Protein AF-A0A820M4U9-F1 (afdb_monomer_lite)

Radius of gyration: 32.7 Å; chains: 1; bounding box: 95×64×89 Å

Sequence (674 aa):
INLLQLCRHENIIRFYGSVESATNHEIYLEYVAGGSLLNKIERDGSLLEGVAQHYFKQLITGMAYLHSLGVAHRDLKPENLLIANNDILKICDFGLSAFFRDRTTNEKQMLTTYCGTKPYISPEMLSKTPYHGEPVDIWSCGIILTAMLTGVFPWAEASDQIPEYKRWLDGDYNNSPWENIDSIIFNLLRVILIDNPTRRAKIVDIQNHQWLSKIYPKVAKLPLNVSTISNKRSIDNDESIENNKKKHNISKSTSIEKSTMRTVTTVVGKVPVDSECVSMLGNAHVYCENNDVFDCMLNQTNVGNNNKIFYLIQLLEENNCKTYYDWLRWGRVGCNGQNNLEHFGCDLDEAKRFFCQKFSDKTKNDFYYRHTFTKYPGKYDYVQLDYNPSTSEKVDENNKKRLVAIEQLKSLPAPESKLDKRIQKLIQLICNIQAMEEALLEMKFDARKNSLVPHEFGRNTPPLIETIQQLKHEIELLETLDNIEIAFTTLNTDTTICLNPIDQYYEQLKCKLYPIEKHEDIYILIDKYLQSTYASTHQQYKMEIEHIFKVERDNENQAFKDVGNKMLLWHGSRLTNFAGIMSQGLRIAPPEAPVTGYMFGKGLYFADMSSKSANYCYPTPSKNTGLVLLTEVALGKCHELFHADNNGHRLSEGLSSVKGLGSIAPNLKNAVKW

pLDDT: mean 76.85, std 22.16, range [20.48, 98.62]

Secondary structure (DSSP, 8-state):
-HHHHH---TTBPPEEEEEE-SS-EEEEE---TT-BHHHHHHHHSS--HHHHHHHHHHHHHHHHHHHHTTEE-S---GGGEEE-TTS-EEE---TT-EESB-TTT--B--B----S-GGG--HHHHTTS-B-HHHHHHHHHHHHHHHHHHSS-S-SSSSTTSHHHHHHHHT--SSTTTTTS-HHHHHHHHHHS-SSTTTSPPHHHHHTSHHHHPPPPP--------------------------------------------------SSSPPPTT-TTTTTTEEE-EETTEE-EEEEEEEETTTTEEEEEEEEEEEESSS--EEEEEEEEETTSPPEEEEEEEET-HHHHHHHHHHHHHHHHSS-STTGGG----TTSPEEE-----HHHHHHHHHHHHHHHHHHHHHTTSPPPPP-S-HHHHHHHHHHT-HHHHHHHHHHTTB-TTS-SSS-B--TTSPPPP--SHHHHHHHHHHHHHHHHHHHHHHHHTS---TTS-HHHHHHHHTTEEEEEEPTTSHHHHHHHHHHHHT--TT-TT-------EEEEEETTHHHH----S-EEEEEEE--GGGHHHHHHH---PPPTTS-GGGSBTBSS---BSSHHHHHGGG---SSS----EEEEEEE--SEEEESS--TTTTSPPTT--EEEE--S----GGG----

Structure (mmCIF, N/CA/C/O backbone):
data_AF-A0A820M4U9-F1
#
_entry.id   AF-A0A820M4U9-F1
#
loop_
_atom_site.group_PDB
_atom_site.id
_atom_site.type_symbol
_atom_site.label_atom_id
_atom_site.label_alt_id
_atom_site.label_comp_id
_atom_site.label_asym_id
_atom_site.label_entity_id
_atom_site.label_seq_id
_atom_site.pdbx_PDB_ins_code
_atom_site.Cartn_x
_atom_site.Cartn_y
_atom_site.Cartn_z
_atom_site.occupancy
_atom_site.B_iso_or_equiv
_atom_site.auth_seq_id
_atom_site.auth_comp_id
_atom_site.auth_asym_id
_atom_site.auth_atom_id
_atom_site.pdbx_PDB_model_num
ATOM 1 N N . ILE A 1 1 ? 7.077 -13.828 -34.889 1.00 74.12 1 ILE A N 1
ATOM 2 C CA . ILE A 1 1 ? 6.157 -14.970 -35.147 1.00 74.12 1 ILE A CA 1
ATOM 3 C C . ILE A 1 1 ? 6.920 -16.230 -35.577 1.00 74.12 1 ILE A C 1
ATOM 5 O O . ILE A 1 1 ? 6.863 -17.210 -34.848 1.00 74.12 1 ILE A O 1
ATOM 9 N N . ASN A 1 2 ? 7.706 -16.204 -36.664 1.00 77.19 2 ASN A N 1
ATOM 10 C CA . ASN A 1 2 ? 8.461 -17.383 -37.146 1.00 77.19 2 ASN A CA 1
ATOM 11 C C . ASN A 1 2 ? 9.385 -18.026 -36.093 1.00 77.19 2 ASN A C 1
ATOM 13 O O . ASN A 1 2 ? 9.487 -19.244 -36.020 1.00 77.19 2 ASN A O 1
ATOM 17 N N . LEU A 1 3 ? 10.027 -17.217 -35.244 1.00 83.94 3 LEU A N 1
ATOM 18 C CA . LEU A 1 3 ? 10.840 -17.703 -34.123 1.00 83.94 3 LEU A CA 1
ATOM 19 C C . LEU A 1 3 ? 9.988 -18.459 -33.093 1.00 83.94 3 LEU A C 1
ATOM 21 O O . LEU A 1 3 ? 10.290 -19.597 -32.751 1.00 83.94 3 LEU A O 1
ATOM 25 N N . LEU A 1 4 ? 8.887 -17.849 -32.651 1.00 83.81 4 LEU A N 1
ATOM 26 C CA . LEU A 1 4 ? 7.982 -18.401 -31.639 1.00 83.81 4 LEU A CA 1
ATOM 27 C C . LEU A 1 4 ? 7.375 -19.753 -32.047 1.00 83.81 4 LEU A C 1
ATOM 29 O O . LEU A 1 4 ? 7.149 -20.605 -31.192 1.00 83.81 4 LEU A O 1
ATOM 33 N N . GLN A 1 5 ? 7.151 -19.977 -33.346 1.00 83.94 5 GLN A N 1
ATOM 34 C CA . GLN A 1 5 ? 6.671 -21.260 -33.873 1.00 83.94 5 GLN A CA 1
ATOM 35 C C . GLN A 1 5 ? 7.655 -22.416 -33.633 1.00 83.94 5 GLN A C 1
ATOM 37 O O . GLN A 1 5 ? 7.228 -23.561 -33.481 1.00 83.94 5 GLN A O 1
ATOM 42 N N . LEU A 1 6 ? 8.959 -22.128 -33.584 1.00 83.06 6 LEU A N 1
ATOM 43 C CA . LEU A 1 6 ? 10.016 -23.126 -33.391 1.00 83.06 6 LEU A CA 1
ATOM 44 C C . LEU A 1 6 ? 10.240 -23.461 -31.913 1.00 83.06 6 LEU A C 1
ATOM 46 O O . LEU A 1 6 ? 10.793 -24.514 -31.597 1.00 83.06 6 LEU A O 1
ATOM 50 N N . CYS A 1 7 ? 9.821 -22.579 -31.006 1.00 88.19 7 CYS A N 1
ATOM 51 C CA . CYS A 1 7 ? 10.074 -22.728 -29.584 1.00 88.19 7 CYS A CA 1
ATOM 52 C C . CYS A 1 7 ? 9.068 -23.682 -28.923 1.00 88.19 7 CYS A C 1
ATOM 54 O O . CYS A 1 7 ? 7.855 -23.446 -28.873 1.00 88.19 7 CYS A O 1
ATOM 56 N N . ARG A 1 8 ? 9.594 -24.766 -28.350 1.00 90.38 8 ARG A N 1
ATOM 57 C CA . ARG A 1 8 ? 8.854 -25.698 -27.500 1.00 90.38 8 ARG A CA 1
ATOM 58 C C . ARG A 1 8 ? 9.744 -26.161 -26.352 1.00 90.38 8 ARG A C 1
ATOM 60 O O . ARG A 1 8 ? 10.506 -27.111 -26.488 1.00 90.38 8 ARG A O 1
ATOM 67 N N . HIS A 1 9 ? 9.626 -25.469 -25.227 1.00 95.19 9 HIS A N 1
ATOM 68 C CA . HIS A 1 9 ? 10.387 -25.739 -24.015 1.00 95.19 9 HIS A CA 1
ATOM 69 C C . HIS A 1 9 ? 9.593 -25.261 -22.793 1.00 95.19 9 HIS A C 1
ATOM 71 O O . HIS A 1 9 ? 8.834 -24.300 -22.900 1.00 95.19 9 HIS A O 1
ATOM 77 N N . GLU A 1 10 ? 9.755 -25.917 -21.641 1.00 94.81 10 GLU A N 1
ATOM 78 C CA . GLU A 1 10 ? 9.002 -25.597 -20.419 1.00 94.81 10 GLU A CA 1
ATOM 79 C C . GLU A 1 10 ? 9.221 -24.146 -19.974 1.00 94.81 10 GLU A C 1
ATOM 81 O O . GLU A 1 10 ? 8.257 -23.451 -19.656 1.00 94.81 10 GLU A O 1
ATOM 86 N N . ASN A 1 11 ? 10.469 -23.671 -20.052 1.00 96.94 11 ASN A N 1
ATOM 87 C CA . ASN A 1 11 ? 10.850 -22.313 -19.663 1.00 96.94 11 ASN A CA 1
ATOM 88 C C . ASN A 1 11 ? 10.690 -21.241 -20.751 1.00 96.94 11 ASN A C 1
ATOM 90 O O . ASN A 1 11 ? 11.191 -20.136 -20.581 1.00 96.94 11 ASN A O 1
ATOM 94 N N . ILE A 1 12 ? 10.018 -21.536 -21.865 1.00 96.38 12 ILE A N 1
ATOM 95 C CA . ILE A 1 12 ? 9.720 -20.554 -22.918 1.00 96.38 12 ILE A CA 1
ATOM 96 C C . ILE A 1 12 ? 8.203 -20.416 -23.042 1.00 96.38 12 ILE A C 1
ATOM 98 O O . ILE A 1 12 ? 7.489 -21.420 -22.997 1.00 96.38 12 ILE A O 1
ATOM 102 N N . ILE A 1 13 ? 7.703 -19.187 -23.191 1.00 94.75 13 ILE A N 1
ATOM 103 C CA . ILE A 1 13 ? 6.271 -18.934 -23.375 1.00 94.75 13 ILE A CA 1
ATOM 104 C C . ILE A 1 13 ? 5.744 -19.701 -24.594 1.00 94.75 13 ILE A C 1
ATOM 106 O O . ILE A 1 13 ? 6.332 -19.659 -25.681 1.00 94.75 13 ILE A O 1
ATOM 110 N N . ARG A 1 14 ? 4.639 -20.436 -24.433 1.00 92.75 14 ARG A N 1
ATOM 111 C CA . ARG A 1 14 ? 4.083 -21.201 -25.551 1.00 92.75 14 ARG A CA 1
ATOM 112 C C . ARG A 1 14 ? 3.338 -20.276 -26.516 1.00 92.75 14 ARG A C 1
ATOM 114 O O . ARG A 1 14 ? 2.459 -19.522 -26.119 1.00 92.75 14 ARG A O 1
ATOM 121 N N . PHE A 1 15 ? 3.663 -20.376 -27.800 1.00 92.88 15 PHE A N 1
ATOM 122 C CA . PHE A 1 15 ? 2.916 -19.736 -28.882 1.00 92.88 15 PHE A CA 1
ATOM 123 C C . PHE A 1 15 ? 1.828 -20.674 -29.412 1.00 92.88 15 PHE A C 1
ATOM 125 O O . PHE A 1 15 ? 2.113 -21.832 -29.737 1.00 92.88 15 PHE A O 1
ATOM 132 N N . TYR A 1 16 ? 0.593 -20.176 -29.484 1.00 91.19 16 TYR A N 1
ATOM 133 C CA . TYR A 1 16 ? -0.568 -20.924 -29.974 1.00 91.19 16 TYR A CA 1
ATOM 134 C C . TYR A 1 16 ? -0.915 -20.602 -31.426 1.00 91.19 16 TYR A C 1
ATOM 136 O O . TYR A 1 16 ? -1.394 -21.478 -32.140 1.00 91.19 16 TYR A O 1
ATOM 144 N N . GLY A 1 17 ? -0.645 -19.381 -31.881 1.00 90.56 17 GLY A N 1
ATOM 145 C CA . GLY A 1 17 ? -0.947 -18.963 -33.244 1.00 90.56 17 GLY A CA 1
ATOM 146 C C . GLY A 1 17 ? -0.925 -17.451 -33.394 1.00 90.56 17 GLY A C 1
ATOM 147 O O . GLY A 1 17 ? -0.755 -16.713 -32.426 1.00 90.56 17 GLY A O 1
ATOM 148 N N . SER A 1 18 ? -1.090 -16.982 -34.622 1.00 91.06 18 SER A N 1
ATOM 149 C CA . SER A 1 18 ? -1.255 -15.565 -34.925 1.00 91.06 18 SER A CA 1
ATOM 150 C C . SER A 1 18 ? -2.284 -15.399 -36.028 1.00 91.06 18 SER A C 1
ATOM 152 O O . SER A 1 18 ? -2.354 -16.238 -36.926 1.00 91.06 18 SER A O 1
ATOM 154 N N . VAL A 1 19 ? -3.047 -14.317 -35.966 1.00 90.00 19 VAL A N 1
ATOM 155 C CA . VAL A 1 19 ? -3.985 -13.916 -37.012 1.00 90.00 19 VAL A CA 1
ATOM 156 C C . VAL A 1 19 ? -3.508 -12.582 -37.562 1.00 90.00 19 VAL A C 1
ATOM 158 O O . VAL A 1 19 ? -3.246 -11.646 -36.810 1.00 90.00 19 VAL A O 1
ATOM 161 N N . GLU A 1 20 ? -3.364 -12.514 -38.878 1.00 89.25 20 GLU A N 1
ATOM 162 C CA . GLU A 1 20 ? -3.016 -11.290 -39.586 1.00 89.25 20 GLU A CA 1
ATOM 163 C C . GLU A 1 20 ? -4.250 -10.802 -40.345 1.00 89.25 20 GLU A C 1
ATOM 165 O O . GLU A 1 20 ? -4.880 -11.551 -41.093 1.00 89.25 20 GLU A O 1
ATOM 170 N N . SER A 1 21 ? -4.621 -9.548 -40.110 1.00 85.94 21 SER A N 1
ATOM 171 C CA . SER A 1 21 ? -5.686 -8.841 -40.819 1.00 85.94 21 SER A CA 1
ATOM 172 C C . SER A 1 21 ? -5.099 -7.627 -41.540 1.00 85.94 21 SER A C 1
ATOM 174 O O . SER A 1 21 ? -3.951 -7.256 -41.306 1.00 85.94 21 SER A O 1
ATOM 176 N N . ALA A 1 22 ? -5.891 -6.962 -42.385 1.00 80.12 22 ALA A N 1
ATOM 177 C CA . ALA A 1 22 ? -5.431 -5.789 -43.134 1.00 80.12 22 ALA A CA 1
ATOM 178 C C . ALA A 1 22 ? -4.951 -4.620 -42.245 1.00 80.12 22 ALA A C 1
ATOM 180 O O . ALA A 1 22 ? -4.213 -3.762 -42.723 1.00 80.12 22 ALA A O 1
ATOM 181 N N . THR A 1 23 ? -5.371 -4.565 -40.975 1.00 84.69 23 THR A N 1
ATOM 182 C CA . THR A 1 23 ? -5.061 -3.460 -40.051 1.00 84.69 23 THR A CA 1
ATOM 183 C C . THR A 1 23 ? -4.350 -3.894 -38.771 1.00 84.69 23 THR A C 1
ATOM 185 O O . THR A 1 23 ? -3.643 -3.081 -38.184 1.00 84.69 23 THR A O 1
ATOM 188 N N . ASN A 1 24 ? -4.501 -5.151 -38.341 1.00 84.38 24 ASN A N 1
ATOM 189 C CA . ASN A 1 24 ? -4.002 -5.641 -37.055 1.00 84.38 24 ASN A CA 1
ATOM 190 C C . ASN A 1 24 ? -3.283 -6.990 -37.186 1.00 84.38 24 ASN A C 1
ATOM 192 O O . ASN A 1 24 ? -3.712 -7.864 -37.941 1.00 84.38 24 ASN A O 1
ATOM 196 N N . HIS A 1 25 ? -2.240 -7.169 -36.376 1.00 84.88 25 HIS A N 1
ATOM 197 C CA . HIS A 1 25 ? -1.577 -8.449 -36.139 1.00 84.88 25 HIS A CA 1
ATOM 198 C C . HIS A 1 25 ? -1.862 -8.909 -34.709 1.00 84.88 25 HIS A C 1
ATOM 200 O O . HIS A 1 25 ? -1.451 -8.260 -33.749 1.00 84.88 25 HIS A O 1
ATOM 206 N N . GLU A 1 26 ? -2.541 -10.040 -34.566 1.00 89.81 26 GLU A N 1
ATOM 207 C CA . GLU A 1 26 ? -2.890 -10.628 -33.276 1.00 89.81 26 GLU A CA 1
ATOM 208 C C . GLU A 1 26 ? -2.018 -11.855 -33.014 1.00 89.81 26 GLU A C 1
ATOM 210 O O . GLU A 1 26 ? -1.874 -12.728 -33.870 1.00 89.81 26 GLU A O 1
ATOM 215 N N . ILE A 1 27 ? -1.424 -11.937 -31.824 1.00 88.44 27 ILE A N 1
ATOM 216 C CA . ILE A 1 27 ? -0.532 -13.028 -31.417 1.00 88.44 27 ILE A CA 1
ATOM 217 C C . ILE A 1 27 ? -1.143 -13.702 -30.188 1.00 88.44 27 ILE A C 1
ATOM 219 O O . ILE A 1 27 ? -1.361 -13.060 -29.164 1.00 88.44 27 ILE A O 1
ATOM 223 N N . TYR A 1 28 ? -1.386 -15.007 -30.284 1.00 91.81 28 TYR A N 1
ATOM 224 C CA . TYR A 1 28 ? -1.978 -15.825 -29.231 1.00 91.81 28 TYR A CA 1
ATOM 225 C C . TYR A 1 28 ? -0.872 -16.594 -28.500 1.00 91.81 28 TYR A C 1
ATOM 227 O O . TYR A 1 28 ? -0.190 -17.445 -29.083 1.00 91.81 28 TYR A O 1
ATOM 235 N N . LEU A 1 29 ? -0.690 -16.285 -27.216 1.00 92.50 29 LEU A N 1
ATOM 236 C CA . LEU A 1 29 ? 0.344 -16.845 -26.343 1.00 92.50 29 LEU A CA 1
ATOM 237 C C . LEU A 1 29 ? -0.278 -17.538 -25.126 1.00 92.50 29 LEU A C 1
ATOM 239 O O . LEU A 1 29 ? -1.432 -17.304 -24.771 1.00 92.50 29 LEU A O 1
ATOM 243 N N . GLU A 1 30 ? 0.507 -18.387 -24.472 1.00 91.12 30 GLU A N 1
ATOM 244 C CA . GLU A 1 30 ? 0.205 -18.925 -23.150 1.00 91.12 30 GLU A CA 1
ATOM 245 C C . GLU A 1 30 ? -0.051 -17.807 -22.146 1.00 91.12 30 GLU A C 1
ATOM 247 O O . GLU A 1 30 ? 0.745 -16.883 -21.997 1.00 91.12 30 GLU A O 1
ATOM 252 N N . TYR A 1 31 ? -1.174 -17.911 -21.441 1.00 91.56 31 TYR A N 1
ATOM 253 C CA . TYR A 1 31 ? -1.483 -17.017 -20.341 1.00 91.56 31 TYR A CA 1
ATOM 254 C C . TYR A 1 31 ? -0.786 -17.504 -19.069 1.00 91.56 31 TYR A C 1
ATOM 256 O O . TYR A 1 31 ? -1.022 -18.623 -18.609 1.00 91.56 31 TYR A O 1
ATOM 264 N N . VAL A 1 32 ? 0.061 -16.652 -18.493 1.00 89.31 32 VAL A N 1
ATOM 265 C CA . VAL A 1 32 ? 0.809 -16.934 -17.264 1.00 89.31 32 VAL A CA 1
ATOM 266 C C . VAL A 1 32 ? 0.298 -16.011 -16.159 1.00 89.31 32 VAL A C 1
ATOM 268 O O . VAL A 1 32 ? 0.607 -14.824 -16.132 1.00 89.31 32 VAL A O 1
ATOM 271 N N . ALA A 1 33 ? -0.514 -16.560 -15.252 1.00 82.19 33 ALA A N 1
ATOM 272 C CA . ALA A 1 33 ? -1.251 -15.779 -14.254 1.00 82.19 33 ALA A CA 1
ATOM 273 C C . ALA A 1 33 ? -0.396 -15.260 -13.080 1.00 82.19 33 ALA A C 1
ATOM 275 O O . ALA A 1 33 ? -0.817 -14.341 -12.384 1.00 82.19 33 ALA A O 1
ATOM 276 N N . GLY A 1 34 ? 0.787 -15.837 -12.831 1.00 78.00 34 GLY A N 1
ATOM 277 C CA . GLY A 1 34 ? 1.593 -15.539 -11.639 1.00 78.00 34 GLY A CA 1
ATOM 278 C C . GLY A 1 34 ? 2.453 -14.272 -11.724 1.00 78.00 34 GLY A C 1
ATOM 279 O O . GLY A 1 34 ? 3.257 -14.031 -10.825 1.00 78.00 34 GLY A O 1
ATOM 280 N N . GLY A 1 35 ? 2.271 -13.451 -12.764 1.00 89.19 35 GLY A N 1
ATOM 281 C CA . GLY A 1 35 ? 2.992 -12.190 -12.955 1.00 89.19 35 GLY A CA 1
ATOM 282 C C . GLY A 1 35 ? 4.435 -12.370 -13.432 1.00 89.19 35 GLY A C 1
ATOM 283 O O . GLY A 1 35 ? 4.851 -13.469 -13.803 1.00 89.19 35 GLY A O 1
ATOM 284 N N . SER A 1 36 ? 5.197 -11.274 -13.455 1.00 91.75 36 SER A N 1
ATOM 285 C CA . SER A 1 36 ? 6.610 -11.285 -13.850 1.00 91.75 36 SER A CA 1
ATOM 286 C C . SER A 1 36 ? 7.550 -11.529 -12.664 1.00 91.75 36 SER A C 1
ATOM 288 O O . SER A 1 36 ? 7.202 -11.323 -11.499 1.00 91.75 36 SER A O 1
ATOM 290 N N . LEU A 1 37 ? 8.783 -11.938 -12.950 1.00 88.06 37 LEU A N 1
ATOM 291 C CA . LEU A 1 37 ? 9.858 -12.038 -11.976 1.00 88.06 37 LEU A CA 1
ATOM 292 C C . LEU A 1 37 ? 10.167 -10.659 -11.395 1.00 88.06 37 LEU A C 1
ATOM 294 O O . LEU A 1 37 ? 10.463 -10.586 -10.203 1.00 88.06 37 LEU A O 1
ATOM 298 N N . LEU A 1 38 ? 10.010 -9.580 -12.182 1.00 84.81 38 LEU A N 1
ATOM 299 C CA . LEU A 1 38 ? 10.080 -8.219 -11.652 1.00 84.81 38 LEU A CA 1
ATOM 300 C C . LEU A 1 38 ? 9.090 -8.084 -10.502 1.00 84.81 38 LEU A C 1
ATOM 302 O O . LEU A 1 38 ? 9.517 -7.793 -9.394 1.00 84.81 38 LEU A O 1
ATOM 306 N N . ASN A 1 39 ? 7.813 -8.425 -10.720 1.00 83.25 39 ASN A N 1
ATOM 307 C CA . ASN A 1 39 ? 6.785 -8.352 -9.678 1.00 83.25 39 ASN A CA 1
ATOM 308 C C . ASN A 1 39 ? 7.139 -9.153 -8.416 1.00 83.25 39 ASN A C 1
ATOM 310 O O . ASN A 1 39 ? 6.660 -8.809 -7.339 1.00 83.25 39 ASN A O 1
ATOM 314 N N . LYS A 1 40 ? 7.978 -10.192 -8.513 1.00 80.75 40 LYS A N 1
ATOM 315 C CA . LYS A 1 40 ? 8.464 -10.959 -7.357 1.00 80.75 40 LYS A CA 1
ATOM 316 C C . LYS A 1 40 ? 9.647 -10.296 -6.634 1.00 80.75 40 LYS A C 1
ATOM 318 O O . LYS A 1 40 ? 9.633 -10.272 -5.409 1.00 80.75 40 LYS A O 1
ATOM 323 N N . ILE A 1 41 ? 10.626 -9.745 -7.360 1.00 72.69 41 ILE A N 1
ATOM 324 C CA . ILE A 1 41 ? 11.818 -9.068 -6.798 1.00 72.69 41 ILE A CA 1
ATOM 325 C C . ILE A 1 41 ? 11.418 -7.806 -6.030 1.00 72.69 41 ILE A C 1
ATOM 327 O O . ILE A 1 41 ? 11.596 -7.733 -4.825 1.00 72.69 41 ILE A O 1
ATOM 331 N N . GLU A 1 42 ? 10.773 -6.857 -6.705 1.00 67.88 42 GLU A N 1
ATOM 332 C CA . GLU A 1 42 ? 9.337 -6.766 -6.529 1.00 67.88 42 GLU A CA 1
ATOM 333 C C . GLU A 1 42 ? 8.785 -7.007 -5.102 1.00 67.88 42 GLU A C 1
ATOM 335 O O . GLU A 1 42 ? 9.167 -6.446 -4.089 1.00 67.88 42 GLU A O 1
ATOM 340 N N . ARG A 1 43 ? 7.827 -7.915 -5.002 1.00 67.75 43 ARG A N 1
ATOM 341 C CA . ARG A 1 43 ? 7.348 -8.559 -3.774 1.00 67.75 43 ARG A CA 1
ATOM 342 C C . ARG A 1 43 ? 8.226 -8.389 -2.527 1.00 67.75 43 ARG A C 1
ATOM 344 O O . ARG A 1 43 ? 7.822 -7.824 -1.511 1.00 67.75 43 ARG A O 1
ATOM 351 N N . ASP A 1 44 ? 9.427 -8.933 -2.658 1.00 59.91 44 ASP A N 1
ATOM 352 C CA . ASP A 1 44 ? 10.229 -9.386 -1.533 1.00 59.91 44 ASP A CA 1
ATOM 353 C C . ASP A 1 44 ? 11.401 -8.423 -1.221 1.00 59.91 44 ASP A C 1
ATOM 355 O O . ASP A 1 44 ? 12.123 -8.616 -0.247 1.00 59.91 44 ASP A O 1
ATOM 359 N N . GLY A 1 45 ? 11.582 -7.357 -2.015 1.00 61.75 45 GLY A N 1
ATOM 360 C CA . GLY A 1 45 ? 12.738 -6.452 -1.973 1.00 61.75 45 GLY A CA 1
ATOM 361 C C . GLY A 1 45 ? 13.954 -7.094 -2.635 1.00 61.75 45 GLY A C 1
ATOM 362 O O . GLY A 1 45 ? 14.447 -6.598 -3.640 1.00 61.75 45 GLY A O 1
ATOM 363 N N . SER A 1 46 ? 14.359 -8.249 -2.121 1.00 74.00 46 SER A N 1
ATOM 364 C CA . SER A 1 46 ? 15.256 -9.200 -2.763 1.00 74.00 46 SER A CA 1
ATOM 365 C C . SER A 1 46 ? 14.767 -10.627 -2.503 1.00 74.00 46 SER A C 1
ATOM 367 O O . SER A 1 46 ? 13.937 -10.889 -1.633 1.00 74.00 46 SER A O 1
ATOM 369 N N . LEU A 1 47 ? 15.248 -11.583 -3.285 1.00 84.88 47 LEU A N 1
ATOM 370 C CA . LEU A 1 47 ? 14.921 -12.992 -3.153 1.00 84.88 47 LEU A CA 1
ATOM 371 C C . LEU A 1 47 ? 15.968 -13.687 -2.286 1.00 84.88 47 LEU A C 1
ATOM 373 O O . LEU A 1 47 ? 17.173 -13.518 -2.473 1.00 84.88 47 LEU A O 1
ATOM 377 N N . LEU A 1 48 ? 15.499 -14.564 -1.396 1.00 87.31 48 LEU A N 1
ATOM 378 C CA . LEU A 1 48 ? 16.373 -15.496 -0.684 1.00 87.31 48 LEU A CA 1
ATOM 379 C C . LEU A 1 48 ? 17.209 -16.302 -1.686 1.00 87.31 48 LEU A C 1
ATOM 381 O O . LEU A 1 48 ? 16.687 -16.740 -2.713 1.00 87.31 48 LEU A O 1
ATOM 385 N N . GLU A 1 49 ? 18.472 -16.576 -1.356 1.00 90.62 49 GLU A N 1
ATOM 386 C CA . GLU A 1 49 ? 19.419 -17.221 -2.278 1.00 90.62 49 GLU A CA 1
ATOM 387 C C . GLU A 1 49 ? 18.879 -18.505 -2.918 1.00 90.62 49 GLU A C 1
ATOM 389 O O . GLU A 1 49 ? 19.050 -18.712 -4.115 1.00 90.62 49 GLU A O 1
ATOM 394 N N . GLY A 1 50 ? 18.194 -19.361 -2.150 1.00 90.19 50 GLY A N 1
ATOM 395 C CA . GLY A 1 50 ? 17.615 -20.601 -2.677 1.00 90.19 50 GLY A CA 1
ATOM 396 C C . GLY A 1 50 ? 16.486 -20.364 -3.686 1.00 90.19 50 GLY A C 1
ATOM 397 O O . GLY A 1 50 ? 16.352 -21.111 -4.653 1.00 90.19 50 GLY A O 1
ATOM 398 N N . VAL A 1 51 ? 15.707 -19.295 -3.504 1.00 92.94 51 VAL A N 1
ATOM 399 C CA . VAL A 1 51 ? 14.645 -18.883 -4.435 1.00 92.94 51 VAL A CA 1
ATOM 400 C C . VAL A 1 51 ? 15.257 -18.249 -5.686 1.00 92.94 51 VAL A C 1
ATOM 402 O O . VAL A 1 51 ? 14.869 -18.602 -6.799 1.00 92.94 51 VAL A O 1
ATOM 405 N N . ALA A 1 52 ? 16.254 -17.373 -5.519 1.00 95.44 52 ALA A N 1
ATOM 406 C CA . ALA A 1 52 ? 17.016 -16.805 -6.629 1.00 95.44 52 ALA A CA 1
ATOM 407 C C . ALA A 1 52 ? 17.688 -17.910 -7.460 1.00 95.44 52 ALA A C 1
ATOM 409 O O . ALA A 1 52 ? 17.585 -17.912 -8.683 1.00 95.44 52 ALA A O 1
ATOM 410 N N . GLN A 1 53 ? 18.296 -18.906 -6.806 1.00 96.94 53 GLN A N 1
ATOM 411 C CA . GLN A 1 53 ? 18.904 -20.066 -7.459 1.00 96.94 53 GLN A CA 1
ATOM 412 C C . GLN A 1 53 ? 17.876 -20.869 -8.267 1.00 96.94 53 GLN A C 1
ATOM 414 O O . GLN A 1 53 ? 18.162 -21.266 -9.397 1.00 96.94 53 GLN A O 1
ATOM 419 N N . HIS A 1 54 ? 16.682 -21.104 -7.712 1.00 95.62 54 HIS A N 1
ATOM 420 C CA . HIS A 1 54 ? 15.604 -21.839 -8.383 1.00 95.62 54 HIS A CA 1
ATOM 421 C C . HIS A 1 54 ? 15.185 -21.179 -9.701 1.00 95.62 54 HIS A C 1
ATOM 423 O O . HIS A 1 54 ? 15.123 -21.850 -10.732 1.00 95.62 54 HIS A O 1
ATOM 429 N N . TYR A 1 55 ? 14.951 -19.864 -9.703 1.00 97.62 55 TYR A N 1
ATOM 430 C CA . TYR A 1 55 ? 14.589 -19.150 -10.932 1.00 97.62 55 TYR A CA 1
ATOM 431 C C . TYR A 1 55 ? 15.781 -18.949 -11.869 1.00 97.62 55 TYR A C 1
ATOM 433 O O . TYR A 1 55 ? 15.628 -19.096 -13.080 1.00 97.62 55 TYR A O 1
ATOM 441 N N . PHE A 1 56 ? 16.980 -18.696 -11.338 1.00 98.38 56 PHE A N 1
ATOM 442 C CA . PHE A 1 56 ? 18.181 -18.543 -12.156 1.00 98.38 56 PHE A CA 1
ATOM 443 C C . PHE A 1 56 ? 18.511 -19.824 -12.932 1.00 98.38 56 PHE A C 1
ATOM 445 O O . PHE A 1 56 ? 18.803 -19.765 -14.122 1.00 98.38 56 PHE A O 1
ATOM 452 N N . LYS A 1 57 ? 18.373 -21.004 -12.311 1.00 97.62 57 LYS A N 1
ATOM 453 C CA . LYS A 1 57 ? 18.511 -22.302 -12.999 1.00 97.62 57 LYS A CA 1
ATOM 454 C C . LYS A 1 57 ? 17.564 -22.433 -14.188 1.00 97.62 57 LYS A C 1
ATOM 456 O O . LYS A 1 57 ? 17.976 -22.867 -15.263 1.00 97.62 57 LYS A O 1
ATOM 461 N N . GLN A 1 58 ? 16.304 -22.052 -14.001 1.00 98.00 58 GLN A N 1
ATOM 462 C CA . GLN A 1 58 ? 15.288 -22.115 -15.049 1.00 98.00 58 GLN A CA 1
ATOM 463 C C . GLN A 1 58 ? 15.553 -21.109 -16.174 1.00 98.00 58 GLN A C 1
ATOM 465 O O . GLN A 1 58 ? 15.437 -21.466 -17.345 1.00 98.00 58 GLN A O 1
ATOM 470 N N . LEU A 1 59 ? 15.985 -19.890 -15.833 1.00 98.56 59 LEU A N 1
ATOM 471 C CA . LEU A 1 59 ? 16.421 -18.881 -16.801 1.00 98.56 59 LEU A CA 1
ATOM 472 C C . LEU A 1 59 ? 17.578 -19.408 -17.660 1.00 98.56 59 LEU A C 1
ATOM 474 O O . LEU A 1 59 ? 17.489 -19.397 -18.886 1.00 98.56 59 LEU A O 1
ATOM 478 N N . ILE A 1 60 ? 18.628 -19.941 -17.028 1.00 98.50 60 ILE A N 1
ATOM 479 C CA . ILE A 1 60 ? 19.785 -20.505 -17.735 1.00 98.50 60 ILE A CA 1
ATOM 480 C C . ILE A 1 60 ? 19.382 -21.707 -18.599 1.00 98.50 60 ILE A C 1
ATOM 482 O O . ILE A 1 60 ? 19.871 -21.845 -19.716 1.00 98.50 60 ILE A O 1
ATOM 486 N N . THR A 1 61 ? 18.448 -22.542 -18.137 1.00 97.94 61 THR A N 1
ATOM 487 C CA . THR A 1 61 ? 17.925 -23.677 -18.919 1.00 97.94 61 THR A CA 1
ATOM 488 C C . THR A 1 61 ? 17.147 -23.205 -20.154 1.00 97.94 61 THR A C 1
ATOM 490 O O . THR A 1 61 ? 17.383 -23.699 -21.257 1.00 97.94 61 THR A O 1
ATOM 493 N N . GLY A 1 62 ? 16.275 -22.201 -20.011 1.00 97.75 62 GLY A N 1
ATOM 494 C CA . GLY A 1 62 ? 15.559 -21.591 -21.137 1.00 97.75 62 GLY A CA 1
ATOM 495 C C . GLY A 1 62 ? 16.498 -20.924 -22.147 1.00 97.75 62 GLY A C 1
ATOM 496 O O . GLY A 1 62 ? 16.337 -21.107 -23.355 1.00 97.75 62 GLY A O 1
ATOM 497 N N . MET A 1 63 ? 17.528 -20.220 -21.671 1.00 98.19 63 MET A N 1
ATOM 498 C CA . MET A 1 63 ? 18.532 -19.610 -22.546 1.00 98.19 63 MET A CA 1
ATOM 499 C C . MET A 1 63 ? 19.409 -20.640 -23.255 1.00 98.19 63 MET A C 1
ATOM 501 O O . MET A 1 63 ? 19.705 -20.461 -24.435 1.00 98.19 63 MET A O 1
ATOM 505 N N . ALA A 1 64 ? 19.755 -21.750 -22.595 1.00 97.81 64 ALA A N 1
ATOM 506 C CA . ALA A 1 64 ? 20.477 -22.860 -23.221 1.00 97.81 64 ALA A CA 1
ATOM 507 C C . ALA A 1 64 ? 19.708 -23.396 -24.431 1.00 97.81 64 ALA A C 1
ATOM 509 O O . ALA A 1 64 ? 20.280 -23.605 -25.503 1.00 97.81 64 ALA A O 1
ATOM 510 N N . TYR A 1 65 ? 18.393 -23.550 -24.273 1.00 97.38 65 TYR A N 1
ATOM 511 C CA . TYR A 1 65 ? 17.504 -23.957 -25.349 1.00 97.38 65 TYR A CA 1
ATOM 512 C C . TYR A 1 65 ? 17.476 -22.933 -26.497 1.00 97.38 65 TYR A C 1
ATOM 514 O O . TYR A 1 65 ? 17.706 -23.315 -27.645 1.00 97.38 65 TYR A O 1
ATOM 522 N N . LEU A 1 66 ? 17.274 -21.638 -26.223 1.00 95.94 66 LEU A N 1
ATOM 523 C CA . LEU A 1 66 ? 17.259 -20.601 -27.271 1.00 95.94 66 LEU A CA 1
ATOM 524 C C . LEU A 1 66 ? 18.593 -20.505 -28.026 1.00 95.94 66 LEU A C 1
ATOM 526 O O . LEU A 1 66 ? 18.610 -20.489 -29.259 1.00 95.94 66 LEU A O 1
ATOM 530 N N . HIS A 1 67 ? 19.719 -20.529 -27.311 1.00 95.56 67 HIS A N 1
ATOM 531 C CA . HIS A 1 67 ? 21.051 -20.494 -27.920 1.00 95.56 67 HIS A CA 1
ATOM 532 C C . HIS A 1 67 ? 21.331 -21.748 -28.760 1.00 95.56 67 HIS A C 1
ATOM 534 O O . HIS A 1 67 ? 21.980 -21.650 -29.804 1.00 95.56 67 HIS A O 1
ATOM 540 N N . SER A 1 68 ? 20.786 -22.913 -28.380 1.00 93.62 68 SER A N 1
ATOM 541 C CA . SER A 1 68 ? 20.873 -24.140 -29.190 1.00 93.62 68 SER A CA 1
ATOM 542 C C . SER A 1 68 ? 20.136 -24.026 -30.531 1.00 93.62 68 SER A C 1
ATOM 544 O O . SER A 1 68 ? 20.586 -24.594 -31.526 1.00 93.62 68 SER A O 1
ATOM 546 N N . LEU A 1 69 ? 19.064 -23.227 -30.583 1.00 92.69 69 LEU A N 1
ATOM 547 C CA . LEU A 1 69 ? 18.336 -22.890 -31.810 1.00 92.69 69 LEU A CA 1
ATOM 548 C C . LEU A 1 69 ? 19.010 -21.772 -32.624 1.00 92.69 69 LEU A C 1
ATOM 550 O O . LEU A 1 69 ? 18.502 -21.399 -33.681 1.00 92.69 69 LEU A O 1
ATOM 554 N N . GLY A 1 70 ? 20.133 -21.222 -32.146 1.00 93.62 70 GLY A N 1
ATOM 555 C CA . GLY A 1 70 ? 20.816 -20.108 -32.800 1.00 93.62 70 GLY A CA 1
ATOM 556 C C . GLY A 1 70 ? 20.120 -18.761 -32.615 1.00 93.62 70 GLY A C 1
ATOM 557 O O . GLY A 1 70 ? 20.272 -17.883 -33.463 1.00 93.62 70 GLY A O 1
ATOM 558 N N . VAL A 1 71 ? 19.336 -18.603 -31.545 1.00 94.81 71 VAL A N 1
ATOM 559 C CA . VAL A 1 71 ? 18.539 -17.405 -31.253 1.00 94.81 71 VAL A CA 1
ATOM 560 C C . VAL A 1 71 ? 19.125 -16.653 -30.065 1.00 94.81 71 VAL A C 1
ATOM 562 O O . VAL A 1 71 ? 19.339 -17.253 -29.018 1.00 94.81 71 VAL A O 1
ATOM 565 N N . ALA A 1 72 ? 19.327 -15.344 -30.211 1.00 95.81 72 ALA A N 1
ATOM 566 C CA . ALA A 1 72 ? 19.621 -14.430 -29.109 1.00 95.81 72 ALA A CA 1
ATOM 567 C C . ALA A 1 72 ? 18.361 -13.634 -28.748 1.00 95.81 72 ALA A C 1
ATOM 569 O O . ALA A 1 72 ? 17.644 -13.175 -29.645 1.00 95.81 72 ALA A O 1
ATOM 570 N N . HIS A 1 73 ? 18.093 -13.464 -27.454 1.00 96.81 73 HIS A N 1
ATOM 571 C CA . HIS A 1 73 ? 16.887 -12.784 -26.981 1.00 96.81 73 HIS A CA 1
ATOM 572 C C . HIS A 1 73 ? 17.021 -11.258 -27.033 1.00 96.81 73 HIS A C 1
ATOM 574 O O . HIS A 1 73 ? 16.119 -10.595 -27.547 1.00 96.81 73 HIS A O 1
ATOM 580 N N . ARG A 1 74 ? 18.141 -10.716 -26.530 1.00 96.00 74 ARG A N 1
ATOM 581 C CA . ARG A 1 74 ? 18.554 -9.293 -26.553 1.00 96.00 74 ARG A CA 1
ATOM 582 C C . ARG A 1 74 ? 17.696 -8.281 -25.780 1.00 96.00 74 ARG A C 1
ATOM 584 O O . ARG A 1 74 ? 17.915 -7.080 -25.902 1.00 96.00 74 ARG A O 1
ATOM 591 N N . ASP A 1 75 ? 16.742 -8.745 -24.982 1.00 96.50 75 ASP A N 1
ATOM 592 C CA . ASP A 1 75 ? 15.958 -7.905 -24.055 1.00 96.50 75 ASP A CA 1
ATOM 593 C C . ASP A 1 75 ? 15.526 -8.729 -22.838 1.00 96.50 75 ASP A C 1
ATOM 595 O O . ASP A 1 75 ? 14.368 -8.733 -22.425 1.00 96.50 75 ASP A O 1
ATOM 599 N N . LEU A 1 76 ? 16.460 -9.517 -22.299 1.00 97.75 76 LEU A N 1
ATOM 600 C CA . LEU A 1 76 ? 16.220 -10.240 -21.058 1.00 97.75 76 LEU A CA 1
ATOM 601 C C . LEU A 1 76 ? 16.208 -9.250 -19.902 1.00 97.75 76 LEU A C 1
ATOM 603 O O . LEU A 1 76 ? 17.185 -8.547 -19.648 1.00 97.75 76 LEU A O 1
ATOM 607 N N . LYS A 1 77 ? 15.094 -9.248 -19.185 1.00 96.19 77 LYS A N 1
ATOM 608 C CA . LYS A 1 77 ? 14.859 -8.451 -17.987 1.00 96.19 77 LYS A CA 1
ATOM 609 C C . LYS A 1 77 ? 13.762 -9.120 -17.155 1.00 96.19 77 LYS A C 1
ATOM 611 O O . LYS A 1 77 ? 12.985 -9.889 -17.725 1.00 96.19 77 LYS A O 1
ATOM 616 N N . PRO A 1 78 ? 13.668 -8.879 -15.840 1.00 93.81 78 PRO A N 1
ATOM 617 C CA . PRO A 1 78 ? 12.686 -9.518 -14.972 1.00 93.81 78 PRO A CA 1
ATOM 618 C C . PRO A 1 78 ? 11.226 -9.314 -15.417 1.00 93.81 78 PRO A C 1
ATOM 620 O O . PRO A 1 78 ? 10.388 -10.155 -15.106 1.00 93.81 78 PRO A O 1
ATOM 623 N N . GLU A 1 79 ? 10.917 -8.256 -16.171 1.00 93.81 79 GLU A N 1
ATOM 624 C CA . GLU A 1 79 ? 9.612 -7.996 -16.799 1.00 93.81 79 GLU A CA 1
ATOM 625 C C . GLU A 1 79 ? 9.258 -9.043 -17.861 1.00 93.81 79 GLU A C 1
ATOM 627 O O . GLU A 1 79 ? 8.103 -9.449 -17.971 1.00 93.81 79 GLU A O 1
ATOM 632 N N . ASN A 1 80 ? 10.266 -9.512 -18.601 1.00 97.06 80 ASN A N 1
ATOM 633 C CA . ASN A 1 80 ? 10.140 -10.482 -19.691 1.00 97.06 80 ASN A CA 1
ATOM 634 C C . ASN A 1 80 ? 10.291 -11.938 -19.203 1.00 97.06 80 ASN A C 1
ATOM 636 O O . ASN A 1 80 ? 10.444 -12.865 -20.000 1.00 97.06 80 ASN A O 1
ATOM 640 N N . LEU A 1 81 ? 10.256 -12.156 -17.885 1.00 97.31 81 LEU A N 1
ATOM 641 C CA . LEU A 1 81 ? 10.325 -13.469 -17.247 1.00 97.31 81 LEU A CA 1
ATOM 642 C C . LEU A 1 81 ? 9.053 -13.678 -16.429 1.00 97.31 81 LEU A C 1
ATOM 644 O O . LEU A 1 81 ? 8.911 -13.100 -15.362 1.00 97.31 81 LEU A O 1
ATOM 648 N N . LEU A 1 82 ? 8.115 -14.488 -16.905 1.00 96.00 82 LEU A N 1
ATOM 649 C CA . LEU A 1 82 ? 6.837 -14.734 -16.228 1.00 96.00 82 LEU A CA 1
ATOM 650 C C . LEU A 1 82 ? 6.919 -15.955 -15.308 1.00 96.00 82 LEU A C 1
ATOM 652 O O . LEU A 1 82 ? 7.672 -16.886 -15.579 1.00 96.00 82 LEU A O 1
ATOM 656 N N . ILE A 1 83 ? 6.134 -15.980 -14.233 1.00 93.44 83 ILE A N 1
ATOM 657 C CA . ILE A 1 83 ? 6.088 -17.096 -13.279 1.00 93.44 83 ILE A CA 1
ATOM 658 C C . ILE A 1 83 ? 4.716 -17.767 -13.364 1.00 93.44 83 ILE A C 1
ATOM 660 O O . ILE A 1 83 ? 3.690 -17.149 -13.102 1.00 93.44 83 ILE A O 1
ATOM 664 N N . ALA A 1 84 ? 4.679 -19.046 -13.732 1.00 87.50 84 ALA A N 1
ATOM 665 C CA . ALA A 1 84 ? 3.453 -19.843 -13.737 1.00 87.50 84 ALA A CA 1
ATOM 666 C C . ALA A 1 84 ? 3.115 -20.386 -12.336 1.00 87.50 84 ALA A C 1
ATOM 668 O O . ALA A 1 84 ? 3.966 -20.429 -11.451 1.00 87.50 84 ALA A O 1
ATOM 669 N N . ASN A 1 85 ? 1.881 -20.869 -12.150 1.00 74.19 85 ASN A N 1
ATOM 670 C CA . ASN A 1 85 ? 1.323 -21.292 -10.851 1.00 74.19 85 ASN A CA 1
ATOM 671 C C . ASN A 1 85 ? 2.115 -22.396 -10.112 1.00 74.19 85 ASN A C 1
ATOM 673 O O . ASN A 1 85 ? 1.896 -22.600 -8.922 1.00 74.19 85 ASN A O 1
ATOM 677 N N . ASN A 1 86 ? 3.046 -23.075 -10.788 1.00 79.00 86 ASN A N 1
ATOM 678 C CA . ASN A 1 86 ? 3.912 -24.114 -10.222 1.00 79.00 86 ASN A CA 1
ATOM 679 C C . ASN A 1 86 ? 5.369 -23.641 -10.019 1.00 79.00 86 ASN A C 1
ATOM 681 O O . ASN A 1 86 ? 6.284 -24.458 -10.061 1.00 79.00 86 ASN A O 1
ATOM 685 N N . ASP A 1 87 ? 5.603 -22.333 -9.860 1.00 87.94 87 ASP A N 1
ATOM 686 C CA . ASP A 1 87 ? 6.946 -21.728 -9.761 1.00 87.94 87 ASP A CA 1
ATOM 687 C C . ASP A 1 87 ? 7.856 -22.032 -10.970 1.00 87.94 87 ASP A C 1
ATOM 689 O O . ASP A 1 87 ? 9.088 -22.081 -10.861 1.00 87.94 87 ASP A O 1
ATOM 693 N N . ILE A 1 88 ? 7.234 -22.207 -12.141 1.00 93.00 88 ILE A N 1
ATOM 694 C CA . ILE A 1 88 ? 7.919 -22.390 -13.423 1.00 93.00 88 ILE A CA 1
ATOM 695 C C . ILE A 1 88 ? 8.140 -21.019 -14.061 1.00 93.00 88 ILE A C 1
ATOM 697 O O . ILE A 1 88 ? 7.179 -20.289 -14.304 1.00 93.00 88 ILE A O 1
ATOM 701 N N . LEU A 1 89 ? 9.393 -20.684 -14.355 1.00 97.25 89 LEU A N 1
ATOM 702 C CA . LEU A 1 89 ? 9.767 -19.448 -15.041 1.00 97.25 89 LEU A CA 1
ATOM 703 C C . LEU A 1 89 ? 9.638 -19.614 -16.557 1.00 97.25 89 LEU A C 1
ATOM 705 O O . LEU A 1 89 ? 10.113 -20.603 -17.111 1.00 97.25 89 LEU A O 1
ATOM 709 N N . LYS A 1 90 ? 9.026 -18.633 -17.220 1.00 96.88 90 LYS A N 1
ATOM 710 C CA . LYS A 1 90 ? 8.723 -18.583 -18.655 1.00 96.88 90 LYS A CA 1
ATOM 711 C C . LYS A 1 90 ? 9.343 -17.327 -19.267 1.00 96.88 90 LYS A C 1
ATOM 713 O O . LYS A 1 90 ? 8.940 -16.222 -18.927 1.00 96.88 90 LYS A O 1
ATOM 718 N N . ILE A 1 91 ? 10.285 -17.484 -20.189 1.00 97.88 91 ILE A N 1
ATOM 719 C CA . ILE A 1 91 ? 10.846 -16.368 -20.962 1.00 97.88 91 ILE A CA 1
ATOM 720 C C . ILE A 1 91 ? 9.824 -15.940 -22.024 1.00 97.88 91 ILE A C 1
ATOM 722 O O . ILE A 1 91 ? 9.325 -16.789 -22.775 1.00 97.88 91 ILE A O 1
ATOM 726 N N . CYS A 1 92 ? 9.502 -14.649 -22.078 1.00 94.75 92 CYS A N 1
ATOM 727 C CA . CYS A 1 92 ? 8.554 -14.060 -23.020 1.00 94.75 92 CYS A CA 1
ATOM 728 C C . CYS A 1 92 ? 9.115 -12.802 -23.704 1.00 94.75 92 CYS A C 1
ATOM 730 O O . CYS A 1 92 ? 10.211 -12.364 -23.400 1.00 94.75 92 CYS A O 1
ATOM 732 N N . ASP A 1 93 ? 8.319 -12.219 -24.604 1.00 90.88 93 ASP A N 1
ATOM 733 C CA . ASP A 1 93 ? 8.650 -11.029 -25.403 1.00 90.88 93 ASP A CA 1
ATOM 734 C C . ASP A 1 93 ? 9.886 -11.176 -26.311 1.00 90.88 93 ASP A C 1
ATOM 736 O O . ASP A 1 93 ? 10.997 -10.732 -26.037 1.00 90.88 93 ASP A O 1
ATOM 740 N N . PHE A 1 94 ? 9.641 -11.764 -27.480 1.00 91.50 94 PHE A N 1
ATOM 741 C CA . PHE A 1 94 ? 10.650 -11.981 -28.514 1.00 91.50 94 PHE A CA 1
ATOM 742 C C . PHE A 1 94 ? 10.683 -10.849 -29.553 1.00 91.50 94 PHE A C 1
ATOM 744 O O . PHE A 1 94 ? 11.170 -11.056 -30.667 1.00 91.50 94 PHE A O 1
ATOM 751 N N . GLY A 1 95 ? 10.139 -9.667 -29.230 1.00 88.12 95 GLY A N 1
ATOM 752 C CA . GLY A 1 95 ? 10.041 -8.537 -30.162 1.00 88.12 95 GLY A CA 1
ATOM 753 C C . GLY A 1 95 ? 11.398 -8.033 -30.665 1.00 88.12 95 GLY A C 1
ATOM 754 O O . GLY A 1 95 ? 11.500 -7.546 -31.788 1.00 88.12 95 GLY A O 1
ATOM 755 N N . LEU A 1 96 ? 12.450 -8.213 -29.861 1.00 89.56 96 LEU A N 1
ATOM 756 C CA . LEU A 1 96 ? 13.824 -7.805 -30.172 1.00 89.56 96 LEU A CA 1
ATOM 757 C C . LEU A 1 96 ? 14.766 -8.986 -30.443 1.00 89.56 96 LEU A C 1
ATOM 759 O O . LEU A 1 96 ? 15.961 -8.784 -30.665 1.00 89.56 96 LEU A O 1
ATOM 763 N N . SER A 1 97 ? 14.268 -10.221 -30.466 1.00 93.06 97 SER A N 1
ATOM 764 C CA . SER A 1 97 ? 15.108 -11.406 -30.668 1.00 93.06 97 SER A CA 1
ATOM 765 C C . SER A 1 97 ? 15.592 -11.548 -32.114 1.00 93.06 97 SER A C 1
ATOM 767 O O . SER A 1 97 ? 14.931 -11.108 -33.054 1.00 93.06 97 SER A O 1
ATOM 769 N N . ALA A 1 98 ? 16.748 -12.186 -32.310 1.00 92.75 98 ALA A N 1
ATOM 770 C CA . ALA A 1 98 ? 17.317 -12.417 -33.639 1.00 92.75 98 ALA A CA 1
ATOM 771 C C . ALA A 1 98 ? 18.042 -13.760 -33.749 1.00 92.75 98 ALA A C 1
ATOM 773 O O . ALA A 1 98 ? 18.615 -14.263 -32.782 1.00 92.75 98 ALA A O 1
ATOM 774 N N . PHE A 1 99 ? 18.059 -14.315 -34.963 1.00 93.38 99 PHE A N 1
ATOM 775 C CA . PHE A 1 99 ? 18.906 -15.456 -35.293 1.00 93.38 99 PHE A CA 1
ATOM 776 C C . PHE A 1 99 ? 20.352 -14.987 -35.460 1.00 93.38 99 PHE A C 1
ATOM 778 O O . PHE A 1 99 ? 20.654 -14.198 -36.352 1.00 93.38 99 PHE A O 1
ATOM 785 N N . PHE A 1 100 ? 21.254 -15.493 -34.623 1.00 92.69 100 PHE A N 1
ATOM 786 C CA . PHE A 1 100 ? 22.700 -15.337 -34.801 1.00 92.69 100 PHE A CA 1
ATOM 787 C C . PHE A 1 100 ? 23.322 -16.550 -35.499 1.00 92.69 100 PHE A C 1
ATOM 789 O O . PHE A 1 100 ? 24.518 -16.545 -35.772 1.00 92.69 100 PHE A O 1
ATOM 796 N N . ARG A 1 101 ? 22.544 -17.605 -35.766 1.00 92.44 101 ARG A N 1
ATOM 797 C CA . ARG A 1 101 ? 22.986 -18.757 -36.550 1.00 92.44 101 ARG A CA 1
ATOM 798 C C . ARG A 1 101 ? 22.048 -18.994 -37.718 1.00 92.44 101 ARG A C 1
ATOM 800 O O . ARG A 1 101 ? 20.837 -19.107 -37.519 1.00 92.44 101 ARG A O 1
ATOM 807 N N . ASP A 1 102 ? 22.614 -19.093 -38.912 1.00 85.19 102 ASP A N 1
ATOM 808 C CA . ASP A 1 102 ? 21.865 -19.492 -40.094 1.00 85.19 102 ASP A CA 1
ATOM 809 C C . ASP A 1 102 ? 21.411 -20.951 -39.941 1.00 85.19 102 ASP A C 1
ATOM 811 O O . ASP A 1 102 ? 22.184 -21.830 -39.562 1.00 85.19 102 ASP A O 1
ATOM 815 N N . ARG A 1 103 ? 20.132 -21.224 -40.204 1.00 79.69 103 ARG A N 1
ATOM 816 C CA . ARG A 1 103 ? 19.552 -22.562 -40.007 1.00 79.69 103 ARG A CA 1
ATOM 817 C C . ARG A 1 103 ? 19.890 -23.545 -41.128 1.00 79.69 103 ARG A C 1
ATOM 819 O O . ARG A 1 103 ? 19.727 -24.745 -40.933 1.00 79.69 103 ARG A O 1
ATOM 826 N N . THR A 1 104 ? 20.305 -23.046 -42.286 1.00 80.81 104 THR A N 1
ATOM 827 C CA . THR A 1 104 ? 20.667 -23.830 -43.471 1.00 80.81 104 THR A CA 1
ATOM 828 C C . THR A 1 104 ? 22.163 -24.113 -43.524 1.00 80.81 104 THR A C 1
ATOM 830 O O . THR A 1 104 ? 22.548 -25.255 -43.758 1.00 80.81 104 THR A O 1
ATOM 833 N N . THR A 1 105 ? 23.005 -23.114 -43.242 1.00 85.88 105 THR A N 1
ATOM 834 C CA . THR A 1 105 ? 24.471 -23.257 -43.293 1.00 85.88 105 THR A CA 1
ATOM 835 C C . THR A 1 105 ? 25.088 -23.571 -41.931 1.00 85.88 105 THR A C 1
ATOM 837 O O . THR A 1 105 ? 26.234 -24.010 -41.862 1.00 85.88 105 THR A O 1
ATOM 840 N N . ASN A 1 106 ? 24.337 -23.384 -40.835 1.00 84.00 106 ASN A N 1
ATOM 841 C CA . ASN A 1 106 ? 24.810 -23.490 -39.449 1.00 84.00 106 ASN A CA 1
ATOM 842 C C . ASN A 1 106 ? 25.945 -22.497 -39.109 1.00 84.00 106 ASN A C 1
ATOM 844 O O . ASN A 1 106 ? 26.576 -22.609 -38.054 1.00 84.00 106 ASN A O 1
ATOM 848 N N . GLU A 1 107 ? 26.187 -21.503 -39.969 1.00 88.75 107 GLU A N 1
ATOM 849 C CA . GLU A 1 107 ? 27.186 -20.459 -39.756 1.00 88.75 107 GLU A CA 1
ATOM 850 C C . GLU A 1 107 ? 26.691 -19.430 -38.739 1.00 88.75 107 GLU A C 1
ATOM 852 O O . GLU A 1 107 ? 25.518 -19.047 -38.716 1.00 88.75 107 GLU A O 1
ATOM 857 N N . LYS A 1 108 ? 27.597 -18.982 -37.864 1.00 90.94 108 LYS A N 1
ATOM 858 C CA . LYS A 1 108 ? 27.310 -17.921 -36.896 1.00 90.94 108 LYS A CA 1
ATOM 859 C C . LYS A 1 108 ? 27.552 -16.556 -37.536 1.00 90.94 108 LYS A C 1
ATOM 861 O O . LYS A 1 108 ? 28.630 -16.312 -38.068 1.00 90.94 108 LYS A O 1
ATOM 866 N N . GLN A 1 109 ? 26.591 -15.654 -37.393 1.00 92.19 109 GLN A N 1
ATOM 867 C CA . GLN A 1 109 ? 26.690 -14.256 -37.794 1.00 92.19 109 GLN A CA 1
AT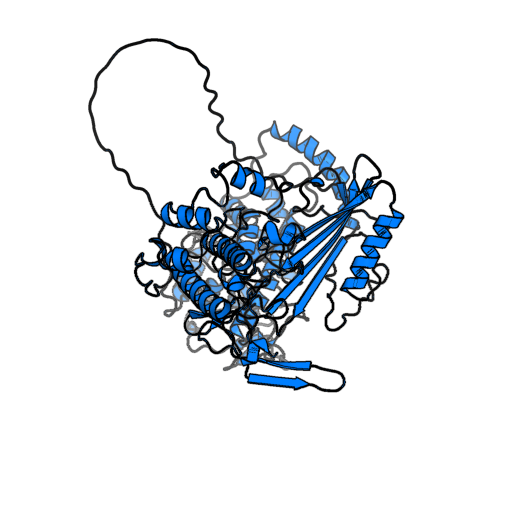OM 868 C C . GLN A 1 109 ? 26.726 -13.330 -36.576 1.00 92.19 109 GLN A C 1
ATOM 870 O O . GLN A 1 109 ? 26.152 -13.625 -35.523 1.00 92.19 109 GLN A O 1
ATOM 875 N N . MET A 1 110 ? 27.401 -12.192 -36.729 1.00 92.56 110 MET A N 1
ATOM 876 C CA . MET A 1 110 ? 27.332 -11.108 -35.754 1.00 92.56 110 MET A CA 1
ATOM 877 C C . MET A 1 110 ? 26.047 -10.304 -35.950 1.00 92.56 110 MET A C 1
ATOM 879 O O . MET A 1 110 ? 25.553 -10.143 -37.064 1.00 92.56 110 MET A O 1
ATOM 883 N N . LEU A 1 111 ? 25.516 -9.787 -34.851 1.00 92.94 111 LEU A N 1
ATOM 884 C CA . LEU A 1 111 ? 24.344 -8.923 -34.827 1.00 92.94 111 LEU A CA 1
ATOM 885 C C . LEU A 1 111 ? 24.803 -7.462 -34.778 1.00 92.94 111 LEU A C 1
ATOM 887 O O . LEU A 1 111 ? 25.851 -7.161 -34.218 1.00 92.94 111 LEU A O 1
ATOM 891 N N . THR A 1 112 ? 24.031 -6.553 -35.372 1.00 90.44 112 THR A N 1
ATOM 892 C CA . THR A 1 112 ? 24.412 -5.131 -35.511 1.00 90.44 112 THR A CA 1
ATOM 893 C C . THR A 1 112 ? 23.416 -4.164 -34.876 1.00 90.44 112 THR A C 1
ATOM 895 O O . THR A 1 112 ? 23.728 -2.995 -34.668 1.00 90.44 112 THR A O 1
ATOM 898 N N . THR A 1 113 ? 22.204 -4.627 -34.564 1.00 88.00 113 THR A N 1
ATOM 899 C CA . THR A 1 113 ? 21.141 -3.782 -34.011 1.00 88.00 113 THR A CA 1
ATOM 900 C C . THR A 1 113 ? 21.405 -3.460 -32.545 1.00 88.00 113 THR A C 1
ATOM 902 O O . THR A 1 113 ? 21.558 -4.370 -31.734 1.00 88.00 113 THR A O 1
ATOM 905 N N . TYR A 1 114 ? 21.381 -2.179 -32.196 1.00 88.38 114 TYR A N 1
ATOM 906 C CA . TYR A 1 114 ? 21.322 -1.722 -30.810 1.00 88.38 114 TYR A CA 1
ATOM 907 C C . TYR A 1 114 ? 19.880 -1.843 -30.294 1.00 88.38 114 TYR A C 1
ATOM 909 O O . TYR A 1 114 ? 18.971 -1.252 -30.879 1.00 88.38 114 TYR A O 1
ATOM 917 N N . CYS A 1 115 ? 19.655 -2.603 -29.222 1.00 88.94 115 CYS A N 1
ATOM 918 C CA . CYS A 1 115 ? 18.338 -2.776 -28.610 1.00 88.94 115 CYS A CA 1
ATOM 919 C C . CYS A 1 115 ? 18.449 -3.223 -27.143 1.00 88.94 115 CYS A C 1
ATOM 921 O O . CYS A 1 115 ? 19.536 -3.546 -26.669 1.00 88.94 115 CYS A O 1
ATOM 923 N N . GLY A 1 116 ? 17.312 -3.259 -26.447 1.00 89.06 116 GLY A N 1
ATOM 924 C CA . GLY A 1 116 ? 17.210 -3.718 -25.064 1.00 89.06 116 GLY A CA 1
ATOM 925 C C . GLY A 1 116 ? 17.017 -2.584 -24.056 1.00 89.06 116 GLY A C 1
ATOM 926 O O . GLY A 1 116 ? 16.898 -1.411 -24.413 1.00 89.06 116 GLY A O 1
ATOM 927 N N . THR A 1 117 ? 16.972 -2.948 -22.775 1.00 89.25 117 THR A N 1
ATOM 928 C CA . THR A 1 117 ? 16.691 -2.030 -21.660 1.00 89.25 117 THR A CA 1
ATOM 929 C C . THR A 1 117 ? 17.977 -1.696 -20.894 1.00 89.25 117 THR A C 1
ATOM 931 O O . THR A 1 117 ? 18.627 -2.601 -20.377 1.00 89.25 117 THR A O 1
ATOM 934 N N . LYS A 1 118 ? 18.341 -0.404 -20.814 1.00 92.44 118 LYS A N 1
ATOM 935 C CA . LYS A 1 118 ? 19.693 0.102 -20.471 1.00 92.44 118 LYS A CA 1
ATOM 936 C C . LYS A 1 118 ? 20.482 -0.645 -19.376 1.00 92.44 118 LYS A C 1
ATOM 938 O O . LYS A 1 118 ? 21.603 -1.044 -19.689 1.00 92.44 118 LYS A O 1
ATOM 943 N N . PRO A 1 119 ? 19.956 -0.904 -18.160 1.00 92.69 119 PRO A N 1
ATOM 944 C CA . PRO A 1 119 ? 20.746 -1.564 -17.112 1.00 92.69 119 PRO A CA 1
ATOM 945 C C . PRO A 1 119 ? 21.184 -2.992 -17.475 1.00 92.69 119 PRO A C 1
ATOM 947 O O . PRO A 1 119 ? 22.182 -3.488 -16.957 1.00 92.69 119 PRO A O 1
ATOM 950 N N . TYR A 1 120 ? 20.449 -3.653 -18.376 1.00 96.81 120 TYR A N 1
ATOM 951 C CA . TYR A 1 120 ? 20.659 -5.041 -18.794 1.00 96.81 120 TYR A CA 1
ATOM 952 C C . TYR A 1 120 ? 21.457 -5.178 -20.096 1.00 96.81 120 TYR A C 1
ATOM 954 O O . TYR A 1 120 ? 21.784 -6.302 -20.482 1.00 96.81 120 TYR A O 1
ATOM 962 N N . ILE A 1 121 ? 21.736 -4.071 -20.793 1.00 95.12 121 ILE A N 1
ATOM 963 C CA . ILE A 1 121 ? 22.480 -4.076 -22.059 1.00 95.12 121 ILE A CA 1
ATOM 964 C C . ILE A 1 121 ? 23.965 -4.308 -21.756 1.00 95.12 121 ILE A C 1
ATOM 966 O O . ILE A 1 121 ? 24.520 -3.700 -20.839 1.00 95.12 121 ILE A O 1
ATOM 970 N N . SER A 1 122 ? 24.606 -5.195 -22.520 1.00 96.00 122 SER A N 1
ATOM 971 C CA . SER A 1 122 ? 26.039 -5.463 -22.395 1.00 96.00 122 SER A CA 1
ATOM 972 C C . SER A 1 122 ? 26.903 -4.356 -23.022 1.00 96.00 122 SER A C 1
ATOM 974 O O . SER A 1 122 ? 26.446 -3.672 -23.946 1.00 96.00 122 SER A O 1
ATOM 976 N N . PRO A 1 123 ? 28.164 -4.193 -22.582 1.00 95.38 123 PRO A N 1
ATOM 977 C CA . PRO A 1 123 ? 29.063 -3.153 -23.093 1.00 95.38 123 PRO A CA 1
ATOM 978 C C . PRO A 1 123 ? 29.241 -3.214 -24.616 1.00 95.38 123 PRO A C 1
ATOM 980 O O . PRO A 1 123 ? 29.142 -2.200 -25.307 1.00 95.38 123 PRO A O 1
ATOM 983 N N . GLU A 1 124 ? 29.414 -4.417 -25.172 1.00 93.94 124 GLU A N 1
ATOM 984 C CA . GLU A 1 124 ? 29.617 -4.613 -26.612 1.00 93.94 124 GLU A CA 1
ATOM 985 C C . GLU A 1 124 ? 28.360 -4.374 -27.464 1.00 93.94 124 GLU A C 1
ATOM 987 O O . GLU A 1 124 ? 28.454 -4.170 -28.673 1.00 93.94 124 GLU A O 1
ATOM 992 N N . MET A 1 125 ? 27.173 -4.396 -26.853 1.00 92.00 125 MET A N 1
ATOM 993 C CA . MET A 1 125 ? 25.935 -3.997 -27.521 1.00 92.00 125 MET A CA 1
ATOM 994 C C . MET A 1 125 ? 25.756 -2.473 -27.463 1.00 92.00 125 MET A C 1
ATOM 996 O O . MET A 1 125 ? 25.216 -1.887 -28.405 1.00 92.00 125 MET A O 1
ATOM 1000 N N . LEU A 1 126 ? 26.265 -1.812 -26.411 1.00 90.31 126 LEU A N 1
ATOM 1001 C CA . LEU A 1 126 ? 26.278 -0.350 -26.287 1.00 90.31 126 LEU A CA 1
ATOM 1002 C C . LEU A 1 126 ? 27.256 0.330 -27.254 1.00 90.31 126 LEU A C 1
ATOM 1004 O O . LEU A 1 126 ? 26.963 1.423 -27.741 1.00 90.31 126 LEU A O 1
ATOM 1008 N N . SER A 1 127 ? 28.373 -0.325 -27.584 1.00 82.81 127 SER A N 1
ATOM 1009 C CA . SER A 1 127 ? 29.426 0.212 -28.459 1.00 82.81 127 SER A CA 1
ATOM 1010 C C . SER A 1 127 ? 29.017 0.381 -29.931 1.00 82.81 127 SER A C 1
ATOM 1012 O O . SER A 1 127 ? 29.799 0.910 -30.720 1.00 82.81 127 SER A O 1
ATOM 1014 N N . LYS A 1 128 ? 27.801 -0.042 -30.320 1.00 74.19 128 LYS A N 1
ATOM 1015 C CA . LYS A 1 128 ? 27.245 0.042 -31.690 1.00 74.19 128 LYS A CA 1
ATOM 1016 C C . LYS A 1 128 ? 28.117 -0.620 -32.773 1.00 74.19 128 LYS A C 1
ATOM 1018 O O . LYS A 1 128 ? 28.003 -0.295 -33.953 1.00 74.19 128 LYS A O 1
ATOM 1023 N N . THR A 1 129 ? 28.966 -1.566 -32.385 1.00 83.38 129 THR A N 1
ATOM 1024 C CA . THR A 1 129 ? 29.760 -2.416 -33.285 1.00 83.38 129 THR A CA 1
ATOM 1025 C C . THR A 1 129 ? 29.088 -3.778 -33.466 1.00 83.38 129 THR A C 1
ATOM 1027 O O . THR A 1 129 ? 28.326 -4.178 -32.590 1.00 83.38 129 THR A O 1
ATOM 1030 N N . PRO A 1 130 ? 29.359 -4.531 -34.548 1.00 92.62 130 PRO A N 1
ATOM 1031 C CA . PRO A 1 130 ? 28.894 -5.912 -34.659 1.00 92.62 130 PRO A CA 1
ATOM 1032 C C . PRO A 1 130 ? 29.315 -6.756 -33.443 1.00 92.62 130 PRO A C 1
ATOM 1034 O O . PRO A 1 130 ? 30.469 -6.695 -33.021 1.00 92.62 130 PRO A O 1
ATOM 1037 N N . TYR A 1 131 ? 28.391 -7.540 -32.888 1.00 93.75 131 TYR A N 1
ATOM 1038 C CA . TYR A 1 131 ? 28.596 -8.310 -31.656 1.00 93.75 131 TYR A CA 1
ATOM 1039 C C . TYR A 1 131 ? 28.057 -9.744 -31.766 1.00 93.75 131 TYR A C 1
ATOM 1041 O O . TYR A 1 131 ? 27.217 -10.066 -32.609 1.00 93.75 131 TYR A O 1
ATOM 1049 N N . HIS A 1 132 ? 28.534 -10.639 -30.899 1.00 93.81 132 HIS A N 1
ATOM 1050 C CA . HIS A 1 132 ? 28.008 -12.004 -30.799 1.00 93.81 132 HIS A CA 1
ATOM 1051 C C . HIS A 1 132 ? 26.728 -12.035 -29.958 1.00 93.81 132 HIS A C 1
ATOM 1053 O O . HIS A 1 132 ? 26.680 -11.433 -28.893 1.00 93.81 132 HIS A O 1
ATOM 1059 N N . GLY A 1 133 ? 25.704 -12.769 -30.401 1.00 93.19 133 GLY A N 1
ATOM 1060 C CA . GLY A 1 133 ? 24.411 -12.817 -29.707 1.00 93.19 133 GLY A CA 1
ATOM 1061 C C . GLY A 1 133 ? 24.420 -13.577 -28.374 1.00 93.19 133 GLY A C 1
ATOM 1062 O O . GLY A 1 133 ? 23.729 -13.186 -27.443 1.00 93.19 133 GLY A O 1
ATOM 1063 N N . GLU A 1 134 ? 25.206 -14.648 -28.244 1.00 95.81 134 GLU A N 1
ATOM 1064 C CA . GLU A 1 134 ? 25.197 -15.461 -27.015 1.00 95.81 134 GLU A CA 1
ATOM 1065 C C . GLU A 1 134 ? 25.702 -14.665 -25.788 1.00 95.81 134 GLU A C 1
ATOM 1067 O O . GLU A 1 134 ? 25.001 -14.645 -24.774 1.00 95.81 134 GLU A O 1
ATOM 1072 N N . PRO A 1 135 ? 26.853 -13.955 -25.845 1.00 97.12 135 PRO A N 1
ATOM 1073 C CA . PRO A 1 135 ? 27.378 -13.222 -24.692 1.00 97.12 135 PRO A CA 1
ATOM 1074 C C . PRO A 1 135 ? 26.484 -12.086 -24.186 1.00 97.12 135 PRO A C 1
ATOM 1076 O O . PRO A 1 135 ? 26.528 -11.805 -22.985 1.00 97.12 135 PRO A O 1
ATOM 1079 N N . VAL A 1 136 ? 25.685 -11.443 -25.051 1.00 96.88 136 VAL A N 1
ATOM 1080 C CA . VAL A 1 136 ? 24.822 -10.329 -24.619 1.00 96.88 136 VAL A CA 1
ATOM 1081 C C . VAL A 1 136 ? 23.708 -10.815 -23.692 1.00 96.88 136 VAL A C 1
ATOM 1083 O O . VAL A 1 136 ? 23.441 -10.189 -22.673 1.00 96.88 136 VAL A O 1
ATOM 1086 N N . ASP A 1 137 ? 23.128 -11.985 -23.971 1.00 98.12 137 ASP A N 1
ATOM 1087 C CA . ASP A 1 137 ? 22.090 -12.566 -23.115 1.00 98.12 137 ASP A CA 1
ATOM 1088 C C . ASP A 1 137 ? 22.666 -13.059 -21.777 1.00 98.12 137 ASP A C 1
ATOM 1090 O O . ASP A 1 137 ? 22.010 -12.959 -20.738 1.00 98.12 137 ASP A O 1
ATOM 1094 N N . ILE A 1 138 ? 23.906 -13.570 -21.782 1.00 98.56 138 ILE A N 1
ATOM 1095 C CA . ILE A 1 138 ? 24.614 -13.970 -20.555 1.00 98.56 138 ILE A CA 1
ATOM 1096 C C . ILE A 1 138 ? 24.813 -12.778 -19.626 1.00 98.56 138 ILE A C 1
ATOM 1098 O O . ILE A 1 138 ? 24.570 -12.892 -18.424 1.00 98.56 138 ILE A O 1
ATOM 1102 N N . TRP A 1 139 ? 25.213 -11.635 -20.182 1.00 98.38 139 TRP A N 1
ATOM 1103 C CA . TRP A 1 139 ? 25.340 -10.398 -19.423 1.00 98.38 139 TRP A CA 1
ATOM 1104 C C . TRP A 1 139 ? 24.023 -10.030 -18.741 1.00 98.38 139 TRP A C 1
ATOM 1106 O O . TRP A 1 139 ? 23.982 -9.866 -17.521 1.00 98.38 139 TRP A O 1
ATOM 1116 N N . SER A 1 140 ? 22.928 -9.985 -19.507 1.00 98.44 140 SER A N 1
ATOM 1117 C CA . SER A 1 140 ? 21.603 -9.671 -18.971 1.00 98.44 140 SER A CA 1
ATOM 1118 C C . SER A 1 140 ? 21.180 -10.652 -17.869 1.00 98.44 140 SER A C 1
ATOM 1120 O O . SER A 1 140 ? 20.636 -10.222 -16.854 1.00 98.44 140 SER A O 1
ATOM 1122 N N . CYS A 1 141 ? 21.498 -11.949 -17.998 1.00 98.62 141 CYS A N 1
ATOM 1123 C CA . CYS A 1 141 ? 21.274 -12.933 -16.931 1.00 98.62 141 CYS A CA 1
ATOM 1124 C C . CYS A 1 141 ? 22.025 -12.567 -15.639 1.00 98.62 141 CYS A C 1
ATOM 1126 O O . CYS A 1 141 ? 21.458 -12.688 -14.555 1.00 98.62 141 CYS A O 1
ATOM 1128 N N . GLY A 1 142 ? 23.269 -12.090 -15.733 1.00 98.19 142 GLY A N 1
ATOM 1129 C CA . GLY A 1 142 ? 24.040 -11.620 -14.577 1.00 98.19 142 GLY A CA 1
ATOM 1130 C C . GLY A 1 142 ? 23.388 -10.434 -13.872 1.00 98.19 142 GLY A C 1
ATOM 1131 O O . GLY A 1 142 ? 23.253 -10.449 -12.651 1.00 98.19 142 GLY A O 1
ATOM 1132 N N . ILE A 1 143 ? 22.903 -9.453 -14.636 1.00 98.19 143 ILE A N 1
ATOM 1133 C CA . ILE A 1 143 ? 22.177 -8.299 -14.085 1.00 98.19 143 ILE A CA 1
ATOM 1134 C C . ILE A 1 143 ? 20.875 -8.743 -13.403 1.00 98.19 143 ILE A C 1
ATOM 1136 O O . ILE A 1 143 ? 20.574 -8.289 -12.301 1.00 98.19 143 ILE A O 1
ATOM 1140 N N . ILE A 1 144 ? 20.132 -9.678 -14.009 1.00 98.38 144 ILE A N 1
ATOM 1141 C CA . ILE A 1 144 ? 18.920 -10.264 -13.414 1.00 98.38 144 ILE A CA 1
ATOM 1142 C C . ILE A 1 144 ? 19.244 -10.992 -12.103 1.00 98.38 144 ILE A C 1
ATOM 1144 O O . ILE A 1 144 ? 18.493 -10.863 -11.139 1.00 98.38 144 ILE A O 1
ATOM 1148 N N . LEU A 1 145 ? 20.350 -11.740 -12.035 1.00 98.19 145 LEU A N 1
ATOM 1149 C CA . LEU A 1 145 ? 20.776 -12.410 -10.804 1.00 98.19 145 LEU A CA 1
ATOM 1150 C C . LEU A 1 145 ? 21.118 -11.409 -9.701 1.00 98.19 145 LEU A C 1
ATOM 1152 O O . LEU A 1 145 ? 20.658 -11.582 -8.574 1.00 98.19 145 LEU A O 1
ATOM 1156 N N . THR A 1 146 ? 21.863 -10.351 -10.024 1.00 96.00 146 THR A N 1
ATOM 1157 C CA . THR A 1 146 ? 22.139 -9.263 -9.079 1.00 96.00 146 THR A CA 1
ATOM 1158 C C . THR A 1 146 ? 20.834 -8.659 -8.566 1.00 96.00 146 THR A C 1
ATOM 1160 O O . THR A 1 146 ? 20.621 -8.627 -7.358 1.00 96.00 146 THR A O 1
ATOM 1163 N N . ALA A 1 147 ? 19.911 -8.298 -9.464 1.00 92.38 147 ALA A N 1
ATOM 1164 C CA . ALA A 1 147 ? 18.610 -7.749 -9.089 1.00 92.38 147 ALA A CA 1
ATOM 1165 C C . ALA A 1 147 ? 17.794 -8.716 -8.213 1.00 92.38 147 ALA A C 1
ATOM 1167 O O . ALA A 1 147 ? 17.176 -8.288 -7.243 1.00 92.38 147 ALA A O 1
ATOM 1168 N N . MET A 1 148 ? 17.824 -10.025 -8.495 1.00 95.00 148 MET A N 1
ATOM 1169 C CA . MET A 1 148 ? 17.182 -11.026 -7.638 1.00 95.00 148 MET A CA 1
ATOM 1170 C C . MET A 1 148 ? 17.778 -11.054 -6.234 1.00 95.00 148 MET A C 1
ATOM 1172 O O . MET A 1 148 ? 17.025 -11.217 -5.289 1.00 95.00 148 MET A O 1
ATOM 1176 N N . LEU A 1 149 ? 19.091 -10.922 -6.074 1.00 90.62 149 LEU A N 1
ATOM 1177 C CA . LEU A 1 149 ? 19.753 -11.062 -4.772 1.00 90.62 149 LEU A CA 1
ATOM 1178 C C . LEU A 1 149 ? 19.706 -9.788 -3.929 1.00 90.62 149 LEU A C 1
ATOM 1180 O O . LEU A 1 149 ? 19.734 -9.871 -2.703 1.00 90.62 149 LEU A O 1
ATOM 1184 N N . THR A 1 150 ? 19.647 -8.620 -4.568 1.00 84.69 150 THR A N 1
ATOM 1185 C CA . THR A 1 150 ? 19.846 -7.334 -3.880 1.00 84.69 150 THR A CA 1
ATOM 1186 C C . THR A 1 150 ? 18.696 -6.353 -4.052 1.00 84.69 150 THR A C 1
ATOM 1188 O O . THR A 1 150 ? 18.608 -5.394 -3.291 1.00 84.69 150 THR A O 1
ATOM 1191 N N . GLY A 1 151 ? 17.811 -6.568 -5.028 1.00 80.50 151 GLY A N 1
ATOM 1192 C CA . GLY A 1 151 ? 16.709 -5.653 -5.329 1.00 80.50 151 GLY A CA 1
ATOM 1193 C C . GLY A 1 151 ? 17.110 -4.374 -6.057 1.00 80.50 151 GLY A C 1
ATOM 1194 O O . GLY A 1 151 ? 16.243 -3.559 -6.369 1.00 80.50 151 GLY A O 1
ATOM 1195 N N . VAL A 1 152 ? 18.403 -4.182 -6.329 1.00 81.75 152 VAL A N 1
ATOM 1196 C CA . VAL A 1 152 ? 18.948 -2.964 -6.937 1.00 81.75 152 VAL A CA 1
ATOM 1197 C C . VAL A 1 152 ? 19.795 -3.297 -8.163 1.00 81.75 152 VAL A C 1
ATOM 1199 O O . VAL A 1 152 ? 20.324 -4.403 -8.303 1.00 81.75 152 VAL A O 1
ATOM 1202 N N . PHE A 1 153 ? 19.938 -2.326 -9.063 1.00 86.38 153 PHE A N 1
ATOM 1203 C CA . PHE A 1 153 ? 20.820 -2.450 -10.219 1.00 86.38 153 PHE A CA 1
ATOM 1204 C C . PHE A 1 153 ? 22.277 -2.187 -9.840 1.00 86.38 153 PHE A C 1
ATOM 1206 O O . PHE A 1 153 ? 22.538 -1.334 -8.994 1.00 86.38 153 PHE A O 1
ATOM 1213 N N . PRO A 1 154 ? 23.233 -2.865 -10.493 1.00 88.00 154 PRO A N 1
ATOM 1214 C CA . PRO A 1 154 ? 24.647 -2.577 -10.289 1.00 88.00 154 PRO A CA 1
ATOM 1215 C C . PRO A 1 154 ? 25.093 -1.243 -10.905 1.00 88.00 154 PRO A C 1
ATOM 1217 O O . PRO A 1 154 ? 26.067 -0.663 -10.441 1.00 88.00 154 PRO A O 1
ATOM 1220 N N . TRP A 1 155 ? 24.390 -0.759 -11.933 1.00 93.94 155 TRP A N 1
ATOM 1221 C CA . TRP A 1 155 ? 24.648 0.497 -12.646 1.00 93.94 155 TRP A CA 1
ATOM 1222 C C . TRP A 1 155 ? 23.443 0.865 -13.526 1.00 93.94 155 TRP A C 1
ATOM 1224 O O . TRP A 1 155 ? 22.615 0.008 -13.847 1.00 93.94 155 TRP A O 1
ATOM 1234 N N . ALA A 1 156 ? 23.356 2.129 -13.954 1.00 86.88 156 ALA A N 1
ATOM 1235 C CA . ALA A 1 156 ? 22.321 2.594 -14.885 1.00 86.88 156 ALA A CA 1
ATOM 1236 C C . ALA A 1 156 ? 22.528 2.074 -16.324 1.00 86.88 156 ALA A C 1
ATOM 1238 O O . ALA A 1 156 ? 21.566 1.734 -17.013 1.00 86.88 156 ALA A O 1
ATOM 1239 N N . GLU A 1 157 ? 23.784 1.996 -16.769 1.00 93.19 157 GLU A N 1
ATOM 1240 C CA . GLU A 1 157 ? 24.215 1.410 -18.041 1.00 93.19 157 GLU A CA 1
ATOM 1241 C C . GLU A 1 157 ? 25.692 0.987 -17.946 1.00 93.19 157 GLU A C 1
ATOM 1243 O O . GLU A 1 157 ? 26.450 1.530 -17.142 1.00 93.19 157 GLU A O 1
ATOM 1248 N N . ALA A 1 158 ? 26.103 0.001 -18.745 1.00 94.19 158 ALA A N 1
ATOM 1249 C CA . ALA A 1 158 ? 27.464 -0.538 -18.738 1.00 94.19 158 ALA A CA 1
ATOM 1250 C C . ALA A 1 158 ? 28.408 0.315 -19.609 1.00 94.19 158 ALA A C 1
ATOM 1252 O O . ALA A 1 158 ? 28.822 -0.090 -20.694 1.00 94.19 158 ALA A O 1
ATOM 1253 N N . SER A 1 159 ? 28.663 1.544 -19.159 1.00 92.12 159 SER A N 1
ATOM 1254 C CA . SER A 1 159 ? 29.414 2.577 -19.882 1.00 92.12 159 SER A CA 1
ATOM 1255 C C . SER A 1 159 ? 30.488 3.192 -18.989 1.00 92.12 159 SER A C 1
ATOM 1257 O O . SER A 1 159 ? 30.251 3.410 -17.802 1.00 92.12 159 SER A O 1
ATOM 1259 N N . ASP A 1 160 ? 31.640 3.546 -19.563 1.00 88.19 160 ASP A N 1
ATOM 1260 C CA . ASP A 1 160 ? 32.771 4.168 -18.851 1.00 88.19 160 ASP A CA 1
ATOM 1261 C C . ASP A 1 160 ? 32.416 5.505 -18.174 1.00 88.19 160 ASP A C 1
ATOM 1263 O O . ASP A 1 160 ? 33.156 5.989 -17.315 1.00 88.19 160 ASP A O 1
ATOM 1267 N N . GLN A 1 161 ? 31.290 6.115 -18.558 1.00 90.56 161 GLN A N 1
ATOM 1268 C CA . GLN A 1 161 ? 30.778 7.333 -17.927 1.00 90.56 161 GLN A CA 1
ATOM 1269 C C . GLN A 1 161 ? 30.040 7.076 -16.607 1.00 90.56 161 GLN A C 1
ATOM 1271 O O . GLN A 1 161 ? 29.826 8.018 -15.848 1.00 90.56 161 GLN A O 1
ATOM 1276 N N . ILE A 1 162 ? 29.658 5.829 -16.321 1.00 93.50 162 ILE A N 1
ATOM 1277 C CA . ILE A 1 162 ? 28.923 5.462 -15.111 1.00 93.50 162 ILE A CA 1
ATOM 1278 C C . ILE A 1 162 ? 29.918 5.081 -14.002 1.00 93.50 162 ILE A C 1
ATOM 1280 O O . ILE A 1 162 ? 30.652 4.098 -14.156 1.00 93.50 162 ILE A O 1
ATOM 1284 N N . PRO A 1 163 ? 29.969 5.823 -12.876 1.00 92.81 163 PRO A N 1
ATOM 1285 C CA . PRO A 1 163 ? 30.949 5.590 -11.813 1.00 92.81 163 PRO A CA 1
ATOM 1286 C C . PRO A 1 163 ? 30.923 4.168 -11.247 1.00 92.81 163 PRO A C 1
ATOM 1288 O O . PRO A 1 163 ? 31.972 3.577 -10.997 1.00 92.81 163 PRO A O 1
ATOM 1291 N N . GLU A 1 164 ? 29.734 3.596 -11.069 1.00 93.19 164 GLU A N 1
ATOM 1292 C CA . GLU A 1 164 ? 29.539 2.251 -10.530 1.00 93.19 164 GLU A CA 1
ATOM 1293 C C . GLU A 1 164 ? 30.090 1.178 -11.475 1.00 93.19 164 GLU A C 1
ATOM 1295 O O . GLU A 1 164 ? 30.713 0.213 -11.025 1.00 93.19 164 GLU A O 1
ATOM 1300 N N . TYR A 1 165 ? 29.923 1.375 -12.788 1.00 95.25 165 TYR A N 1
ATOM 1301 C CA . TYR A 1 165 ? 30.480 0.488 -13.805 1.00 95.25 165 TYR A CA 1
ATOM 1302 C C . TYR A 1 165 ? 32.008 0.555 -13.829 1.00 95.25 165 TYR A C 1
ATOM 1304 O O . TYR A 1 165 ? 32.687 -0.470 -13.848 1.00 95.25 165 TYR A O 1
ATOM 1312 N N . LYS A 1 166 ? 32.570 1.762 -13.740 1.00 94.88 166 LYS A N 1
ATOM 1313 C CA . LYS A 1 166 ? 34.021 1.953 -13.702 1.00 94.88 166 LYS A CA 1
ATOM 1314 C C . LYS A 1 166 ? 34.664 1.281 -12.485 1.00 94.88 166 LYS A C 1
ATOM 1316 O O . LYS A 1 166 ? 35.655 0.575 -12.631 1.00 94.88 166 LYS A O 1
ATOM 1321 N N . ARG A 1 167 ? 34.056 1.411 -11.302 1.00 93.62 167 ARG A N 1
ATOM 1322 C CA . ARG A 1 167 ? 34.530 0.736 -10.079 1.00 93.62 167 ARG A CA 1
ATOM 1323 C C . ARG A 1 167 ? 34.542 -0.785 -10.217 1.00 93.62 167 ARG A C 1
ATOM 1325 O O . ARG A 1 167 ? 35.486 -1.431 -9.768 1.00 93.62 167 ARG A O 1
ATOM 1332 N N . TRP A 1 168 ? 33.544 -1.351 -10.897 1.00 94.75 168 TRP A N 1
ATOM 1333 C CA . TRP A 1 168 ? 33.517 -2.779 -11.212 1.00 94.75 168 TRP A CA 1
ATOM 1334 C C . TRP A 1 168 ? 34.712 -3.217 -12.069 1.00 94.75 168 TRP A C 1
ATOM 1336 O O . TRP A 1 168 ? 35.329 -4.246 -11.773 1.00 94.75 168 TRP A O 1
ATOM 1346 N N . LEU A 1 169 ? 35.065 -2.428 -13.090 1.00 94.56 169 LEU A N 1
ATOM 1347 C CA . LEU A 1 169 ? 36.240 -2.676 -13.933 1.00 94.56 169 LEU A CA 1
ATOM 1348 C C . LEU A 1 169 ? 37.554 -2.542 -13.152 1.00 94.56 169 LEU A C 1
ATOM 1350 O O . LEU A 1 169 ? 38.461 -3.353 -13.342 1.00 94.56 169 LEU A O 1
ATOM 1354 N N . ASP A 1 170 ? 37.625 -1.572 -12.240 1.00 93.56 170 ASP A N 1
ATOM 1355 C CA . ASP A 1 170 ? 38.789 -1.318 -11.382 1.00 93.56 170 ASP A CA 1
ATOM 1356 C C . ASP A 1 170 ? 38.958 -2.374 -10.270 1.00 93.56 170 ASP A C 1
ATOM 1358 O O . ASP A 1 170 ? 39.989 -2.425 -9.596 1.00 93.56 170 ASP A O 1
ATOM 1362 N N . GLY A 1 171 ? 37.968 -3.252 -10.083 1.00 92.38 171 GLY A N 1
ATOM 1363 C CA . GLY A 1 171 ? 37.984 -4.293 -9.058 1.00 92.38 171 GLY A CA 1
ATOM 1364 C C . GLY A 1 171 ? 37.604 -3.804 -7.659 1.00 92.38 171 GLY A C 1
ATOM 1365 O O . GLY A 1 171 ? 37.886 -4.493 -6.677 1.00 92.38 171 GLY A O 1
ATOM 1366 N N . ASP A 1 172 ? 36.976 -2.632 -7.558 1.00 90.75 172 ASP A N 1
ATOM 1367 C CA . ASP A 1 172 ? 36.440 -2.098 -6.312 1.00 90.75 172 ASP A CA 1
ATOM 1368 C C . ASP A 1 172 ? 34.998 -2.576 -6.106 1.00 90.75 172 ASP A C 1
ATOM 1370 O O . ASP A 1 172 ? 34.065 -2.141 -6.784 1.00 90.75 172 ASP A O 1
ATOM 1374 N N . TYR A 1 173 ? 34.837 -3.500 -5.157 1.00 89.94 173 TYR A N 1
ATOM 1375 C CA . TYR A 1 173 ? 33.570 -4.167 -4.857 1.00 89.94 173 TYR A CA 1
ATOM 1376 C C . TYR A 1 173 ? 33.047 -3.861 -3.444 1.00 89.94 173 TYR A C 1
ATOM 1378 O O . TYR A 1 173 ? 32.122 -4.520 -2.978 1.00 89.94 173 TYR A O 1
ATOM 1386 N N . ASN A 1 174 ? 33.621 -2.888 -2.730 1.00 84.44 174 ASN A N 1
ATOM 1387 C CA . ASN A 1 174 ? 33.239 -2.570 -1.344 1.00 84.44 174 ASN A CA 1
ATOM 1388 C C . ASN A 1 174 ? 32.025 -1.628 -1.271 1.00 84.44 174 ASN A C 1
ATOM 1390 O O . ASN A 1 174 ? 32.007 -0.667 -0.506 1.00 84.44 174 ASN A O 1
ATOM 1394 N N . ASN A 1 175 ? 31.038 -1.852 -2.131 1.00 81.75 175 ASN A N 1
ATOM 1395 C CA . ASN A 1 175 ? 29.848 -1.025 -2.259 1.00 81.75 175 ASN A CA 1
ATOM 1396 C C . ASN A 1 175 ? 28.651 -1.852 -2.693 1.00 81.75 175 ASN A C 1
ATOM 1398 O O . ASN A 1 175 ? 28.798 -2.905 -3.314 1.00 81.75 175 ASN A O 1
ATOM 1402 N N . SER A 1 176 ? 27.463 -1.303 -2.462 1.00 75.38 176 SER A N 1
ATOM 1403 C CA . SER A 1 176 ? 26.234 -1.780 -3.085 1.00 75.38 176 SER A CA 1
ATOM 1404 C C . SER A 1 176 ? 26.389 -1.902 -4.614 1.00 75.38 176 SER A C 1
ATOM 1406 O O . SER A 1 176 ? 26.939 -0.983 -5.234 1.00 75.38 176 SER A O 1
ATOM 1408 N N . PRO A 1 177 ? 25.927 -3.005 -5.238 1.00 88.25 177 PRO A N 1
ATOM 1409 C CA . PRO A 1 177 ? 25.194 -4.129 -4.632 1.00 88.25 177 PRO A CA 1
ATOM 1410 C C . PRO A 1 177 ? 26.052 -5.282 -4.072 1.00 88.25 177 PRO A C 1
ATOM 1412 O O . PRO A 1 177 ? 25.503 -6.290 -3.640 1.00 88.25 177 PRO A O 1
ATOM 1415 N N . TRP A 1 178 ? 27.379 -5.195 -4.103 1.00 91.12 178 TRP A N 1
ATOM 1416 C CA . TRP A 1 178 ? 28.276 -6.350 -3.953 1.00 91.12 178 TRP A CA 1
ATOM 1417 C C . TRP A 1 178 ? 28.598 -6.736 -2.505 1.00 91.12 178 TRP A C 1
ATOM 1419 O O . TRP A 1 178 ? 28.826 -7.909 -2.218 1.00 91.12 178 TRP A O 1
ATOM 1429 N N . GLU A 1 179 ? 28.596 -5.756 -1.601 1.00 80.81 179 GLU A N 1
ATOM 1430 C CA . GLU A 1 179 ? 29.092 -5.843 -0.216 1.00 80.81 179 GLU A CA 1
ATOM 1431 C C . GLU A 1 179 ? 28.485 -6.972 0.643 1.00 80.81 179 GLU A C 1
ATOM 1433 O O . GLU A 1 179 ? 29.144 -7.467 1.555 1.00 80.81 179 GLU A O 1
ATOM 1438 N N . ASN A 1 180 ? 27.261 -7.414 0.331 1.00 81.00 180 ASN A N 1
ATOM 1439 C CA . ASN A 1 180 ? 26.511 -8.409 1.109 1.00 81.00 180 ASN A CA 1
ATOM 1440 C C . ASN A 1 180 ? 26.178 -9.692 0.320 1.00 81.00 180 ASN A C 1
ATOM 1442 O O . ASN A 1 180 ? 25.324 -10.471 0.744 1.00 81.00 180 ASN A O 1
ATOM 1446 N N . ILE A 1 181 ? 26.819 -9.925 -0.831 1.00 90.69 181 ILE A N 1
ATOM 1447 C CA . ILE A 1 181 ? 26.595 -11.133 -1.640 1.00 90.69 181 ILE A CA 1
ATOM 1448 C C . ILE A 1 181 ? 27.532 -12.256 -1.175 1.00 90.69 181 ILE A C 1
ATOM 1450 O O . ILE A 1 181 ? 28.739 -12.055 -1.040 1.00 90.69 181 ILE A O 1
ATOM 1454 N N . ASP A 1 182 ? 26.991 -13.465 -0.981 1.00 93.19 182 ASP A N 1
ATOM 1455 C CA . ASP A 1 182 ? 27.788 -14.653 -0.655 1.00 93.19 182 ASP A CA 1
ATOM 1456 C C . ASP A 1 182 ? 28.931 -14.851 -1.661 1.00 93.19 182 ASP A C 1
ATOM 1458 O O . ASP A 1 182 ? 28.748 -14.787 -2.879 1.00 93.19 182 ASP A O 1
ATOM 1462 N N . SER A 1 183 ? 30.125 -15.130 -1.140 1.00 92.81 183 SER A N 1
ATOM 1463 C CA . SER A 1 183 ? 31.356 -15.212 -1.933 1.00 92.81 183 SER A CA 1
ATOM 1464 C C . SER A 1 183 ? 31.286 -16.197 -3.107 1.00 92.81 183 SER A C 1
ATOM 1466 O O . SER A 1 183 ? 31.901 -15.960 -4.150 1.00 92.81 183 SER A O 1
ATOM 1468 N N . ILE A 1 184 ? 30.533 -17.295 -2.986 1.00 94.12 184 ILE A N 1
ATOM 1469 C CA . ILE A 1 184 ? 30.377 -18.270 -4.066 1.00 94.12 184 ILE A CA 1
ATOM 1470 C C . ILE A 1 184 ? 29.528 -17.662 -5.187 1.00 94.12 184 ILE A C 1
ATOM 1472 O O . ILE A 1 184 ? 29.865 -17.799 -6.362 1.00 94.12 184 ILE A O 1
ATOM 1476 N N . ILE A 1 185 ? 28.450 -16.967 -4.833 1.00 96.06 185 ILE A N 1
ATOM 1477 C CA . ILE A 1 185 ? 27.564 -16.296 -5.789 1.00 96.06 185 ILE A CA 1
ATOM 1478 C C . ILE A 1 185 ? 28.282 -15.117 -6.448 1.00 96.06 185 ILE A C 1
ATOM 1480 O O . ILE A 1 185 ? 28.222 -14.949 -7.664 1.00 96.06 185 ILE A O 1
ATOM 1484 N N . PHE A 1 186 ? 29.030 -14.344 -5.664 1.00 96.38 186 PHE A N 1
ATOM 1485 C CA . PHE A 1 186 ? 29.822 -13.228 -6.161 1.00 96.38 186 PHE A CA 1
ATOM 1486 C C . PHE A 1 186 ? 30.875 -13.681 -7.185 1.00 96.38 186 PHE A C 1
ATOM 1488 O O . PHE A 1 186 ? 31.029 -13.058 -8.234 1.00 96.38 186 PHE A O 1
ATOM 1495 N N . ASN A 1 187 ? 31.545 -14.816 -6.951 1.00 95.44 187 ASN A N 1
ATOM 1496 C CA . ASN A 1 187 ? 32.472 -15.398 -7.928 1.00 95.44 187 ASN A CA 1
ATOM 1497 C C . ASN A 1 187 ? 31.786 -15.780 -9.249 1.00 95.44 187 ASN A C 1
ATOM 1499 O O . ASN A 1 187 ? 32.374 -15.576 -10.312 1.00 95.44 187 ASN A O 1
ATOM 1503 N N . LEU A 1 188 ? 30.541 -16.269 -9.202 1.00 97.56 188 LEU A N 1
ATOM 1504 C CA . LEU A 1 188 ? 29.749 -16.501 -10.412 1.00 97.56 188 LEU A CA 1
ATOM 1505 C C . LEU A 1 188 ? 29.451 -15.186 -11.146 1.00 97.56 188 LEU A C 1
ATOM 1507 O O . LEU A 1 188 ? 29.655 -15.094 -12.355 1.00 97.56 188 LEU A O 1
ATOM 1511 N N . LEU A 1 189 ? 29.007 -14.154 -10.425 1.00 97.94 189 LEU A N 1
ATOM 1512 C CA . LEU A 1 189 ? 28.729 -12.839 -11.010 1.00 97.94 189 LEU A CA 1
ATOM 1513 C C . LEU A 1 189 ? 29.975 -12.241 -11.673 1.00 97.94 189 LEU A C 1
ATOM 1515 O O . LEU A 1 189 ? 29.875 -11.714 -12.778 1.00 97.94 189 LEU A O 1
ATOM 1519 N N . ARG A 1 190 ? 31.161 -12.408 -11.074 1.00 96.50 190 ARG A N 1
ATOM 1520 C CA . ARG A 1 190 ? 32.430 -11.935 -11.651 1.00 96.50 190 ARG A CA 1
ATOM 1521 C C . ARG A 1 190 ? 32.796 -12.578 -12.983 1.00 96.50 190 ARG A C 1
ATOM 1523 O O . ARG A 1 190 ? 33.458 -11.924 -13.779 1.00 96.50 190 ARG A O 1
ATOM 1530 N N . VAL A 1 191 ? 32.400 -13.828 -13.237 1.00 96.94 191 VAL A N 1
ATOM 1531 C CA . VAL A 1 191 ? 32.670 -14.495 -14.527 1.00 96.94 191 VAL A CA 1
ATOM 1532 C C . VAL A 1 191 ? 31.571 -14.243 -15.566 1.00 96.94 191 VAL A C 1
ATOM 1534 O O . VAL A 1 191 ? 31.840 -14.294 -16.767 1.00 96.94 191 VAL A O 1
ATOM 1537 N N . ILE A 1 192 ? 30.348 -13.930 -15.123 1.00 98.06 192 ILE A N 1
ATOM 1538 C CA . ILE A 1 192 ? 29.215 -13.565 -15.989 1.00 98.06 192 ILE A CA 1
ATOM 1539 C C . ILE A 1 192 ? 29.302 -12.104 -16.452 1.00 98.06 192 ILE A C 1
ATOM 1541 O O . ILE A 1 192 ? 29.028 -11.817 -17.613 1.00 98.06 192 ILE A O 1
ATOM 1545 N N . LEU A 1 193 ? 29.700 -11.181 -15.574 1.00 97.62 193 LEU A N 1
ATOM 1546 C CA . LEU A 1 193 ? 29.760 -9.737 -15.839 1.00 97.62 193 LEU A CA 1
ATOM 1547 C C . LEU A 1 193 ? 31.172 -9.275 -16.249 1.00 97.62 193 LEU A C 1
ATOM 1549 O O . LEU A 1 193 ? 31.608 -8.170 -15.927 1.00 97.62 193 LEU A O 1
ATOM 1553 N N . ILE A 1 194 ? 31.908 -10.127 -16.969 1.00 96.00 194 ILE A N 1
ATOM 1554 C CA . ILE A 1 194 ? 33.175 -9.739 -17.603 1.00 96.00 194 ILE A CA 1
ATOM 1555 C C . ILE A 1 194 ? 32.869 -8.837 -18.801 1.00 96.00 194 ILE A C 1
ATOM 1557 O O . ILE A 1 194 ? 32.105 -9.228 -19.687 1.00 96.00 194 ILE A O 1
ATOM 1561 N N . ASP A 1 195 ? 33.507 -7.667 -18.844 1.00 94.38 195 ASP A N 1
ATOM 1562 C CA . ASP A 1 195 ? 33.386 -6.691 -19.933 1.00 94.38 195 ASP A CA 1
ATOM 1563 C C . ASP A 1 195 ? 33.711 -7.314 -21.299 1.00 94.38 195 ASP A C 1
ATOM 1565 O O . ASP A 1 195 ? 32.874 -7.321 -22.196 1.00 94.38 195 ASP A O 1
ATOM 1569 N N . ASN A 1 196 ? 34.866 -7.976 -21.423 1.00 94.62 196 ASN A N 1
ATOM 1570 C CA . ASN A 1 196 ? 35.253 -8.641 -22.664 1.00 94.62 196 ASN A CA 1
ATOM 1571 C C . ASN A 1 196 ? 34.377 -9.889 -22.955 1.00 94.62 196 ASN A C 1
ATOM 1573 O O . ASN A 1 196 ? 34.526 -10.913 -22.271 1.00 94.62 196 ASN A O 1
ATOM 1577 N N . PRO A 1 197 ? 33.558 -9.888 -24.028 1.00 95.00 197 PRO A N 1
ATOM 1578 C CA . PRO A 1 197 ? 32.600 -10.960 -24.310 1.00 95.00 197 PRO A CA 1
ATOM 1579 C C . PRO A 1 197 ? 33.254 -12.307 -24.646 1.00 95.00 197 PRO A C 1
ATOM 1581 O O . PRO A 1 197 ? 32.633 -13.349 -24.460 1.00 95.00 197 PRO A O 1
ATOM 1584 N N . THR A 1 198 ? 34.509 -12.325 -25.110 1.00 93.94 198 THR A N 1
ATOM 1585 C CA . THR A 1 198 ? 35.226 -13.577 -25.431 1.00 93.94 198 THR A CA 1
ATOM 1586 C C . THR A 1 198 ? 35.711 -14.325 -24.191 1.00 93.94 198 THR A C 1
ATOM 1588 O O . THR A 1 198 ? 35.905 -15.539 -24.238 1.00 93.94 198 THR A O 1
ATOM 1591 N N . ARG A 1 199 ? 35.897 -13.601 -23.080 1.00 95.88 199 ARG A N 1
ATOM 1592 C CA . ARG A 1 199 ? 36.318 -14.143 -21.781 1.00 95.88 199 ARG A CA 1
ATOM 1593 C C . ARG A 1 199 ? 35.141 -14.411 -20.844 1.00 95.88 199 ARG A C 1
ATOM 1595 O O . ARG A 1 199 ? 35.335 -15.049 -19.813 1.00 95.88 199 ARG A O 1
ATOM 1602 N N . ARG A 1 200 ? 33.955 -13.902 -21.184 1.00 97.44 200 ARG A N 1
ATOM 1603 C CA . ARG A 1 200 ? 32.719 -14.066 -20.418 1.00 97.44 200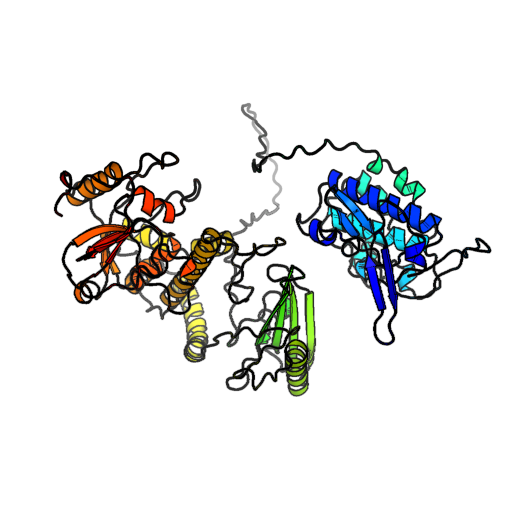 ARG A CA 1
ATOM 1604 C C . ARG A 1 200 ? 32.306 -15.538 -20.362 1.00 97.44 200 ARG A C 1
ATOM 1606 O O . ARG A 1 200 ? 32.465 -16.268 -21.342 1.00 97.44 200 ARG A O 1
ATOM 1613 N N . ALA A 1 201 ? 31.780 -15.965 -19.215 1.00 96.75 201 ALA A N 1
ATOM 1614 C CA . ALA A 1 201 ? 31.319 -17.334 -19.007 1.00 96.75 201 ALA A CA 1
ATOM 1615 C C . ALA A 1 201 ? 30.286 -17.758 -20.065 1.00 96.75 201 ALA A C 1
ATOM 1617 O O . ALA A 1 201 ? 29.421 -16.977 -20.461 1.00 96.75 201 ALA A O 1
ATOM 1618 N N . LYS A 1 202 ? 30.345 -19.015 -20.503 1.00 96.19 202 LYS A N 1
ATOM 1619 C CA . LYS A 1 202 ? 29.320 -19.621 -21.360 1.00 96.19 202 LYS A CA 1
ATOM 1620 C C . LYS A 1 202 ? 28.251 -20.286 -20.497 1.00 96.19 202 LYS A C 1
ATOM 1622 O O . LYS A 1 202 ? 28.474 -20.589 -19.328 1.00 96.19 202 LYS A O 1
ATOM 1627 N N . ILE A 1 203 ? 27.102 -20.602 -21.098 1.00 96.81 203 ILE A N 1
ATOM 1628 C CA . ILE A 1 203 ? 26.006 -21.323 -20.423 1.00 96.81 203 ILE A CA 1
ATOM 1629 C C . ILE A 1 203 ? 26.498 -22.585 -19.705 1.00 96.81 203 ILE A C 1
ATOM 1631 O O . ILE A 1 203 ? 26.120 -22.816 -18.562 1.00 96.81 203 ILE A O 1
ATOM 1635 N N . VAL A 1 204 ? 27.370 -23.367 -20.347 1.00 95.50 204 VAL A N 1
ATOM 1636 C CA . VAL A 1 204 ? 27.920 -24.607 -19.772 1.00 95.50 204 VAL A CA 1
ATOM 1637 C C . VAL A 1 204 ? 28.758 -24.325 -18.520 1.00 95.50 204 VAL A C 1
ATOM 1639 O O . VAL A 1 204 ? 28.662 -25.062 -17.542 1.00 95.50 204 VAL A O 1
ATOM 1642 N N . ASP A 1 205 ? 29.530 -23.237 -18.515 1.00 96.38 205 ASP A N 1
ATOM 1643 C CA . ASP A 1 205 ? 30.335 -22.837 -17.357 1.00 96.38 205 ASP A CA 1
ATOM 1644 C C . ASP A 1 205 ? 29.430 -22.435 -16.181 1.00 96.38 205 ASP A C 1
ATOM 1646 O O . ASP A 1 205 ? 29.678 -22.817 -15.038 1.00 96.38 205 ASP A O 1
ATOM 1650 N N . ILE A 1 206 ? 28.331 -21.724 -16.469 1.00 97.62 206 ILE A N 1
ATOM 1651 C CA . ILE A 1 206 ? 27.332 -21.315 -15.472 1.00 97.62 206 ILE A CA 1
ATOM 1652 C C . ILE A 1 206 ? 26.594 -22.537 -14.910 1.00 97.62 206 ILE A C 1
ATOM 1654 O O . ILE A 1 206 ? 26.457 -22.658 -13.695 1.00 97.62 206 ILE A O 1
ATOM 1658 N N . GLN A 1 207 ? 26.149 -23.462 -15.766 1.00 96.25 207 GLN A N 1
ATOM 1659 C CA . GLN A 1 207 ? 25.446 -24.688 -15.360 1.00 96.25 207 GLN A CA 1
ATOM 1660 C C . GLN A 1 207 ? 26.292 -25.574 -14.437 1.00 96.25 207 GLN A C 1
ATOM 1662 O O . GLN A 1 207 ? 25.756 -26.166 -13.502 1.00 96.25 207 GLN A O 1
ATOM 1667 N N . ASN A 1 208 ? 27.608 -25.619 -14.666 1.00 94.94 208 ASN A N 1
ATOM 1668 C CA . ASN A 1 208 ? 28.557 -26.390 -13.861 1.00 94.94 208 ASN A CA 1
ATOM 1669 C C . ASN A 1 208 ? 29.077 -25.635 -12.627 1.00 94.94 208 ASN A C 1
ATOM 1671 O O . ASN A 1 208 ? 29.860 -26.188 -11.851 1.00 94.94 208 ASN A O 1
ATOM 1675 N N . HIS A 1 209 ? 28.676 -24.379 -12.421 1.00 97.06 209 HIS A N 1
ATOM 1676 C CA . HIS A 1 209 ? 29.168 -23.595 -11.299 1.00 97.06 209 HIS A CA 1
ATOM 1677 C C . HIS A 1 209 ? 28.667 -24.158 -9.960 1.00 97.06 209 HIS A C 1
ATOM 1679 O O . HIS A 1 209 ? 27.483 -24.463 -9.788 1.00 97.06 209 HIS A O 1
ATOM 1685 N N . GLN A 1 210 ? 29.559 -24.223 -8.966 1.00 95.06 210 GLN A N 1
ATOM 1686 C CA . GLN A 1 210 ? 29.289 -24.810 -7.645 1.00 95.06 210 GLN A CA 1
ATOM 1687 C C . GLN A 1 210 ? 28.031 -24.250 -6.959 1.00 95.06 210 GLN A C 1
ATOM 1689 O O . GLN A 1 210 ? 27.315 -24.990 -6.284 1.00 95.06 210 GLN A O 1
ATOM 1694 N N . TRP A 1 211 ? 27.709 -22.967 -7.177 1.00 95.62 211 TRP A N 1
ATOM 1695 C CA . TRP A 1 211 ? 26.497 -22.362 -6.623 1.00 95.62 211 TRP A CA 1
ATOM 1696 C C . TRP A 1 211 ? 25.235 -23.071 -7.099 1.00 95.62 211 TRP A C 1
ATOM 1698 O O . TRP A 1 211 ? 24.357 -23.316 -6.284 1.00 95.62 211 TRP A O 1
ATOM 1708 N N . LEU A 1 212 ? 25.135 -23.445 -8.380 1.00 93.12 212 LEU A N 1
ATOM 1709 C CA . LEU A 1 212 ? 23.936 -24.087 -8.920 1.00 93.12 212 LEU A CA 1
ATOM 1710 C C . LEU A 1 212 ? 23.775 -25.516 -8.378 1.00 93.12 212 LEU A C 1
ATOM 1712 O O . LEU A 1 212 ? 22.666 -26.037 -8.354 1.00 93.12 212 LEU A O 1
ATOM 1716 N N . SER A 1 213 ? 24.831 -26.138 -7.862 1.00 88.19 213 SER A N 1
ATOM 1717 C CA . SER A 1 213 ? 24.740 -27.459 -7.225 1.00 88.19 213 SER A CA 1
ATOM 1718 C C . SER A 1 213 ? 24.470 -27.398 -5.713 1.00 88.19 213 SER A C 1
ATOM 1720 O O . SER A 1 213 ? 24.166 -28.424 -5.107 1.00 88.19 213 SER A O 1
ATOM 1722 N N . LYS A 1 214 ? 24.533 -26.211 -5.088 1.00 89.06 214 LYS A N 1
ATOM 1723 C CA . LYS A 1 214 ? 24.276 -26.017 -3.650 1.00 89.06 214 LYS A CA 1
ATOM 1724 C C . LYS A 1 214 ? 22.822 -26.367 -3.315 1.00 89.06 214 LYS A C 1
ATOM 1726 O O . LYS A 1 214 ? 21.896 -25.847 -3.938 1.00 89.06 214 LYS A O 1
ATOM 1731 N N . ILE A 1 215 ? 22.615 -27.240 -2.330 1.00 85.62 215 ILE A N 1
ATOM 1732 C CA . ILE A 1 215 ? 21.279 -27.632 -1.864 1.00 85.62 215 ILE A CA 1
ATOM 1733 C C . ILE A 1 215 ? 20.820 -26.630 -0.809 1.00 85.62 215 ILE A C 1
ATOM 1735 O O . ILE A 1 215 ? 21.463 -26.473 0.227 1.00 85.62 215 ILE A O 1
ATOM 1739 N N . TYR A 1 216 ? 19.683 -25.988 -1.059 1.00 81.62 216 TYR A N 1
ATOM 1740 C CA . TYR A 1 216 ? 18.981 -25.193 -0.059 1.00 81.62 216 TYR A CA 1
ATOM 1741 C C . TYR A 1 216 ? 17.836 -26.028 0.534 1.00 81.62 216 TYR A C 1
ATOM 1743 O O . TYR A 1 216 ? 17.142 -26.724 -0.217 1.00 81.62 216 TYR A O 1
ATOM 1751 N N . PRO A 1 217 ? 17.620 -26.006 1.862 1.00 69.50 217 PRO A N 1
ATOM 1752 C CA . PRO A 1 217 ? 16.494 -26.705 2.467 1.00 69.50 217 PRO A CA 1
ATOM 1753 C C . PRO A 1 217 ? 15.181 -26.163 1.889 1.00 69.50 217 PRO A C 1
ATOM 1755 O O . PRO A 1 217 ? 15.006 -24.951 1.760 1.00 69.50 217 PRO A O 1
ATOM 1758 N N . LYS A 1 218 ? 14.254 -27.061 1.523 1.00 53.44 218 LYS A N 1
ATOM 1759 C CA . LYS A 1 218 ? 12.919 -26.663 1.056 1.00 53.44 218 LYS A CA 1
ATOM 1760 C C . LYS A 1 218 ? 12.266 -25.820 2.146 1.00 53.44 218 LYS A C 1
ATOM 1762 O O . LYS A 1 218 ? 12.049 -26.311 3.252 1.00 53.44 218 LYS A O 1
ATOM 1767 N N . VAL A 1 219 ? 11.954 -24.568 1.824 1.00 44.69 219 VAL A N 1
ATOM 1768 C CA . VAL A 1 219 ? 11.207 -23.679 2.713 1.00 44.69 219 VAL A CA 1
ATOM 1769 C C . VAL A 1 219 ? 9.832 -24.310 2.926 1.00 44.69 219 VAL A C 1
ATOM 1771 O O . VAL A 1 219 ? 8.989 -24.309 2.028 1.00 44.69 219 VAL A O 1
ATOM 1774 N N . ALA A 1 220 ? 9.609 -24.910 4.096 1.00 32.44 220 ALA A N 1
ATOM 1775 C CA . ALA A 1 220 ? 8.262 -25.223 4.541 1.00 32.44 220 ALA A CA 1
ATOM 1776 C C . ALA A 1 220 ? 7.490 -23.898 4.591 1.00 32.44 220 ALA A C 1
ATOM 1778 O O . ALA A 1 220 ? 8.014 -22.914 5.114 1.00 32.44 220 ALA A O 1
ATOM 1779 N N . LYS A 1 221 ? 6.267 -23.850 4.042 1.00 34.81 221 LYS A N 1
ATOM 1780 C CA . LYS A 1 221 ? 5.342 -22.736 4.293 1.00 34.81 221 LYS A CA 1
ATOM 1781 C C . LYS A 1 221 ? 5.102 -22.671 5.805 1.00 34.81 221 LYS A C 1
ATOM 1783 O O . LYS A 1 221 ? 4.251 -23.382 6.327 1.00 34.81 221 LYS A O 1
ATOM 1788 N N . LEU A 1 222 ? 5.900 -21.873 6.502 1.00 25.53 222 LEU A N 1
ATOM 1789 C CA . LEU A 1 222 ?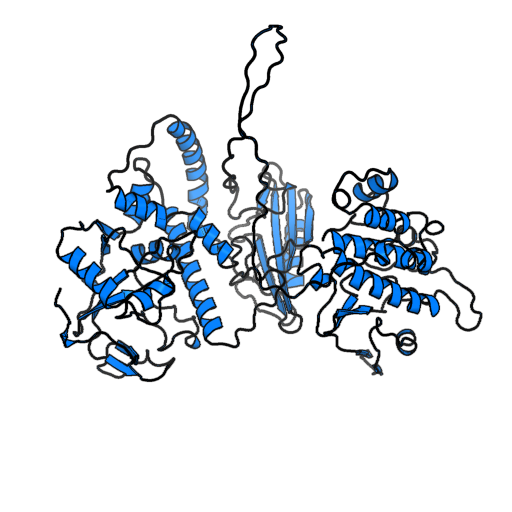 5.713 -21.549 7.907 1.00 25.53 222 LEU A CA 1
ATOM 1790 C C . LEU A 1 222 ? 4.723 -20.380 7.996 1.00 25.53 222 LEU A C 1
ATOM 1792 O O . LEU A 1 222 ? 4.830 -19.439 7.204 1.00 25.53 222 LEU A O 1
ATOM 1796 N N . PRO A 1 223 ? 3.758 -20.417 8.930 1.00 25.58 223 PRO A N 1
ATOM 1797 C CA . PRO A 1 223 ? 2.980 -19.236 9.272 1.00 25.58 223 PRO A CA 1
ATOM 1798 C C . PRO A 1 223 ? 3.928 -18.147 9.790 1.00 25.58 223 PRO A C 1
ATOM 1800 O O . PRO A 1 223 ? 4.876 -18.437 10.521 1.00 25.58 223 PRO A O 1
ATOM 1803 N N . LEU A 1 224 ? 3.680 -16.905 9.368 1.00 26.69 224 LEU A N 1
ATOM 1804 C CA . LEU A 1 224 ? 4.431 -15.708 9.746 1.00 26.69 224 LEU A CA 1
ATOM 1805 C C . LEU A 1 224 ? 4.529 -15.591 11.276 1.00 26.69 224 LEU A C 1
ATOM 1807 O O . LEU A 1 224 ? 3.602 -15.125 11.926 1.00 26.69 224 LEU A O 1
ATOM 1811 N N . ASN A 1 225 ? 5.673 -15.990 11.828 1.00 26.47 225 ASN A N 1
ATOM 1812 C CA . ASN A 1 225 ? 6.126 -15.616 13.160 1.00 26.47 225 ASN A CA 1
ATOM 1813 C C . ASN A 1 225 ? 7.436 -14.851 12.988 1.00 26.47 225 ASN A C 1
ATOM 1815 O O . ASN A 1 225 ? 8.466 -15.420 12.631 1.00 26.47 225 ASN A O 1
ATOM 1819 N N . VAL A 1 226 ? 7.380 -13.543 13.225 1.00 27.55 226 VAL A N 1
ATOM 1820 C CA . VAL A 1 226 ? 8.562 -12.691 13.331 1.00 27.55 226 VAL A CA 1
ATOM 1821 C C . VAL A 1 226 ? 9.145 -12.917 14.724 1.00 27.55 226 VAL A C 1
ATOM 1823 O O . VAL A 1 226 ? 8.626 -12.398 15.707 1.00 27.55 226 VAL A O 1
ATOM 1826 N N . SER A 1 227 ? 10.203 -13.722 14.824 1.00 28.34 227 SER A N 1
ATOM 1827 C CA . SER A 1 227 ? 11.034 -13.788 16.027 1.00 28.34 227 SER A CA 1
ATOM 1828 C C . SER A 1 227 ? 12.364 -13.088 15.776 1.00 28.34 227 SER A C 1
ATOM 1830 O O . SER A 1 227 ? 13.208 -13.555 15.014 1.00 28.34 227 SER A O 1
ATOM 1832 N N . THR A 1 228 ? 12.508 -11.963 16.461 1.00 28.11 228 THR A N 1
ATOM 1833 C CA . THR A 1 228 ? 13.694 -11.143 16.684 1.00 28.11 228 THR A CA 1
ATOM 1834 C C . THR A 1 228 ? 14.928 -11.985 17.027 1.00 28.11 228 THR A C 1
ATOM 1836 O O . THR A 1 228 ? 14.930 -12.731 18.009 1.00 28.11 228 THR A O 1
ATOM 1839 N N . ILE A 1 229 ? 16.011 -11.826 16.261 1.00 26.23 229 ILE A N 1
ATOM 1840 C CA . ILE A 1 229 ? 17.340 -12.323 16.635 1.00 26.23 229 ILE A CA 1
ATOM 1841 C C . ILE A 1 229 ? 17.850 -11.439 17.776 1.00 26.23 229 ILE A C 1
ATOM 1843 O O . ILE A 1 229 ? 18.278 -10.306 17.569 1.00 26.23 229 ILE A O 1
ATOM 1847 N N . SER A 1 230 ? 17.779 -11.962 18.997 1.00 27.44 230 SER A N 1
ATOM 1848 C CA . SER A 1 230 ? 18.485 -11.428 20.158 1.00 27.44 230 SER A CA 1
ATOM 1849 C C . SER A 1 230 ? 19.832 -12.144 20.276 1.00 27.44 230 SER A C 1
ATOM 1851 O O . SER A 1 230 ? 19.905 -13.331 20.590 1.00 27.44 230 SER A O 1
ATOM 1853 N N . ASN A 1 231 ? 20.921 -11.422 20.008 1.00 27.62 231 ASN A N 1
ATOM 1854 C CA . ASN A 1 231 ? 22.273 -11.894 20.292 1.00 27.62 231 ASN A CA 1
ATOM 1855 C C . ASN A 1 231 ? 22.502 -11.885 21.811 1.00 27.62 231 ASN A C 1
ATOM 1857 O O . ASN A 1 231 ? 22.818 -10.852 22.397 1.00 27.62 231 ASN A O 1
ATOM 1861 N N . LYS A 1 232 ? 22.369 -13.051 22.450 1.00 25.92 232 LYS A N 1
ATOM 1862 C CA . LYS A 1 232 ? 22.957 -13.323 23.767 1.00 25.92 232 LYS A CA 1
ATOM 1863 C C . LYS A 1 232 ? 24.420 -13.733 23.580 1.00 25.92 232 LYS A C 1
ATOM 1865 O O . LYS A 1 232 ? 24.698 -14.804 23.049 1.00 25.92 232 LYS A O 1
ATOM 1870 N N . ARG A 1 233 ? 25.352 -12.924 24.086 1.00 25.83 233 ARG A N 1
ATOM 1871 C CA . ARG A 1 233 ? 26.633 -13.424 24.603 1.00 25.83 233 ARG A CA 1
ATOM 1872 C C . ARG A 1 233 ? 26.726 -13.048 26.078 1.00 25.83 233 ARG A C 1
ATOM 1874 O O . ARG A 1 233 ? 26.736 -11.880 26.438 1.00 25.83 233 ARG A O 1
ATOM 1881 N N . SER A 1 234 ? 26.703 -14.099 26.880 1.00 23.27 234 SER A N 1
ATOM 1882 C CA . SER A 1 234 ? 26.955 -14.207 28.313 1.00 23.27 234 SER A CA 1
ATOM 1883 C C . SER A 1 234 ? 28.367 -13.771 28.696 1.00 23.27 234 SER A C 1
ATOM 1885 O O . SER A 1 234 ? 29.288 -14.146 27.977 1.00 23.27 234 SER A O 1
ATOM 1887 N N . ILE A 1 235 ? 28.522 -13.122 29.854 1.00 25.11 235 ILE A N 1
ATOM 1888 C CA . ILE A 1 235 ? 29.658 -13.243 30.787 1.00 25.11 235 ILE A CA 1
ATOM 1889 C C . ILE A 1 235 ? 29.100 -12.926 32.185 1.00 25.11 235 ILE A C 1
ATOM 1891 O O . ILE A 1 235 ? 28.493 -11.874 32.348 1.00 25.11 235 ILE A O 1
ATOM 1895 N N . ASP A 1 236 ? 29.341 -13.811 33.153 1.00 23.14 236 ASP A N 1
ATOM 1896 C CA . ASP A 1 236 ? 29.375 -13.481 34.582 1.00 23.14 236 ASP A CA 1
ATOM 1897 C C . ASP A 1 236 ? 30.712 -13.968 35.173 1.00 23.14 236 ASP A C 1
ATOM 1899 O O . ASP A 1 236 ? 31.157 -15.080 34.880 1.00 23.14 236 ASP A O 1
ATOM 1903 N N . ASN A 1 237 ? 31.246 -13.099 36.037 1.00 25.11 237 ASN A N 1
ATOM 1904 C CA . ASN A 1 237 ? 32.131 -13.266 37.200 1.00 25.11 237 ASN A CA 1
ATOM 1905 C C . ASN A 1 237 ? 33.673 -13.363 37.089 1.00 25.11 237 ASN A C 1
ATOM 1907 O O . ASN A 1 237 ? 34.240 -14.338 36.606 1.00 25.11 237 ASN A O 1
ATOM 1911 N N . ASP A 1 238 ? 34.267 -12.315 37.691 1.00 23.75 238 ASP A N 1
ATOM 1912 C CA . ASP A 1 238 ? 35.391 -12.227 38.646 1.00 23.75 238 ASP A CA 1
ATOM 1913 C C . ASP A 1 238 ? 36.809 -12.697 38.276 1.00 23.75 238 ASP A C 1
ATOM 1915 O O . ASP A 1 238 ? 37.078 -13.880 38.126 1.00 23.75 238 ASP A O 1
ATOM 1919 N N . GLU A 1 239 ? 37.768 -11.754 38.270 1.00 24.33 239 GLU A N 1
ATOM 1920 C CA . GLU A 1 239 ? 38.723 -11.565 39.383 1.00 24.33 239 GLU A CA 1
ATOM 1921 C C . GLU A 1 239 ? 39.673 -10.361 39.158 1.00 24.33 239 GLU A C 1
ATOM 1923 O O . GLU A 1 239 ? 39.969 -9.932 38.044 1.00 24.33 239 GLU A O 1
ATOM 1928 N N . SER A 1 240 ? 40.120 -9.803 40.282 1.00 22.11 240 SER A N 1
ATOM 1929 C CA . SER A 1 240 ? 41.024 -8.667 40.508 1.00 22.11 240 SER A CA 1
ATOM 1930 C C . SER A 1 240 ? 42.438 -8.783 39.911 1.00 22.11 240 SER A C 1
ATOM 1932 O O . SER A 1 240 ? 42.980 -9.880 39.881 1.00 22.11 240 SER A O 1
ATOM 1934 N N . ILE A 1 241 ? 43.086 -7.644 39.596 1.00 27.20 241 ILE A N 1
ATOM 1935 C CA . ILE A 1 241 ? 44.433 -7.226 40.075 1.00 27.20 241 ILE A CA 1
ATOM 1936 C C . ILE A 1 241 ? 44.804 -5.825 39.533 1.00 27.20 241 ILE A C 1
ATOM 1938 O O . ILE A 1 241 ? 44.522 -5.447 38.400 1.00 27.20 241 ILE A O 1
ATOM 1942 N N . GLU A 1 242 ? 45.436 -5.062 40.419 1.00 22.44 242 GLU A N 1
ATOM 1943 C CA . GLU A 1 242 ? 45.893 -3.674 40.358 1.00 22.44 242 GLU A CA 1
ATOM 1944 C C . GLU A 1 242 ? 47.107 -3.371 39.440 1.00 22.44 242 GLU A C 1
ATOM 1946 O O . GLU A 1 242 ? 47.973 -4.208 39.208 1.00 22.44 242 GLU A O 1
ATOM 1951 N N . ASN A 1 243 ? 47.231 -2.071 39.114 1.00 22.62 243 ASN A N 1
ATOM 1952 C CA . ASN A 1 243 ? 48.453 -1.277 38.865 1.00 22.62 243 ASN A CA 1
ATOM 1953 C C . ASN A 1 243 ? 49.296 -1.501 37.585 1.00 22.62 243 ASN A C 1
ATOM 1955 O O . ASN A 1 243 ? 50.189 -2.339 37.547 1.00 22.62 243 ASN A O 1
ATOM 1959 N N . ASN A 1 244 ? 49.237 -0.548 36.636 1.00 24.98 244 ASN A N 1
ATOM 1960 C CA . ASN A 1 244 ? 50.241 0.535 36.568 1.00 24.98 244 ASN A CA 1
ATOM 1961 C C . ASN A 1 244 ? 50.010 1.571 35.449 1.00 24.98 244 ASN A C 1
ATOM 1963 O O . ASN A 1 244 ? 49.575 1.285 34.339 1.00 24.98 244 ASN A O 1
ATOM 1967 N N . LYS A 1 245 ? 50.383 2.810 35.782 1.00 22.38 245 LYS A N 1
ATOM 1968 C CA . LYS A 1 245 ? 50.333 4.045 34.988 1.00 22.38 245 LYS A CA 1
ATOM 1969 C C . LYS A 1 245 ? 51.170 3.974 33.700 1.00 22.38 245 LYS A C 1
ATOM 1971 O O . LYS A 1 245 ? 52.349 3.640 33.773 1.00 22.38 245 LYS A O 1
ATOM 1976 N N . LYS A 1 246 ? 50.655 4.540 32.599 1.00 24.91 246 LYS A N 1
ATOM 1977 C CA . LYS A 1 246 ? 51.381 5.549 31.796 1.00 24.91 246 LYS A CA 1
ATOM 1978 C C . LYS A 1 246 ? 50.442 6.339 30.878 1.00 24.91 246 LYS A C 1
ATOM 1980 O O . LYS A 1 246 ? 49.625 5.791 30.153 1.00 24.91 246 LYS A O 1
ATOM 1985 N N . LYS A 1 247 ? 50.586 7.661 30.980 1.00 22.45 247 LYS A N 1
ATOM 1986 C CA . LYS A 1 247 ? 49.889 8.714 30.241 1.00 22.45 247 LYS A CA 1
ATOM 1987 C C . LYS A 1 247 ? 50.203 8.633 28.744 1.00 22.45 247 LYS A C 1
ATOM 1989 O O . LYS A 1 247 ? 51.375 8.633 28.389 1.00 22.45 247 LYS A O 1
ATOM 1994 N N . HIS A 1 248 ? 49.179 8.737 27.903 1.00 25.19 248 HIS A N 1
ATOM 1995 C CA . HIS A 1 248 ? 49.256 9.513 26.666 1.00 25.19 248 HIS A CA 1
ATOM 1996 C C . HIS A 1 248 ? 47.888 10.143 26.384 1.00 25.19 248 HIS A C 1
ATOM 1998 O O . HIS A 1 248 ? 46.899 9.456 26.153 1.00 25.19 248 HIS A O 1
ATOM 2004 N N . ASN A 1 249 ? 47.850 11.474 26.469 1.00 20.48 249 ASN A N 1
ATOM 2005 C CA . ASN A 1 249 ? 46.715 12.306 26.094 1.00 20.48 249 ASN A CA 1
ATOM 2006 C C . ASN A 1 249 ? 46.531 12.255 24.575 1.00 20.48 249 ASN A C 1
ATOM 2008 O O . ASN A 1 249 ? 47.370 12.797 23.860 1.00 20.48 249 ASN A O 1
ATOM 2012 N N . ILE A 1 250 ? 45.420 11.691 24.103 1.00 23.73 250 ILE A N 1
ATOM 2013 C CA . ILE A 1 250 ? 44.788 12.096 22.844 1.00 23.73 250 ILE A CA 1
ATOM 2014 C C . ILE A 1 250 ? 43.286 12.186 23.118 1.00 23.73 250 ILE A C 1
ATOM 2016 O O . ILE A 1 250 ? 42.633 11.216 23.496 1.00 23.73 250 ILE A O 1
ATOM 2020 N N . SER A 1 251 ? 42.781 13.405 22.991 1.00 21.75 251 SER A N 1
ATOM 2021 C CA . SER A 1 251 ? 41.386 13.823 23.075 1.00 21.75 251 SER A CA 1
ATOM 2022 C C . SER A 1 251 ? 40.428 12.882 22.331 1.00 21.75 251 SER A C 1
ATOM 2024 O O . SER A 1 251 ? 40.469 12.802 21.104 1.00 21.75 251 SER A O 1
ATOM 2026 N N . LYS A 1 252 ? 39.513 12.232 23.061 1.00 23.30 252 LYS A N 1
ATOM 2027 C CA . LYS A 1 252 ? 38.267 11.684 22.509 1.00 23.30 252 LYS A CA 1
ATOM 2028 C C . LYS A 1 252 ? 37.098 12.477 23.077 1.00 23.30 252 LYS A C 1
ATOM 2030 O O . LYS A 1 252 ? 36.660 12.250 24.199 1.00 23.30 252 LYS A O 1
ATOM 2035 N N . SER A 1 253 ? 36.618 13.420 22.279 1.00 21.72 253 SER A N 1
ATOM 2036 C CA . SER A 1 253 ? 35.259 13.934 22.358 1.00 21.72 253 SER A CA 1
ATOM 2037 C C . SER A 1 253 ? 34.302 12.806 21.966 1.00 21.72 253 SER A C 1
ATOM 2039 O O . SER A 1 253 ? 34.191 12.453 20.795 1.00 21.72 253 SER A O 1
ATOM 2041 N N . THR A 1 254 ? 33.635 12.209 22.946 1.00 21.44 254 THR A N 1
ATOM 2042 C CA . THR A 1 254 ? 32.441 11.390 22.736 1.00 21.44 254 THR A CA 1
ATOM 2043 C C . THR A 1 254 ? 31.298 12.324 22.351 1.00 21.44 254 THR A C 1
ATOM 2045 O O . THR A 1 254 ? 30.647 12.926 23.204 1.00 21.44 254 THR A O 1
ATOM 2048 N N . SER A 1 255 ? 31.068 12.481 21.050 1.00 21.83 255 SER A N 1
ATOM 2049 C CA . SER A 1 255 ? 29.807 12.990 20.527 1.00 21.83 255 SER A CA 1
ATOM 2050 C C . SER A 1 255 ? 28.736 11.934 20.782 1.00 21.83 255 SER A C 1
ATOM 2052 O O . SER A 1 255 ? 28.639 10.932 20.080 1.00 21.83 255 SER A O 1
ATOM 2054 N N . ILE A 1 256 ? 27.952 12.166 21.829 1.00 22.56 256 ILE A N 1
ATOM 2055 C CA . ILE A 1 256 ? 26.581 11.680 21.924 1.00 22.56 256 ILE A CA 1
ATOM 2056 C C . ILE A 1 256 ? 25.886 12.201 20.662 1.00 22.56 256 ILE A C 1
ATOM 2058 O O . ILE A 1 256 ? 25.687 13.412 20.536 1.00 22.56 256 ILE A O 1
ATOM 2062 N N . GLU A 1 257 ? 25.576 11.319 19.712 1.00 21.48 257 GLU A N 1
ATOM 2063 C CA . GLU A 1 257 ? 24.637 11.625 18.633 1.00 21.48 257 GLU A CA 1
ATOM 2064 C C . GLU A 1 257 ? 23.281 11.895 19.284 1.00 21.48 257 GLU A C 1
ATOM 2066 O O . GLU A 1 257 ? 22.481 11.005 19.564 1.00 21.48 257 GLU A O 1
ATOM 2071 N N . LYS A 1 258 ? 23.071 13.171 19.614 1.00 22.66 258 LYS A N 1
ATOM 2072 C CA . LYS A 1 258 ? 21.759 13.740 19.864 1.00 22.66 258 LYS A CA 1
ATOM 2073 C C . LYS A 1 258 ? 20.915 13.414 18.640 1.00 22.66 258 LYS A C 1
ATOM 2075 O O . LYS A 1 258 ? 21.284 13.773 17.526 1.00 22.66 258 LYS A O 1
ATOM 2080 N N . SER A 1 259 ? 19.789 12.754 18.875 1.00 21.70 259 SER A N 1
ATOM 2081 C CA . SER A 1 259 ? 18.680 12.659 17.941 1.00 21.70 259 SER A CA 1
ATOM 2082 C C . SER A 1 259 ? 18.281 14.071 17.512 1.00 21.70 259 SER A C 1
ATOM 2084 O O . SER A 1 259 ? 17.557 14.787 18.204 1.00 21.70 259 SER A O 1
ATOM 2086 N N . THR A 1 260 ? 18.823 14.508 16.381 1.00 21.48 260 THR A N 1
ATOM 2087 C CA . THR A 1 260 ? 18.445 15.765 15.754 1.00 21.48 260 THR A CA 1
ATOM 2088 C C . THR A 1 260 ? 16.974 15.661 15.376 1.00 21.48 260 THR A C 1
ATOM 2090 O O . THR A 1 260 ? 16.577 14.740 14.660 1.00 21.48 260 THR A O 1
ATOM 2093 N N . MET A 1 261 ? 16.176 16.599 15.897 1.00 20.83 261 MET A N 1
ATOM 2094 C CA . MET A 1 261 ? 14.858 16.966 15.382 1.00 20.83 261 MET A CA 1
ATOM 2095 C C . MET A 1 261 ? 14.858 16.809 13.859 1.00 20.83 261 MET A C 1
ATOM 2097 O O . MET A 1 261 ? 15.595 17.520 13.177 1.00 20.83 261 MET A O 1
ATOM 2101 N N . ARG A 1 262 ? 14.076 15.864 13.324 1.00 22.22 262 ARG A N 1
ATOM 2102 C CA . ARG A 1 262 ? 13.850 15.793 11.880 1.00 22.22 262 ARG A CA 1
ATOM 2103 C C . ARG A 1 262 ? 13.112 17.065 11.492 1.00 22.22 262 ARG A C 1
ATOM 2105 O O . ARG A 1 262 ? 12.002 17.320 11.944 1.00 22.22 262 ARG A O 1
ATOM 2112 N N . THR A 1 263 ? 13.835 17.883 10.747 1.00 21.28 263 THR A N 1
ATOM 2113 C CA . THR A 1 263 ? 13.486 19.191 10.222 1.00 21.28 263 THR A CA 1
ATOM 2114 C C . THR A 1 263 ? 12.052 19.204 9.701 1.00 21.28 263 THR A C 1
ATOM 2116 O O . THR A 1 263 ? 11.738 18.536 8.721 1.00 21.28 263 THR A O 1
ATOM 2119 N N . VAL A 1 264 ? 11.197 20.003 10.344 1.00 23.61 264 VAL A N 1
ATOM 2120 C CA . VAL A 1 264 ? 10.082 20.661 9.659 1.00 23.61 264 VAL A CA 1
ATOM 2121 C C . VAL A 1 264 ? 10.738 21.443 8.529 1.00 23.61 264 VAL A C 1
ATOM 2123 O O . VAL A 1 264 ? 11.412 22.438 8.797 1.00 23.61 264 VAL A O 1
ATOM 2126 N N . THR A 1 265 ? 10.670 20.934 7.298 1.00 24.23 265 THR A N 1
ATOM 2127 C CA . THR A 1 265 ? 11.207 21.631 6.129 1.00 24.23 265 THR A CA 1
ATOM 2128 C C . THR A 1 265 ? 10.555 23.003 6.096 1.00 24.23 265 THR A C 1
ATOM 2130 O O . THR A 1 265 ? 9.339 23.116 5.957 1.00 24.23 265 THR A O 1
ATOM 2133 N N . THR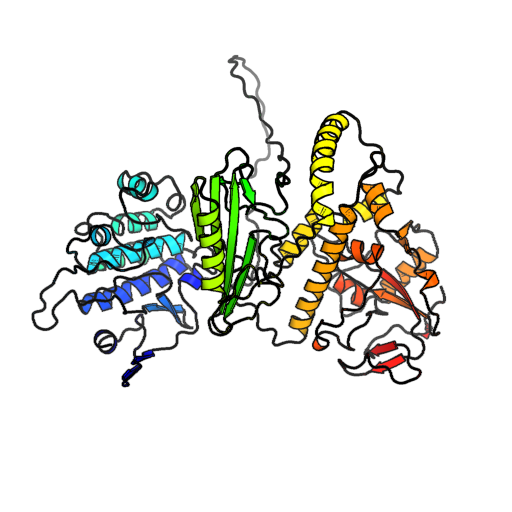 A 1 266 ? 11.359 24.039 6.302 1.00 26.75 266 THR A N 1
ATOM 2134 C CA . THR A 1 266 ? 10.991 25.440 6.131 1.00 26.75 266 THR A CA 1
ATOM 2135 C C . THR A 1 266 ? 10.383 25.587 4.739 1.00 26.75 266 THR A C 1
ATOM 2137 O O . THR A 1 266 ? 11.102 25.531 3.743 1.00 26.75 266 THR A O 1
ATOM 2140 N N . VAL A 1 267 ? 9.057 25.692 4.654 1.00 34.81 267 VAL A N 1
ATOM 2141 C CA . VAL A 1 267 ? 8.375 25.923 3.380 1.00 34.81 267 VAL A CA 1
ATOM 2142 C C . VAL A 1 267 ? 8.699 27.355 2.973 1.00 34.81 267 VAL A C 1
ATOM 2144 O O . VAL A 1 267 ? 8.364 28.295 3.685 1.00 34.81 267 VAL A O 1
ATOM 2147 N N . VAL A 1 268 ? 9.419 27.518 1.870 1.00 31.86 268 VAL A N 1
ATOM 2148 C CA . VAL A 1 268 ? 9.543 28.796 1.169 1.00 31.86 268 VAL A CA 1
ATOM 2149 C C . VAL A 1 268 ? 8.526 28.709 0.025 1.00 31.86 268 VAL A C 1
ATOM 2151 O O . VAL A 1 268 ? 8.729 27.907 -0.880 1.00 31.86 268 VAL A O 1
ATOM 2154 N N . GLY A 1 269 ? 7.402 29.438 0.097 1.00 42.91 269 GLY A N 1
ATOM 2155 C CA . GLY A 1 269 ? 6.342 29.451 -0.935 1.00 42.91 269 GLY A CA 1
ATOM 2156 C C . GLY A 1 269 ? 4.992 28.817 -0.536 1.00 42.91 269 GLY A C 1
ATOM 2157 O O . GLY A 1 269 ? 4.832 28.301 0.565 1.00 42.91 269 GLY A O 1
ATOM 2158 N N . LYS A 1 270 ? 3.988 28.863 -1.438 1.00 53.53 270 LYS A N 1
ATOM 2159 C CA . LYS A 1 270 ? 2.614 28.347 -1.196 1.00 53.53 270 LYS A CA 1
ATOM 2160 C C . LYS A 1 270 ? 2.537 26.811 -1.095 1.00 53.53 270 LYS A C 1
ATOM 2162 O O . LYS A 1 270 ? 1.625 26.300 -0.451 1.00 53.53 270 LYS A O 1
ATOM 2167 N N . VAL A 1 271 ? 3.467 26.091 -1.730 1.00 61.41 271 VAL A N 1
ATOM 2168 C CA . VAL A 1 271 ? 3.514 24.618 -1.822 1.00 61.41 271 VAL A CA 1
ATOM 2169 C C . VAL A 1 271 ? 4.948 24.137 -1.589 1.00 61.41 271 VAL A C 1
ATOM 2171 O O . VAL A 1 271 ? 5.875 24.756 -2.119 1.00 61.41 271 VAL A O 1
ATOM 2174 N N . PRO A 1 272 ? 5.168 23.060 -0.807 1.00 68.81 272 PRO A N 1
ATOM 2175 C CA . PRO A 1 272 ? 6.504 22.517 -0.607 1.00 68.81 272 PRO A CA 1
ATOM 2176 C C . PRO A 1 272 ? 7.056 21.891 -1.895 1.00 68.81 272 PRO A C 1
ATOM 2178 O O . PRO A 1 272 ? 6.355 21.186 -2.623 1.00 68.81 272 PRO A O 1
ATOM 2181 N N . VAL A 1 273 ? 8.349 22.110 -2.133 1.00 72.25 273 VAL A N 1
ATOM 2182 C CA . VAL A 1 273 ? 9.108 21.379 -3.155 1.00 72.25 273 VAL A CA 1
ATOM 2183 C C . VAL A 1 273 ? 9.128 19.892 -2.789 1.00 72.25 273 VAL A C 1
ATOM 2185 O O . VAL A 1 273 ? 9.330 19.541 -1.623 1.00 72.25 273 VAL A O 1
ATOM 2188 N N . ASP A 1 274 ? 8.911 19.019 -3.772 1.00 73.94 274 ASP A N 1
ATOM 2189 C CA . ASP A 1 274 ? 8.923 17.566 -3.589 1.00 73.94 274 ASP A CA 1
ATOM 2190 C C . ASP A 1 274 ? 10.225 17.087 -2.924 1.00 73.94 274 ASP A C 1
ATOM 2192 O O . ASP A 1 274 ? 11.327 17.411 -3.369 1.00 73.94 274 ASP A O 1
ATOM 2196 N N . SER A 1 275 ? 10.111 16.277 -1.864 1.00 70.00 275 SER A N 1
ATOM 2197 C CA . SER A 1 275 ? 11.258 15.843 -1.048 1.00 70.00 275 SER A CA 1
ATOM 2198 C C . SER A 1 275 ? 12.255 14.957 -1.793 1.00 70.00 275 SER A C 1
ATOM 2200 O O . SER A 1 275 ? 13.381 14.778 -1.339 1.00 70.00 275 SER A O 1
ATOM 2202 N N . GLU A 1 276 ? 11.847 14.398 -2.931 1.00 73.38 276 GLU A N 1
ATOM 2203 C CA . GLU A 1 276 ? 12.713 13.616 -3.812 1.00 73.38 276 GLU A CA 1
ATOM 2204 C C . GLU A 1 276 ? 13.586 14.508 -4.718 1.00 73.38 276 GLU A C 1
ATOM 2206 O O . GLU A 1 276 ? 14.568 14.031 -5.286 1.00 73.38 276 GLU A O 1
ATOM 2211 N N . CYS A 1 277 ? 13.290 15.811 -4.824 1.00 76.25 277 CYS A N 1
ATOM 2212 C CA . CYS A 1 277 ? 14.118 16.786 -5.537 1.00 76.25 277 CYS A CA 1
ATOM 2213 C C . CYS A 1 277 ? 15.226 17.339 -4.621 1.00 76.25 277 CYS A C 1
ATOM 2215 O O . CYS A 1 277 ? 15.281 18.529 -4.302 1.00 76.25 277 CYS A O 1
ATOM 2217 N N . VAL A 1 278 ? 16.122 16.456 -4.167 1.00 77.25 278 VAL A N 1
ATOM 2218 C CA . VAL A 1 278 ? 17.148 16.762 -3.147 1.00 77.25 278 VAL A CA 1
ATOM 2219 C C . VAL A 1 278 ? 18.017 17.972 -3.515 1.00 77.25 278 VAL A C 1
ATOM 2221 O O . VAL A 1 278 ? 18.414 18.729 -2.635 1.00 77.25 278 VAL A O 1
ATOM 2224 N N . SER A 1 279 ? 18.282 18.193 -4.806 1.00 76.12 279 SER A N 1
ATOM 2225 C CA . SER A 1 279 ? 19.083 19.323 -5.295 1.00 76.12 279 SER A CA 1
ATOM 2226 C C . SER A 1 279 ? 18.417 20.692 -5.112 1.00 76.12 279 SER A C 1
ATOM 2228 O O . SER A 1 279 ? 19.126 21.691 -5.005 1.00 76.12 279 SER A O 1
ATOM 2230 N N . MET A 1 280 ? 17.081 20.748 -5.066 1.00 79.19 280 MET A N 1
ATOM 2231 C CA . MET A 1 280 ? 16.307 21.997 -4.998 1.00 79.19 280 MET A CA 1
ATOM 2232 C C . MET A 1 280 ? 15.676 22.254 -3.625 1.00 79.19 280 MET A C 1
ATOM 2234 O O . MET A 1 280 ? 15.199 23.362 -3.363 1.00 79.19 280 MET A O 1
ATOM 2238 N N . LEU A 1 281 ? 15.709 21.273 -2.718 1.00 72.44 281 LEU A N 1
ATOM 2239 C CA . LEU A 1 281 ? 15.196 21.420 -1.356 1.00 72.44 281 LEU A CA 1
ATOM 2240 C C . LEU A 1 281 ? 15.911 22.549 -0.599 1.00 72.44 281 LEU A C 1
ATOM 2242 O O . LEU A 1 281 ? 17.113 22.495 -0.351 1.00 72.44 281 LEU A O 1
ATOM 2246 N N . GLY A 1 282 ? 15.147 23.578 -0.220 1.00 67.44 282 GLY A N 1
ATOM 2247 C CA . GLY A 1 282 ? 15.637 24.770 0.483 1.00 67.44 282 GLY A CA 1
ATOM 2248 C C . GLY A 1 282 ? 16.254 25.849 -0.419 1.00 67.44 282 GLY A C 1
ATOM 2249 O O . GLY A 1 282 ? 16.415 26.984 0.030 1.00 67.44 282 GLY A O 1
ATOM 2250 N N . ASN A 1 283 ? 16.538 25.531 -1.685 1.00 78.00 283 ASN A N 1
ATOM 2251 C CA . ASN A 1 283 ? 17.161 26.446 -2.648 1.00 78.00 283 ASN A CA 1
ATOM 2252 C C . ASN A 1 283 ? 16.168 27.017 -3.669 1.00 78.00 283 ASN A C 1
ATOM 2254 O O . ASN A 1 283 ? 16.440 28.069 -4.243 1.00 78.00 283 ASN A O 1
ATOM 2258 N N . ALA A 1 284 ? 15.019 26.370 -3.860 1.00 81.19 284 ALA A N 1
ATOM 2259 C CA . ALA A 1 284 ? 13.956 26.805 -4.759 1.00 81.19 284 ALA A CA 1
ATOM 2260 C C . ALA A 1 284 ? 12.583 26.764 -4.071 1.00 81.19 284 ALA A C 1
ATOM 2262 O O . ALA A 1 284 ? 12.431 26.193 -2.986 1.00 81.19 284 ALA A O 1
ATOM 2263 N N . HIS A 1 285 ? 11.586 27.352 -4.723 1.00 81.31 285 HIS A N 1
ATOM 2264 C CA . HIS A 1 285 ? 10.177 27.284 -4.348 1.00 81.31 285 HIS A CA 1
ATOM 2265 C C . HIS A 1 285 ? 9.314 26.940 -5.566 1.00 81.31 285 HIS A C 1
ATOM 2267 O O . HIS A 1 285 ? 9.725 27.149 -6.707 1.00 81.31 285 HIS A O 1
ATOM 2273 N N . VAL A 1 286 ? 8.113 26.403 -5.336 1.00 83.12 286 VAL A N 1
ATOM 2274 C CA . VAL A 1 286 ? 7.159 26.137 -6.423 1.00 83.12 286 VAL A CA 1
ATOM 2275 C C . VAL A 1 286 ? 6.642 27.464 -6.980 1.00 83.12 286 VAL A C 1
ATOM 2277 O O . VAL A 1 286 ? 6.116 28.300 -6.237 1.00 83.12 286 VAL A O 1
ATOM 2280 N N . TYR A 1 287 ? 6.776 27.644 -8.291 1.00 87.25 287 TYR A N 1
ATOM 2281 C CA . TYR A 1 287 ? 6.380 28.858 -8.986 1.00 87.25 287 TYR A CA 1
ATOM 2282 C C . TYR A 1 287 ? 4.861 29.057 -8.937 1.00 87.25 287 TYR A C 1
ATOM 2284 O O . TYR A 1 287 ? 4.064 28.139 -9.158 1.00 87.25 287 TYR A O 1
ATOM 2292 N N . CYS A 1 288 ? 4.456 30.293 -8.661 1.00 83.00 288 CYS A N 1
ATOM 2293 C CA . CYS A 1 288 ? 3.060 30.699 -8.590 1.00 83.00 288 CYS A CA 1
ATOM 2294 C C . CYS A 1 288 ? 2.857 31.973 -9.413 1.00 83.00 288 CYS A C 1
ATOM 2296 O O . CYS A 1 288 ? 3.583 32.949 -9.235 1.00 83.00 288 CYS A O 1
ATOM 2298 N N . GLU A 1 289 ? 1.821 32.002 -10.246 1.00 82.25 289 GLU A N 1
ATOM 2299 C CA . GLU A 1 289 ? 1.403 33.200 -10.976 1.00 82.25 289 GLU A CA 1
ATOM 2300 C C . GLU A 1 289 ? -0.061 33.495 -10.663 1.00 82.25 289 GLU A C 1
ATOM 2302 O O . GLU A 1 289 ? -0.950 32.694 -10.943 1.00 82.25 289 GLU A O 1
ATOM 2307 N N . ASN A 1 290 ? -0.331 34.661 -10.072 1.00 77.31 290 ASN A N 1
ATOM 2308 C CA . ASN A 1 290 ? -1.663 35.034 -9.589 1.00 77.31 290 ASN A CA 1
ATOM 2309 C C . ASN A 1 290 ? -2.227 33.983 -8.596 1.00 77.31 290 ASN A C 1
ATOM 2311 O O . ASN A 1 290 ? -1.700 33.816 -7.490 1.00 77.31 290 ASN A O 1
ATOM 2315 N N . ASN A 1 291 ? -3.285 33.267 -9.002 1.00 70.75 291 ASN A N 1
ATOM 2316 C CA . ASN A 1 291 ? -3.904 32.155 -8.269 1.00 70.75 291 ASN A CA 1
ATOM 2317 C C . ASN A 1 291 ? -3.503 30.773 -8.808 1.00 70.75 291 ASN A C 1
ATOM 2319 O O . ASN A 1 291 ? -3.892 29.760 -8.227 1.00 70.75 291 ASN A O 1
ATOM 2323 N N . ASP A 1 292 ? -2.746 30.712 -9.901 1.00 77.25 292 ASP A N 1
ATOM 2324 C CA . ASP A 1 292 ? -2.297 29.459 -10.485 1.00 77.25 292 ASP A CA 1
ATOM 2325 C C . ASP A 1 292 ? -0.982 29.031 -9.834 1.00 77.25 292 ASP A C 1
ATOM 2327 O O . ASP A 1 292 ? 0.063 29.668 -9.975 1.00 77.25 292 ASP A O 1
ATOM 2331 N N . VAL A 1 293 ? -1.056 27.933 -9.087 1.00 83.62 293 VAL A N 1
ATOM 2332 C CA . VAL A 1 293 ? 0.108 27.231 -8.553 1.00 83.62 293 VAL A CA 1
ATOM 2333 C C . VAL A 1 293 ? 0.541 26.207 -9.594 1.00 83.62 293 VAL A C 1
ATOM 2335 O O . VAL A 1 293 ? -0.258 25.341 -9.953 1.00 83.62 293 VAL A O 1
ATOM 2338 N N . PHE A 1 294 ? 1.782 26.291 -10.077 1.00 87.44 294 PHE A N 1
ATOM 2339 C CA . PHE A 1 294 ? 2.318 25.381 -11.096 1.00 87.44 294 PHE A CA 1
ATOM 2340 C C . PHE A 1 294 ? 2.816 24.078 -10.455 1.00 87.44 294 PHE A C 1
ATOM 2342 O O . PHE A 1 294 ? 3.989 23.714 -10.505 1.00 87.44 294 PHE A O 1
ATOM 2349 N N . ASP A 1 295 ? 1.868 23.380 -9.839 1.00 85.12 295 ASP A N 1
ATOM 2350 C CA . ASP A 1 295 ? 2.000 22.058 -9.246 1.00 85.12 295 ASP A CA 1
ATOM 2351 C C . ASP A 1 295 ? 0.795 21.220 -9.681 1.00 85.12 295 ASP A C 1
ATOM 2353 O O . ASP A 1 295 ? -0.355 21.673 -9.640 1.00 85.12 295 ASP A O 1
ATOM 2357 N N . CYS A 1 296 ? 1.042 19.994 -10.137 1.00 83.12 296 CYS A N 1
ATOM 2358 C CA . CYS A 1 296 ? -0.044 19.058 -10.377 1.00 83.12 296 CYS A CA 1
ATOM 2359 C C . CYS A 1 296 ? 0.354 17.612 -10.100 1.00 83.12 296 CYS A C 1
ATOM 2361 O O . CYS A 1 296 ? 1.425 17.138 -10.485 1.00 83.12 296 CYS A O 1
ATOM 2363 N N . MET A 1 297 ? -0.581 16.891 -9.483 1.00 81.75 297 MET A N 1
ATOM 2364 C CA . MET A 1 297 ? -0.510 15.453 -9.287 1.00 81.75 297 MET A CA 1
ATOM 2365 C C . MET A 1 297 ? -1.546 14.768 -10.172 1.00 81.75 297 MET A C 1
ATOM 2367 O O . MET A 1 297 ? -2.743 15.061 -10.118 1.00 81.75 297 MET A O 1
ATOM 2371 N N . LEU A 1 298 ? -1.082 13.827 -10.983 1.00 81.12 298 LEU A N 1
ATOM 2372 C CA . LEU A 1 298 ? -1.906 13.068 -11.909 1.00 81.12 298 LEU A CA 1
ATOM 2373 C C . LEU A 1 298 ? -1.898 11.594 -11.527 1.00 81.12 298 LEU A C 1
ATOM 2375 O O . LEU A 1 298 ? -0.860 11.052 -11.156 1.00 81.12 298 LEU A O 1
ATOM 2379 N N . ASN A 1 299 ? -3.033 10.915 -11.680 1.00 76.81 299 ASN A N 1
ATOM 2380 C CA . ASN A 1 299 ? -3.146 9.488 -11.394 1.00 76.81 299 ASN A CA 1
ATOM 2381 C C . ASN A 1 299 ? -3.833 8.724 -12.514 1.00 76.81 299 ASN A C 1
ATOM 2383 O O . ASN A 1 299 ? -4.854 9.137 -13.049 1.00 76.81 299 ASN A O 1
ATOM 2387 N N . GLN A 1 300 ? -3.322 7.541 -12.820 1.00 72.31 300 GLN A N 1
ATOM 2388 C CA . GLN A 1 300 ? -3.949 6.616 -13.746 1.00 72.31 300 GLN A CA 1
ATOM 2389 C C . GLN A 1 300 ? -4.143 5.265 -13.066 1.00 72.31 300 GLN A C 1
ATOM 2391 O O . GLN A 1 300 ? -3.183 4.642 -12.615 1.00 72.31 300 GLN A O 1
ATOM 2396 N N . THR A 1 301 ? -5.391 4.797 -13.029 1.00 61.72 301 THR A N 1
ATOM 2397 C CA . THR A 1 301 ? -5.741 3.463 -12.529 1.00 61.72 301 THR A CA 1
ATOM 2398 C C . THR A 1 301 ? -6.172 2.601 -13.704 1.00 61.72 301 THR A C 1
ATOM 2400 O O . THR A 1 301 ? -7.197 2.877 -14.325 1.00 61.72 301 THR A O 1
ATOM 2403 N N . ASN A 1 302 ? -5.409 1.548 -14.002 1.00 55.25 302 ASN A N 1
ATOM 2404 C CA . ASN A 1 302 ? -5.811 0.532 -14.970 1.00 55.25 302 ASN A CA 1
ATOM 2405 C C . ASN A 1 302 ? -6.160 -0.770 -14.238 1.00 55.25 302 ASN A C 1
ATOM 2407 O O . ASN A 1 302 ? -5.270 -1.486 -13.775 1.00 55.25 302 ASN A O 1
ATOM 2411 N N . VAL A 1 303 ? -7.462 -1.049 -14.119 1.00 42.41 303 VAL A N 1
ATOM 2412 C CA . VAL A 1 303 ? -8.004 -2.182 -13.348 1.00 42.41 303 VAL A CA 1
ATOM 2413 C C . VAL A 1 303 ? -7.620 -3.529 -13.981 1.00 42.41 303 VAL A C 1
ATOM 2415 O O . VAL A 1 303 ? -7.363 -4.481 -13.255 1.00 42.41 303 VAL A O 1
ATOM 2418 N N . GLY A 1 304 ? -7.490 -3.603 -15.313 1.00 37.78 304 GLY A N 1
ATOM 2419 C CA . GLY A 1 304 ? -7.138 -4.843 -16.023 1.00 37.78 304 GLY A CA 1
ATOM 2420 C C . GLY A 1 304 ? -5.654 -5.227 -15.956 1.00 37.78 304 GLY A C 1
ATOM 2421 O O . GLY A 1 304 ? -5.330 -6.407 -15.998 1.00 37.78 304 GLY A O 1
ATOM 2422 N N . ASN A 1 305 ? -4.760 -4.242 -15.797 1.00 40.81 305 ASN A N 1
ATOM 2423 C CA . ASN A 1 305 ? -3.299 -4.433 -15.808 1.00 40.81 305 ASN A CA 1
ATOM 2424 C C . ASN A 1 305 ? -2.633 -4.121 -14.452 1.00 40.81 305 ASN A C 1
ATOM 2426 O O . ASN A 1 305 ? -1.416 -3.968 -14.390 1.00 40.81 305 ASN A O 1
ATOM 2430 N N . ASN A 1 306 ? -3.417 -4.007 -13.370 1.00 48.81 306 ASN A N 1
ATOM 2431 C CA . ASN A 1 306 ? -2.937 -3.839 -11.992 1.00 48.81 306 ASN A CA 1
ATOM 2432 C C . ASN A 1 306 ? -1.921 -2.691 -11.797 1.00 48.81 306 ASN A C 1
ATOM 2434 O O . ASN A 1 306 ? -0.936 -2.848 -11.077 1.00 48.81 306 ASN A O 1
ATOM 2438 N N . ASN A 1 307 ? -2.141 -1.524 -12.409 1.00 50.97 307 ASN A N 1
ATOM 2439 C CA . ASN A 1 307 ? -1.224 -0.386 -12.296 1.00 50.97 307 ASN A CA 1
ATOM 2440 C C . ASN A 1 307 ? -1.968 0.878 -11.835 1.00 50.97 307 ASN A C 1
ATOM 2442 O O . ASN A 1 307 ? -2.757 1.445 -12.592 1.00 50.97 307 ASN A O 1
ATOM 2446 N N . LYS A 1 308 ? -1.702 1.309 -10.592 1.00 55.12 308 LYS A N 1
ATOM 2447 C CA . LYS A 1 308 ? -1.933 2.683 -10.116 1.00 55.12 308 LYS A CA 1
ATOM 2448 C C . LYS A 1 308 ? -0.631 3.453 -10.318 1.00 55.12 308 LYS A C 1
ATOM 2450 O O . LYS A 1 308 ? 0.343 3.204 -9.608 1.00 55.12 308 LYS A O 1
ATOM 2455 N N . ILE A 1 309 ? -0.600 4.325 -11.317 1.00 65.31 309 ILE A N 1
ATOM 2456 C CA . ILE A 1 309 ? 0.587 5.094 -11.704 1.00 65.31 309 ILE A CA 1
ATOM 2457 C C . ILE A 1 309 ? 0.322 6.560 -11.381 1.00 65.31 309 ILE A C 1
ATOM 2459 O O . ILE A 1 309 ? -0.733 7.075 -11.752 1.00 65.31 309 ILE A O 1
ATOM 2463 N N . PHE A 1 310 ? 1.265 7.211 -10.708 1.00 77.50 310 PHE A N 1
ATOM 2464 C CA . PHE A 1 310 ? 1.244 8.651 -10.481 1.00 77.50 310 PHE A CA 1
ATOM 2465 C C . PHE A 1 310 ? 2.189 9.369 -11.443 1.00 77.50 310 PHE A C 1
ATOM 2467 O O . PHE A 1 310 ? 3.159 8.785 -11.939 1.00 77.50 310 PHE A O 1
ATOM 2474 N N . TYR A 1 311 ? 1.908 10.644 -11.677 1.00 77.69 311 TYR A N 1
ATOM 2475 C CA . TYR A 1 311 ? 2.766 11.562 -12.411 1.00 77.69 311 TYR A CA 1
ATOM 2476 C C . TYR A 1 311 ? 2.651 12.953 -11.773 1.00 77.69 311 TYR A C 1
ATOM 2478 O O . TYR A 1 311 ? 1.596 13.576 -11.834 1.00 77.69 311 TYR A O 1
ATOM 2486 N N . LEU A 1 312 ? 3.724 13.406 -11.135 1.00 84.25 312 LEU A N 1
ATOM 2487 C CA . LEU A 1 312 ? 3.898 14.715 -10.514 1.00 84.25 312 LEU A CA 1
ATOM 2488 C C . LEU A 1 312 ? 4.654 15.638 -11.471 1.00 84.25 312 LEU A C 1
ATOM 2490 O O . LEU A 1 312 ? 5.617 15.206 -12.113 1.00 84.25 312 LEU A O 1
ATOM 2494 N N . ILE A 1 313 ? 4.227 16.896 -11.528 1.00 89.12 313 ILE A N 1
ATOM 2495 C CA . ILE A 1 313 ? 4.882 17.978 -12.266 1.00 89.12 313 ILE A CA 1
ATOM 2496 C C . ILE A 1 313 ? 4.926 19.203 -11.348 1.00 89.12 313 ILE A C 1
ATOM 2498 O O . ILE A 1 313 ? 3.872 19.632 -10.876 1.00 89.12 313 ILE A O 1
ATOM 2502 N N . GLN A 1 314 ? 6.113 19.761 -11.114 1.00 90.19 314 GLN A N 1
ATOM 2503 C CA . GLN A 1 314 ? 6.322 21.012 -10.381 1.00 90.19 314 GLN A CA 1
ATOM 2504 C C . GLN A 1 314 ? 7.214 21.955 -11.183 1.00 90.19 314 GLN A C 1
ATOM 2506 O O . GLN A 1 314 ? 8.324 21.572 -11.540 1.00 90.19 314 GLN A O 1
ATOM 2511 N N . LEU A 1 315 ? 6.761 23.187 -11.399 1.00 91.94 315 LEU A N 1
ATOM 2512 C CA . LEU A 1 315 ? 7.613 24.273 -11.880 1.00 91.94 315 LEU A CA 1
ATOM 2513 C C . LEU A 1 315 ? 8.274 24.932 -10.665 1.00 91.94 315 LEU A C 1
ATOM 2515 O O . LEU A 1 315 ? 7.585 25.391 -9.754 1.00 91.94 315 LEU A O 1
ATOM 2519 N N . LEU A 1 316 ? 9.600 24.975 -10.639 1.00 91.06 316 LEU A N 1
ATOM 2520 C CA . LEU A 1 316 ? 10.408 25.498 -9.542 1.00 91.06 316 LEU A CA 1
ATOM 2521 C C . LEU A 1 316 ? 11.135 26.776 -9.977 1.00 91.06 316 LEU A C 1
ATOM 2523 O O . LEU A 1 316 ? 11.730 26.817 -11.053 1.00 91.06 316 LEU A O 1
ATOM 2527 N N . GLU A 1 317 ? 11.125 27.793 -9.119 1.00 89.94 317 GLU A N 1
ATOM 2528 C CA . GLU A 1 317 ? 11.937 29.008 -9.244 1.00 89.94 317 GLU A CA 1
ATOM 2529 C C . GLU A 1 317 ? 12.992 29.032 -8.132 1.00 89.94 317 GLU A C 1
ATOM 2531 O O . GLU A 1 317 ? 12.687 28.867 -6.947 1.00 89.94 317 GLU A O 1
ATOM 2536 N N . GLU A 1 318 ? 14.256 29.207 -8.508 1.00 88.69 318 GLU A N 1
ATOM 2537 C CA . GLU A 1 318 ? 15.363 29.280 -7.556 1.00 88.69 318 GLU A CA 1
ATOM 2538 C C . GLU A 1 318 ? 15.291 30.575 -6.721 1.00 88.69 318 GLU A C 1
ATOM 2540 O O . GLU A 1 318 ? 14.985 31.656 -7.214 1.00 88.69 318 GLU A O 1
ATOM 2545 N N . ASN A 1 319 ? 15.562 30.496 -5.417 1.00 79.19 319 ASN A N 1
ATOM 2546 C CA . ASN A 1 319 ? 15.279 31.596 -4.484 1.00 79.19 319 ASN A CA 1
ATOM 2547 C C . ASN A 1 319 ? 16.173 32.830 -4.700 1.00 79.19 319 ASN A C 1
ATOM 2549 O O . ASN A 1 319 ? 15.773 33.952 -4.393 1.00 79.19 319 ASN A O 1
ATOM 2553 N N . ASN A 1 320 ? 17.399 32.620 -5.185 1.00 76.38 320 ASN A N 1
ATOM 2554 C CA . ASN A 1 320 ? 18.437 33.655 -5.260 1.00 76.38 320 ASN A CA 1
ATOM 2555 C C . ASN A 1 320 ? 18.725 34.133 -6.690 1.00 76.38 320 ASN A C 1
ATOM 2557 O O . ASN A 1 320 ? 19.459 35.104 -6.881 1.00 76.38 320 ASN A O 1
ATOM 2561 N N . CYS A 1 321 ? 18.176 33.462 -7.698 1.00 75.69 321 CYS A N 1
ATOM 2562 C CA . CYS A 1 321 ? 18.368 33.789 -9.103 1.00 75.69 321 CYS A CA 1
ATOM 2563 C C . CYS A 1 321 ? 17.101 33.432 -9.880 1.00 75.69 321 CYS A C 1
ATOM 2565 O O . CYS A 1 321 ? 16.402 32.491 -9.534 1.00 75.69 321 CYS A O 1
ATOM 2567 N N . LYS A 1 322 ? 16.799 34.190 -10.939 1.00 84.69 322 LYS A N 1
ATOM 2568 C CA . LYS A 1 322 ? 15.661 33.900 -11.822 1.00 84.69 322 LYS A CA 1
ATOM 2569 C C . LYS A 1 322 ? 15.995 32.717 -12.723 1.00 84.69 322 LYS A C 1
ATOM 2571 O O . LYS A 1 322 ? 16.194 32.905 -13.918 1.00 84.69 322 LYS A O 1
ATOM 2576 N N . THR A 1 323 ? 16.144 31.547 -12.121 1.00 89.19 323 THR A N 1
ATOM 2577 C CA . THR A 1 323 ? 16.411 30.286 -12.800 1.00 89.19 323 THR A CA 1
ATOM 2578 C C . THR A 1 323 ? 15.224 29.364 -12.574 1.00 89.19 323 THR A C 1
ATOM 2580 O O . THR A 1 323 ? 14.789 29.187 -11.434 1.00 89.19 323 THR A O 1
ATOM 2583 N N . TYR A 1 324 ? 14.702 28.795 -13.655 1.00 92.06 324 TYR A N 1
ATOM 2584 C CA . TYR A 1 324 ? 13.484 27.996 -13.654 1.00 92.06 324 TYR A CA 1
ATOM 2585 C C . TYR A 1 324 ? 13.778 26.539 -13.998 1.00 92.06 324 TYR A C 1
ATOM 2587 O O . TYR A 1 324 ? 14.611 26.242 -14.861 1.00 92.06 324 TYR A O 1
ATOM 2595 N N . TYR A 1 325 ? 13.068 25.633 -13.332 1.00 92.50 325 TYR A N 1
ATOM 2596 C CA . TYR A 1 325 ? 13.200 24.195 -13.518 1.00 92.50 325 TYR A CA 1
ATOM 2597 C C . TYR A 1 325 ? 11.831 23.528 -13.548 1.00 92.50 325 TYR A C 1
ATOM 2599 O O . TYR A 1 325 ? 10.969 23.903 -12.763 1.00 92.50 325 TYR A O 1
ATOM 2607 N N . ASP A 1 326 ? 11.654 22.489 -14.362 1.00 91.38 326 ASP A N 1
ATOM 2608 C CA . ASP A 1 326 ? 10.505 21.589 -14.220 1.00 91.38 326 ASP A CA 1
ATOM 2609 C C . ASP A 1 326 ? 10.949 20.265 -13.611 1.00 91.38 326 ASP A C 1
ATOM 2611 O O . ASP A 1 326 ? 11.733 19.506 -14.187 1.00 91.38 326 ASP A O 1
ATOM 2615 N N . TRP A 1 327 ? 10.407 19.972 -12.436 1.00 90.50 327 TRP A N 1
ATOM 2616 C CA . TRP A 1 327 ? 10.552 18.701 -11.757 1.00 90.50 327 TRP A CA 1
ATOM 2617 C C . TRP A 1 327 ? 9.411 17.763 -12.138 1.00 90.50 327 TRP A C 1
ATOM 2619 O O . TRP A 1 327 ? 8.232 18.042 -11.920 1.00 90.50 327 TRP A O 1
ATOM 2629 N N . LEU A 1 328 ? 9.772 16.614 -12.695 1.00 87.06 328 LEU A N 1
ATOM 2630 C CA . LEU A 1 328 ? 8.862 15.546 -13.072 1.00 87.06 328 LEU A CA 1
ATOM 2631 C C . LEU A 1 328 ? 9.157 14.321 -12.215 1.00 87.06 328 LEU A C 1
ATOM 2633 O O . LEU A 1 328 ? 10.302 13.883 -12.140 1.00 87.06 328 LEU A O 1
ATOM 2637 N N . ARG A 1 329 ? 8.129 13.692 -11.643 1.00 81.12 329 ARG A N 1
ATOM 2638 C CA . ARG A 1 329 ? 8.282 12.404 -10.950 1.00 81.12 329 ARG A CA 1
ATOM 2639 C C . ARG A 1 329 ? 7.128 11.478 -11.275 1.00 81.12 329 ARG A C 1
ATOM 2641 O O . ARG A 1 329 ? 5.973 11.859 -11.151 1.00 81.12 329 ARG A O 1
ATOM 2648 N N . TRP A 1 330 ? 7.408 10.244 -11.669 1.00 76.81 330 TRP A N 1
ATOM 2649 C CA . TRP A 1 330 ? 6.369 9.285 -12.030 1.00 76.81 330 TRP A CA 1
ATOM 2650 C C . TRP A 1 330 ? 6.730 7.870 -11.625 1.00 76.81 330 TRP A C 1
ATOM 2652 O O . TRP A 1 330 ? 7.891 7.476 -11.570 1.00 76.81 330 TRP A O 1
ATOM 2662 N N . GLY A 1 331 ? 5.716 7.063 -11.363 1.00 63.66 331 GLY A N 1
ATOM 2663 C CA . GLY A 1 331 ? 5.932 5.689 -10.941 1.00 63.66 331 GLY A CA 1
ATOM 2664 C C . GLY A 1 331 ? 4.674 5.072 -10.375 1.00 63.66 331 GLY A C 1
ATOM 2665 O O . GLY A 1 331 ? 3.582 5.624 -10.482 1.00 63.66 331 GLY A O 1
ATOM 2666 N N . ARG A 1 332 ? 4.813 3.900 -9.763 1.00 58.06 332 ARG A N 1
ATOM 2667 C CA . ARG A 1 332 ? 3.694 3.257 -9.076 1.00 58.06 332 ARG A CA 1
ATOM 2668 C C . ARG A 1 332 ? 3.400 3.998 -7.771 1.00 58.06 332 ARG A C 1
ATOM 2670 O O . ARG A 1 332 ? 4.322 4.271 -7.006 1.00 58.06 332 ARG A O 1
ATOM 2677 N N . VAL A 1 333 ? 2.129 4.304 -7.506 1.00 51.66 333 VAL A N 1
ATOM 2678 C CA . VAL A 1 333 ? 1.705 4.918 -6.233 1.00 51.66 333 VAL A CA 1
ATOM 2679 C C . VAL A 1 333 ? 2.186 4.030 -5.079 1.00 51.66 333 VAL A C 1
ATOM 2681 O O . VAL A 1 333 ? 1.938 2.827 -5.090 1.00 51.66 333 VAL A O 1
ATOM 2684 N N . GLY A 1 334 ? 2.905 4.611 -4.117 1.00 42.91 334 GLY A N 1
ATOM 2685 C CA . GLY A 1 334 ? 3.508 3.896 -2.985 1.00 42.91 334 GLY A CA 1
ATOM 2686 C C . GLY A 1 334 ? 4.992 3.542 -3.153 1.00 42.91 334 GLY A C 1
ATOM 2687 O O . GLY A 1 334 ? 5.684 3.427 -2.148 1.00 42.91 334 GLY A O 1
ATOM 2688 N N . CYS A 1 335 ? 5.529 3.470 -4.375 1.00 46.41 335 CYS A N 1
ATOM 2689 C CA . CYS A 1 335 ? 6.939 3.139 -4.631 1.00 46.41 335 CYS A CA 1
ATOM 2690 C C . CYS A 1 335 ? 7.778 4.380 -4.980 1.00 46.41 335 CYS A C 1
ATOM 2692 O O . CYS A 1 335 ? 7.237 5.408 -5.397 1.00 46.41 335 CYS A O 1
ATOM 2694 N N . ASN A 1 336 ? 9.105 4.276 -4.846 1.00 51.41 336 ASN A N 1
ATOM 2695 C CA . ASN A 1 336 ? 10.021 5.290 -5.374 1.00 51.41 336 ASN A CA 1
ATOM 2696 C C . ASN A 1 336 ? 9.888 5.312 -6.905 1.00 51.41 336 ASN A C 1
ATOM 2698 O O . ASN A 1 336 ? 10.034 4.282 -7.564 1.00 51.41 336 ASN A O 1
ATOM 2702 N N . GLY A 1 337 ? 9.513 6.470 -7.448 1.00 59.53 337 GLY A N 1
ATOM 2703 C CA . GLY A 1 337 ? 9.308 6.674 -8.881 1.00 59.53 337 GLY A CA 1
ATOM 2704 C C . GLY A 1 337 ? 10.594 7.067 -9.604 1.00 59.53 337 GLY A C 1
ATOM 2705 O O . GLY A 1 337 ? 11.579 7.447 -8.978 1.00 59.53 337 GLY A O 1
ATOM 2706 N N . GLN A 1 338 ? 10.565 7.014 -10.933 1.00 71.12 338 GLN A N 1
ATOM 2707 C CA . GLN A 1 338 ? 11.542 7.713 -11.765 1.00 71.12 338 GLN A CA 1
ATOM 2708 C C . GLN A 1 338 ? 11.304 9.219 -11.651 1.00 71.12 338 GLN A C 1
ATOM 2710 O O . GLN A 1 338 ? 10.174 9.661 -11.432 1.00 71.12 338 GLN A O 1
ATOM 2715 N N . ASN A 1 339 ? 12.359 10.006 -11.810 1.00 84.81 339 ASN A N 1
ATOM 2716 C CA . ASN A 1 339 ? 12.272 11.456 -11.804 1.00 84.81 339 ASN A CA 1
ATOM 2717 C C . ASN A 1 339 ? 13.105 12.063 -12.933 1.00 84.81 339 ASN A C 1
ATOM 2719 O O . ASN A 1 339 ? 13.923 11.382 -13.554 1.00 84.81 339 ASN A O 1
ATOM 2723 N N . ASN A 1 340 ? 12.838 13.329 -13.224 1.00 86.00 340 ASN A N 1
ATOM 2724 C CA . ASN A 1 340 ? 13.602 14.139 -14.153 1.00 86.00 340 ASN A CA 1
ATOM 2725 C C . ASN A 1 340 ? 13.522 15.605 -13.722 1.00 86.00 340 ASN A C 1
ATOM 2727 O O . ASN A 1 340 ? 12.441 16.080 -13.379 1.00 86.00 340 ASN A O 1
ATOM 2731 N N . LEU A 1 341 ? 14.648 16.309 -13.763 1.00 90.50 341 LEU A N 1
ATOM 2732 C CA . LEU A 1 341 ? 14.732 17.739 -13.481 1.00 90.50 341 LEU A CA 1
ATOM 2733 C C . LEU A 1 341 ? 15.227 18.443 -14.742 1.00 90.50 341 LEU A C 1
ATOM 2735 O O . LEU A 1 341 ? 16.394 18.309 -15.102 1.00 90.50 341 LEU A O 1
ATOM 2739 N N . GLU A 1 342 ? 14.345 19.179 -15.405 1.00 89.69 342 GLU A N 1
ATOM 2740 C CA . GLU A 1 342 ? 14.679 19.954 -16.601 1.00 89.69 342 GLU A CA 1
ATOM 2741 C C . GLU A 1 342 ? 15.037 21.388 -16.209 1.00 89.69 342 GLU A C 1
ATOM 2743 O O . GLU A 1 342 ? 14.350 21.989 -15.387 1.00 89.69 342 GLU A O 1
ATOM 2748 N N . HIS A 1 343 ? 16.110 21.937 -16.782 1.00 91.12 343 HIS A N 1
ATOM 2749 C CA . HIS A 1 343 ? 16.617 23.280 -16.475 1.00 91.12 343 HIS A CA 1
ATOM 2750 C C . HIS A 1 343 ? 16.363 24.234 -17.650 1.00 91.12 343 HIS A C 1
ATOM 2752 O O . HIS A 1 343 ? 16.837 23.986 -18.759 1.00 91.12 343 HIS A O 1
ATOM 2758 N N . PHE A 1 344 ? 15.734 25.380 -17.379 1.00 89.94 344 PHE A N 1
ATOM 2759 C CA . PHE A 1 344 ? 15.361 26.384 -18.389 1.00 89.94 344 PHE A CA 1
ATOM 2760 C C . PHE A 1 344 ? 16.129 27.707 -18.268 1.00 89.94 344 PHE A C 1
ATOM 2762 O O . PHE A 1 344 ? 15.887 28.652 -19.019 1.00 89.94 344 PHE A O 1
ATOM 2769 N N . GLY A 1 345 ? 17.086 27.812 -17.341 1.00 89.31 345 GLY A N 1
ATOM 2770 C CA . GLY A 1 345 ? 17.803 29.068 -17.130 1.00 89.31 345 GLY A CA 1
ATOM 2771 C C . GLY A 1 345 ? 16.824 30.176 -16.740 1.00 89.31 345 GLY A C 1
ATOM 2772 O O . GLY A 1 345 ? 15.901 29.941 -15.968 1.00 89.31 345 GLY A O 1
ATOM 2773 N N . CYS A 1 346 ? 16.989 31.371 -17.306 1.00 89.06 346 CYS A N 1
ATOM 2774 C CA . CYS A 1 346 ? 16.106 32.509 -17.050 1.00 89.06 346 CYS A CA 1
ATOM 2775 C C . CYS A 1 346 ? 14.859 32.598 -17.945 1.00 89.06 346 CYS A C 1
ATOM 2777 O O . CYS A 1 346 ? 14.134 33.592 -17.862 1.00 89.06 346 CYS A O 1
ATOM 2779 N N . ASP A 1 347 ? 14.590 31.584 -18.774 1.00 90.19 347 ASP A N 1
ATOM 2780 C CA . ASP A 1 347 ? 13.434 31.560 -19.677 1.00 90.19 347 ASP A CA 1
ATOM 2781 C C . ASP A 1 347 ? 12.202 30.932 -19.001 1.00 90.19 347 ASP A C 1
ATOM 2783 O O . ASP A 1 347 ? 11.917 29.737 -19.102 1.00 90.19 347 ASP A O 1
ATOM 2787 N N . LEU A 1 348 ? 11.454 31.772 -18.284 1.00 90.94 348 LEU A N 1
ATOM 2788 C CA . LEU A 1 348 ? 10.203 31.382 -17.632 1.00 90.94 348 LEU A CA 1
ATOM 2789 C C . LEU A 1 348 ? 9.131 30.926 -18.634 1.00 90.94 348 LEU A C 1
ATOM 2791 O O . LEU A 1 348 ? 8.345 30.026 -18.334 1.00 90.94 348 LEU A O 1
ATOM 2795 N N . ASP A 1 349 ? 9.065 31.553 -19.809 1.00 90.69 349 ASP A N 1
ATOM 2796 C CA . ASP A 1 349 ? 8.027 31.253 -20.796 1.00 90.69 349 ASP A CA 1
ATOM 2797 C C . ASP A 1 349 ? 8.238 29.865 -21.404 1.00 90.69 349 ASP A C 1
ATOM 2799 O O . ASP A 1 349 ? 7.270 29.170 -21.724 1.00 90.69 349 ASP A O 1
ATOM 2803 N N . GLU A 1 350 ? 9.492 29.443 -21.568 1.00 89.50 350 GLU A N 1
ATOM 2804 C CA . GLU A 1 350 ? 9.830 28.085 -21.983 1.00 89.50 350 GLU A CA 1
ATOM 2805 C C . GLU A 1 350 ? 9.473 27.048 -20.919 1.00 89.50 350 GLU A C 1
ATOM 2807 O O . GLU A 1 350 ? 8.819 26.055 -21.253 1.00 89.50 350 GLU A O 1
ATOM 2812 N N . ALA A 1 351 ? 9.787 27.318 -19.651 1.00 91.06 351 ALA A N 1
ATOM 2813 C CA . ALA A 1 351 ? 9.431 26.437 -18.542 1.00 91.06 351 ALA A CA 1
ATOM 2814 C C . ALA A 1 351 ? 7.899 26.276 -18.412 1.00 91.06 351 ALA A C 1
ATOM 2816 O O . ALA A 1 351 ? 7.371 25.166 -18.397 1.00 91.06 351 ALA A O 1
ATOM 2817 N N . LYS A 1 352 ? 7.130 27.374 -18.477 1.00 93.00 352 LYS A N 1
ATOM 2818 C CA . LYS A 1 352 ? 5.653 27.318 -18.480 1.00 93.00 352 LYS A CA 1
ATOM 2819 C C . LYS A 1 352 ? 5.091 26.515 -19.651 1.00 93.00 352 LYS A C 1
ATOM 2821 O O . LYS A 1 352 ? 4.145 25.740 -19.475 1.00 93.00 352 LYS A O 1
ATOM 2826 N N . ARG A 1 353 ? 5.650 26.696 -20.854 1.00 89.12 353 ARG A N 1
ATOM 2827 C CA . ARG A 1 353 ? 5.245 25.935 -22.047 1.00 89.12 353 ARG A CA 1
ATOM 2828 C C . ARG A 1 353 ? 5.503 24.446 -21.857 1.00 89.12 353 ARG A C 1
ATOM 2830 O O . ARG A 1 353 ? 4.617 23.650 -22.169 1.00 89.12 353 ARG A O 1
ATOM 2837 N N . PHE A 1 354 ? 6.664 24.073 -21.324 1.00 91.75 354 PHE A N 1
ATOM 2838 C CA . PHE A 1 354 ? 6.999 22.678 -21.059 1.00 91.75 354 PHE A CA 1
ATOM 2839 C C . PHE A 1 354 ? 6.056 22.059 -20.023 1.00 91.75 354 PHE A C 1
ATOM 2841 O O . PHE A 1 354 ? 5.453 21.019 -20.305 1.00 91.75 354 PHE A O 1
ATOM 2848 N N . PHE A 1 355 ? 5.836 22.727 -18.887 1.00 93.94 355 PHE A N 1
ATOM 2849 C CA . PHE A 1 355 ? 4.876 22.313 -17.863 1.00 93.94 355 PHE A CA 1
ATOM 2850 C C . PHE A 1 355 ? 3.479 22.048 -18.454 1.00 93.94 355 PHE A C 1
ATOM 2852 O O . PHE A 1 355 ? 2.924 20.950 -18.319 1.00 93.94 355 PHE A O 1
ATOM 2859 N N . CYS A 1 356 ? 2.921 23.028 -19.174 1.00 91.38 356 CYS A N 1
ATOM 2860 C CA . CYS A 1 356 ? 1.578 22.931 -19.754 1.00 91.38 356 CYS A CA 1
ATOM 2861 C C . CYS A 1 356 ? 1.493 21.834 -20.824 1.00 91.38 356 CYS A C 1
ATOM 2863 O O . CYS A 1 356 ? 0.501 21.102 -20.893 1.00 91.38 356 CYS A O 1
ATOM 2865 N N . GLN A 1 357 ? 2.545 21.674 -21.634 1.00 87.62 357 GLN A N 1
ATOM 2866 C CA . GLN A 1 357 ? 2.627 20.610 -22.628 1.00 87.62 357 GLN A CA 1
ATOM 2867 C C . GLN A 1 357 ? 2.638 19.231 -21.962 1.00 87.62 357 GLN A C 1
ATOM 2869 O O . GLN A 1 357 ? 1.872 18.360 -22.370 1.00 87.62 357 GLN A O 1
ATOM 2874 N N . LYS A 1 358 ? 3.428 19.026 -20.898 1.00 88.75 358 LYS A N 1
ATOM 2875 C CA . LYS A 1 358 ? 3.440 17.753 -20.160 1.00 88.75 358 LYS A CA 1
ATOM 2876 C C . LYS A 1 358 ? 2.088 17.447 -19.523 1.00 88.75 358 LYS A C 1
ATOM 2878 O O . LYS A 1 358 ? 1.634 16.305 -19.615 1.00 88.75 358 LYS A O 1
ATOM 2883 N N . PHE A 1 359 ? 1.421 18.441 -18.938 1.00 89.75 359 PHE A N 1
ATOM 2884 C CA . PHE A 1 359 ? 0.067 18.273 -18.408 1.00 89.75 359 PHE A CA 1
ATOM 2885 C C . PHE A 1 359 ? -0.916 17.831 -19.505 1.00 89.75 359 PHE A C 1
ATOM 2887 O O . PHE A 1 359 ? -1.627 16.832 -19.342 1.00 89.75 359 PHE A O 1
ATOM 2894 N N . SER A 1 360 ? -0.907 18.510 -20.655 1.00 90.00 360 SER A N 1
ATOM 2895 C CA . SER A 1 360 ? -1.782 18.198 -21.790 1.00 90.00 360 SER A CA 1
ATOM 2896 C C . SER A 1 360 ? -1.470 16.840 -22.429 1.00 90.00 360 SER A C 1
ATOM 2898 O O . SER A 1 360 ? -2.378 16.043 -22.667 1.00 90.00 360 SER A O 1
ATOM 2900 N N . ASP A 1 361 ? -0.199 16.474 -22.598 1.00 86.88 361 ASP A N 1
ATOM 2901 C CA . ASP A 1 361 ? 0.203 15.167 -23.135 1.00 86.88 361 ASP A CA 1
ATOM 2902 C C . ASP A 1 361 ? -0.348 14.003 -22.290 1.00 86.88 361 ASP A C 1
ATOM 2904 O O . ASP A 1 361 ? -0.776 12.959 -22.817 1.00 86.88 361 ASP A O 1
ATOM 2908 N N . LYS A 1 362 ? -0.353 14.175 -20.961 1.00 85.75 362 LYS A N 1
ATOM 2909 C CA . LYS A 1 362 ? -0.786 13.152 -19.999 1.00 85.75 362 LYS A CA 1
ATOM 2910 C C . LYS A 1 362 ? -2.295 13.118 -19.785 1.00 85.75 362 LYS A C 1
ATOM 2912 O O . LYS A 1 362 ? -2.822 12.026 -19.560 1.00 85.75 362 LYS A O 1
ATOM 2917 N N . THR A 1 363 ? -2.991 14.248 -19.911 1.00 88.88 363 THR A N 1
ATOM 2918 C CA . THR A 1 363 ? -4.420 14.363 -19.564 1.00 88.88 363 THR A CA 1
ATOM 2919 C C . THR A 1 363 ? -5.348 14.665 -20.742 1.00 88.88 363 THR A C 1
ATOM 2921 O O . THR A 1 363 ? -6.539 14.393 -20.641 1.00 88.88 363 THR A O 1
ATOM 2924 N N . LYS A 1 364 ? -4.827 15.190 -21.859 1.00 89.50 364 LYS A N 1
ATOM 2925 C CA . LYS A 1 364 ? -5.562 15.847 -22.962 1.00 89.50 364 LYS A CA 1
ATOM 2926 C C . LYS A 1 364 ? -6.355 17.099 -22.556 1.00 89.50 364 LYS A C 1
ATOM 2928 O O . LYS A 1 364 ? -7.258 17.503 -23.284 1.00 89.50 364 LYS A O 1
ATOM 2933 N N . ASN A 1 365 ? -6.047 17.694 -21.409 1.00 90.69 365 ASN A N 1
ATOM 2934 C CA . ASN A 1 365 ? -6.673 18.925 -20.937 1.00 90.69 365 ASN A CA 1
ATOM 2935 C C . ASN A 1 365 ? -5.649 20.066 -20.929 1.00 90.69 365 ASN A C 1
ATOM 2937 O O . ASN A 1 365 ? -4.446 19.834 -20.822 1.00 90.69 365 ASN A O 1
ATOM 2941 N N . ASP A 1 366 ? -6.135 21.298 -21.019 1.00 88.31 366 ASP A N 1
ATOM 2942 C CA . ASP A 1 366 ? -5.319 22.495 -20.819 1.00 88.31 366 ASP A CA 1
ATOM 2943 C C . ASP A 1 366 ? -5.215 22.799 -19.316 1.00 88.31 366 ASP A C 1
ATOM 2945 O O . ASP A 1 366 ? -6.210 22.734 -18.587 1.00 88.31 366 ASP A O 1
ATOM 2949 N N . PHE A 1 367 ? -4.007 23.111 -18.848 1.00 87.94 367 PHE A N 1
ATOM 2950 C CA . PHE A 1 367 ? -3.733 23.385 -17.441 1.00 87.94 367 PHE A CA 1
ATOM 2951 C C . PHE A 1 367 ? -4.472 24.626 -16.915 1.00 87.94 367 PHE A C 1
ATOM 2953 O O . PHE A 1 367 ? -4.970 24.621 -15.785 1.00 87.94 367 PHE A O 1
ATOM 2960 N N . TYR A 1 368 ? -4.618 25.676 -17.724 1.00 86.00 368 TYR A N 1
ATOM 2961 C CA . TYR A 1 368 ? -5.326 26.891 -17.306 1.00 86.00 368 TYR A CA 1
ATOM 2962 C C . TYR A 1 368 ? -6.841 26.654 -17.175 1.00 86.00 368 TYR A C 1
ATOM 2964 O O . TYR A 1 368 ? -7.512 27.269 -16.346 1.00 86.00 368 TYR A O 1
ATOM 2972 N N . TYR A 1 369 ? -7.382 25.678 -17.911 1.00 83.50 369 TYR A N 1
ATOM 2973 C CA . TYR A 1 369 ? -8.796 25.287 -17.864 1.00 83.50 369 TYR A CA 1
ATOM 2974 C C . TYR A 1 369 ? -9.066 24.049 -16.988 1.00 83.50 369 TYR A C 1
ATOM 2976 O O . TYR A 1 369 ? -10.125 23.421 -17.089 1.00 83.50 369 TYR A O 1
ATOM 2984 N N . ARG A 1 370 ? -8.146 23.711 -16.070 1.00 83.06 370 ARG A N 1
ATOM 2985 C CA . ARG A 1 370 ? -8.245 22.533 -15.180 1.00 83.06 370 ARG A CA 1
ATOM 2986 C C . ARG A 1 370 ? -9.462 22.522 -14.245 1.00 83.06 370 ARG A C 1
ATOM 2988 O O . ARG A 1 370 ? -9.868 21.462 -13.793 1.00 83.06 370 ARG A O 1
ATOM 2995 N N . HIS A 1 371 ? -10.100 23.663 -13.993 1.00 78.06 371 HIS A N 1
ATOM 2996 C CA . HIS A 1 371 ? -11.360 23.733 -13.238 1.00 78.06 371 HIS A CA 1
ATOM 2997 C C . HIS A 1 371 ? -12.546 23.075 -13.979 1.00 78.06 371 HIS A C 1
ATOM 2999 O O . HIS A 1 371 ? -13.529 22.692 -13.354 1.00 78.06 371 HIS A O 1
ATOM 3005 N N . THR A 1 372 ? -12.442 22.905 -15.303 1.00 82.31 372 THR A N 1
ATOM 3006 C CA . THR A 1 372 ? -13.392 22.159 -16.154 1.00 82.31 372 THR A CA 1
ATOM 3007 C C . THR A 1 372 ? -12.827 20.815 -16.632 1.00 82.31 372 THR A C 1
ATOM 3009 O O . THR A 1 372 ? -13.174 20.330 -17.710 1.00 82.31 372 THR A O 1
ATOM 3012 N N . PHE A 1 373 ? -11.914 20.217 -15.859 1.00 87.00 373 PHE A N 1
ATOM 3013 C CA . PHE A 1 373 ? -11.206 18.995 -16.241 1.00 87.00 373 PHE A CA 1
ATOM 3014 C C . PHE A 1 373 ? -12.153 17.862 -16.660 1.00 87.00 373 PHE A C 1
ATOM 3016 O O . PHE A 1 373 ? -13.106 17.531 -15.955 1.00 87.00 373 PHE A O 1
ATOM 3023 N N . THR A 1 374 ? -11.850 17.216 -17.789 1.00 83.94 374 THR A N 1
ATOM 3024 C CA . THR A 1 374 ? -12.574 16.028 -18.258 1.00 83.94 374 THR A CA 1
ATOM 3025 C C . THR A 1 374 ? -11.633 14.834 -18.362 1.00 83.94 374 THR A C 1
ATOM 3027 O O . THR A 1 374 ? -10.633 14.865 -19.081 1.00 83.94 374 THR A O 1
ATOM 3030 N N . LYS A 1 375 ? -11.970 13.739 -17.675 1.00 82.94 375 LYS A N 1
ATOM 3031 C CA . LYS A 1 375 ? -11.198 12.494 -17.733 1.00 82.94 375 LYS A CA 1
ATOM 3032 C C . LYS A 1 375 ? -11.392 11.779 -19.072 1.00 82.94 375 LYS A C 1
ATOM 3034 O O . LYS A 1 375 ? -12.515 11.451 -19.448 1.00 82.94 375 LYS A O 1
ATOM 3039 N N . TYR A 1 376 ? -10.288 11.433 -19.737 1.00 79.31 376 TYR A N 1
ATOM 3040 C CA . TYR A 1 376 ? -10.297 10.646 -20.975 1.00 79.31 376 TYR A CA 1
ATOM 3041 C C . TYR A 1 376 ? -9.843 9.190 -20.744 1.00 79.31 376 TYR A C 1
ATOM 3043 O O . TYR A 1 376 ? -8.869 8.957 -20.021 1.00 79.31 376 TYR A O 1
ATOM 3051 N N . PRO A 1 377 ? -10.480 8.190 -21.388 1.00 74.81 377 PRO A N 1
ATOM 3052 C CA . PRO A 1 377 ? -10.038 6.797 -21.322 1.00 74.81 377 PRO A CA 1
ATOM 3053 C C . PRO A 1 377 ? -8.567 6.629 -21.732 1.00 74.81 377 PRO A C 1
ATOM 3055 O O . PRO A 1 377 ? -8.120 7.191 -22.733 1.00 74.81 377 PRO A O 1
ATOM 3058 N N . GLY A 1 378 ? -7.801 5.858 -20.954 1.00 71.38 378 GLY A N 1
ATOM 3059 C CA . GLY A 1 378 ? -6.377 5.607 -21.217 1.00 71.38 378 GLY A CA 1
ATOM 3060 C C . GLY A 1 378 ? -5.439 6.793 -20.948 1.00 71.38 378 GLY A C 1
ATOM 3061 O O . GLY A 1 378 ? -4.242 6.688 -21.219 1.00 71.38 378 GLY A O 1
ATOM 3062 N N . LYS A 1 379 ? -5.938 7.902 -20.387 1.00 82.81 379 LYS A N 1
ATOM 3063 C CA . LYS A 1 379 ? -5.143 9.06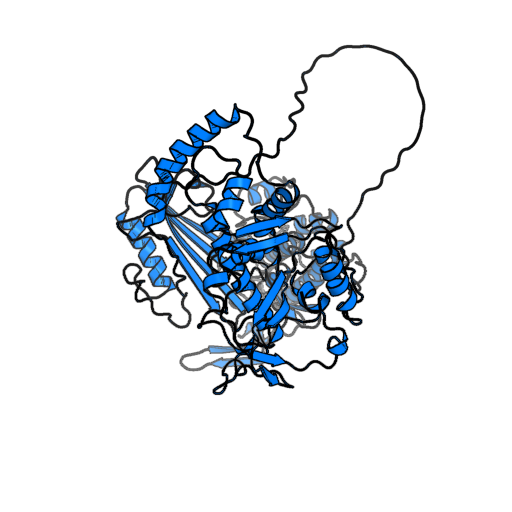1 -19.943 1.00 82.81 379 LYS A CA 1
ATOM 3064 C C . LYS A 1 379 ? -5.131 9.187 -18.418 1.00 82.81 379 LYS A C 1
ATOM 3066 O O . LYS A 1 379 ? -5.818 8.426 -17.731 1.00 82.81 379 LYS A O 1
ATOM 3071 N N . TYR A 1 380 ? -4.276 10.068 -17.903 1.00 80.62 380 TYR A N 1
ATOM 3072 C CA . TYR A 1 380 ? -4.204 10.349 -16.474 1.00 80.62 380 TYR A CA 1
ATOM 3073 C C . TYR A 1 380 ? -5.385 11.224 -16.046 1.00 80.62 380 TYR A C 1
ATOM 3075 O O . TYR A 1 380 ? -5.848 12.079 -16.799 1.00 80.62 380 TYR A O 1
ATOM 3083 N N . ASP A 1 381 ? -5.858 10.976 -14.834 1.00 82.50 381 ASP A N 1
ATOM 3084 C CA . ASP A 1 381 ? -6.838 11.769 -14.104 1.00 82.50 381 ASP A CA 1
ATOM 3085 C C . ASP A 1 381 ? -6.124 12.853 -13.289 1.00 82.50 381 ASP A C 1
ATOM 3087 O O . ASP A 1 381 ? -4.991 12.638 -12.849 1.00 82.50 381 ASP A O 1
ATOM 3091 N N . TYR A 1 382 ? -6.771 13.994 -13.078 1.00 79.12 382 TYR A N 1
ATOM 3092 C CA . TYR A 1 382 ? -6.217 15.096 -12.292 1.00 79.12 382 TYR A CA 1
ATOM 3093 C C . TYR A 1 382 ? -6.678 14.990 -10.838 1.00 79.12 382 TYR A C 1
ATOM 3095 O O . TYR A 1 382 ? -7.869 14.851 -10.569 1.00 79.12 382 TYR A O 1
ATOM 3103 N N . VAL A 1 383 ? -5.734 15.042 -9.896 1.00 72.56 383 VAL A N 1
ATOM 3104 C CA . VAL A 1 383 ? -6.054 15.154 -8.470 1.00 72.56 383 VAL A CA 1
ATOM 3105 C C . VAL A 1 383 ? -6.075 16.630 -8.115 1.00 72.56 383 VAL A C 1
ATOM 3107 O O . VAL A 1 383 ? -5.038 17.292 -8.139 1.00 72.56 383 VAL A O 1
ATOM 3110 N N . GLN A 1 384 ? -7.261 17.140 -7.793 1.00 61.53 384 GLN A N 1
ATOM 3111 C CA . GLN A 1 384 ? -7.407 18.501 -7.303 1.00 61.53 384 GLN A CA 1
ATOM 3112 C C . GLN A 1 384 ? -6.795 18.604 -5.901 1.00 61.53 384 GLN A C 1
ATOM 3114 O O . GLN A 1 384 ? -7.106 17.804 -5.021 1.00 61.53 384 GLN A O 1
ATOM 3119 N N . LEU A 1 385 ? -5.898 19.571 -5.724 1.00 59.72 385 LEU A N 1
ATOM 3120 C CA . LEU A 1 385 ? -5.240 19.879 -4.458 1.00 59.72 385 LEU A CA 1
ATOM 3121 C C . LEU A 1 385 ? -5.745 21.255 -4.008 1.00 59.72 385 LEU A C 1
ATOM 3123 O O . LEU A 1 385 ? -5.621 22.231 -4.751 1.00 59.72 385 LEU A O 1
ATOM 3127 N N . ASP A 1 386 ? -6.356 21.326 -2.825 1.00 46.22 386 ASP A N 1
ATOM 3128 C CA . ASP A 1 386 ? -6.919 22.570 -2.296 1.00 46.22 386 ASP A CA 1
ATOM 3129 C C . ASP A 1 386 ? -5.826 23.423 -1.639 1.00 46.22 386 ASP A C 1
ATOM 3131 O O . ASP A 1 386 ? -5.547 23.348 -0.443 1.00 46.22 386 ASP A O 1
ATOM 3135 N N . TYR A 1 387 ? -5.201 24.279 -2.446 1.00 50.81 387 TYR A N 1
ATOM 3136 C CA . TYR A 1 387 ? -4.238 25.281 -1.992 1.00 50.81 387 TYR A CA 1
ATOM 3137 C C . TYR A 1 387 ? -4.961 26.569 -1.583 1.00 50.81 387 TYR A C 1
ATOM 3139 O O . TYR A 1 387 ? -5.013 27.536 -2.342 1.00 50.81 387 TYR A O 1
ATOM 3147 N N . ASN A 1 388 ? -5.580 26.585 -0.400 1.00 37.06 388 ASN A N 1
ATOM 3148 C CA . ASN A 1 388 ? -6.382 27.732 0.034 1.00 37.06 388 ASN A CA 1
ATOM 3149 C C . ASN A 1 388 ? -5.482 28.956 0.381 1.00 37.06 388 ASN A C 1
ATOM 3151 O O . ASN A 1 388 ? -4.693 28.879 1.328 1.00 37.06 388 ASN A O 1
ATOM 3155 N N . PRO A 1 389 ? -5.574 30.106 -0.329 1.00 34.59 389 PRO A N 1
ATOM 3156 C CA . PRO A 1 389 ? -4.638 31.234 -0.169 1.00 34.59 389 PRO A CA 1
ATOM 3157 C C . PRO A 1 389 ? -4.782 32.007 1.150 1.00 34.59 389 PRO A C 1
ATOM 3159 O O . PRO A 1 389 ? -3.854 32.688 1.585 1.00 34.59 389 PRO A O 1
ATOM 3162 N N . SER A 1 390 ? -5.940 31.920 1.812 1.00 32.66 390 SER A N 1
ATOM 3163 C CA . SER A 1 390 ? -6.240 32.690 3.029 1.00 32.66 390 SER A CA 1
ATOM 3164 C C . SER A 1 390 ? -5.453 32.242 4.266 1.00 32.66 390 SER A C 1
ATOM 3166 O O . SER A 1 390 ? -5.399 32.973 5.256 1.00 32.66 390 SER A O 1
ATOM 3168 N N . THR A 1 391 ? -4.842 31.058 4.217 1.00 34.97 391 THR A N 1
ATOM 3169 C CA . THR A 1 391 ? -4.029 30.488 5.298 1.00 34.97 391 THR A CA 1
ATOM 3170 C C . THR A 1 391 ? -2.530 30.679 5.083 1.00 34.97 391 THR A C 1
ATOM 3172 O O . THR A 1 391 ? -1.816 30.810 6.066 1.00 34.97 391 THR A O 1
ATOM 3175 N N . SER A 1 392 ? -2.026 30.760 3.848 1.00 35.12 392 SER A N 1
ATOM 3176 C CA . SER A 1 392 ? -0.577 30.724 3.581 1.00 35.12 392 SER A CA 1
ATOM 3177 C C . SER A 1 392 ? 0.135 32.072 3.753 1.00 35.12 392 SER A C 1
ATOM 3179 O O . SER A 1 392 ? 1.246 32.113 4.274 1.00 35.12 392 SER A O 1
ATOM 3181 N N . GLU A 1 393 ? -0.492 33.197 3.393 1.00 32.25 393 GLU A N 1
ATOM 3182 C CA . GLU A 1 393 ? 0.181 34.511 3.453 1.00 32.25 393 GLU A CA 1
ATOM 3183 C C . GLU A 1 393 ? 0.381 35.031 4.887 1.00 32.25 393 GLU A C 1
ATOM 3185 O O . GLU A 1 393 ? 1.342 35.745 5.167 1.00 32.25 393 GLU A O 1
ATOM 3190 N N . LYS A 1 394 ? -0.475 34.627 5.835 1.00 32.41 394 LYS A N 1
ATOM 3191 C CA . LYS A 1 394 ? -0.301 34.955 7.263 1.00 32.41 394 LYS A CA 1
ATOM 3192 C C . LYS A 1 394 ? 0.731 34.065 7.962 1.00 32.41 394 LYS A C 1
ATOM 3194 O O . LYS A 1 394 ? 1.220 34.432 9.028 1.00 32.41 394 LYS A O 1
ATOM 3199 N N . VAL A 1 395 ? 1.059 32.911 7.380 1.00 36.81 395 VAL A N 1
ATOM 3200 C CA . VAL A 1 395 ? 1.922 31.889 7.988 1.00 36.81 395 VAL A CA 1
ATOM 3201 C C . VAL A 1 395 ? 3.405 32.232 7.830 1.00 36.81 395 VAL A C 1
ATOM 3203 O O . VAL A 1 395 ? 4.160 32.023 8.775 1.00 36.81 395 VAL A O 1
ATOM 3206 N N . ASP A 1 396 ? 3.829 32.852 6.726 1.00 37.19 396 ASP A N 1
ATOM 3207 C CA . ASP A 1 396 ? 5.257 33.106 6.458 1.00 37.19 396 ASP A CA 1
ATOM 3208 C C . ASP A 1 396 ? 5.884 34.218 7.319 1.00 37.19 396 ASP A C 1
ATOM 3210 O O . ASP A 1 396 ? 6.995 34.064 7.840 1.00 37.19 396 ASP A O 1
ATOM 3214 N N . GLU A 1 397 ? 5.170 35.325 7.551 1.00 34.94 397 GLU A N 1
ATOM 3215 C CA . GLU A 1 397 ? 5.646 36.373 8.466 1.00 34.94 397 GLU A CA 1
ATOM 3216 C C . GLU A 1 397 ? 5.574 35.934 9.937 1.00 34.94 397 GLU A C 1
ATOM 3218 O O . GLU A 1 397 ? 6.500 36.200 10.715 1.00 34.94 397 GLU A O 1
ATOM 3223 N N . ASN A 1 398 ? 4.505 35.225 10.322 1.00 37.03 398 ASN A N 1
ATOM 3224 C CA . ASN A 1 398 ? 4.347 34.717 11.684 1.00 37.03 398 ASN A CA 1
ATOM 3225 C C . ASN A 1 398 ? 5.326 33.584 11.997 1.00 37.03 398 ASN A C 1
ATOM 3227 O O . ASN A 1 398 ? 5.781 33.512 13.134 1.00 37.03 398 ASN A O 1
ATOM 3231 N N . ASN A 1 399 ? 5.712 32.745 11.030 1.00 38.81 399 ASN A N 1
ATOM 3232 C CA . ASN A 1 399 ? 6.695 31.678 11.237 1.00 38.81 399 ASN A CA 1
ATOM 3233 C C . ASN A 1 399 ? 8.115 32.215 11.408 1.00 38.81 399 ASN A C 1
ATOM 3235 O O . ASN A 1 399 ? 8.831 31.742 12.290 1.00 38.81 399 ASN A O 1
ATOM 3239 N N . LYS A 1 400 ? 8.516 33.247 10.653 1.00 37.56 400 LYS A N 1
ATOM 3240 C CA . LYS A 1 400 ? 9.819 33.905 10.859 1.00 37.56 400 LYS A CA 1
ATOM 3241 C C . LYS A 1 400 ? 9.891 34.615 12.214 1.00 37.56 400 LYS A C 1
ATOM 3243 O O . LYS A 1 400 ? 10.879 34.454 12.927 1.00 37.56 400 LYS A O 1
ATOM 3248 N N . LYS A 1 401 ? 8.831 35.327 12.621 1.00 36.41 401 LYS A N 1
ATOM 3249 C CA . LYS A 1 401 ? 8.743 35.939 13.964 1.00 36.41 401 LYS A CA 1
ATOM 3250 C C . LYS A 1 401 ? 8.661 34.880 15.079 1.00 36.41 401 LYS A C 1
ATOM 3252 O O . LYS A 1 401 ? 9.302 35.051 16.114 1.00 36.41 401 LYS A O 1
ATOM 3257 N N . ARG A 1 402 ? 7.953 33.760 14.861 1.00 38.00 402 ARG A N 1
ATOM 3258 C CA . ARG A 1 402 ? 7.868 32.612 15.790 1.00 38.00 402 ARG A CA 1
ATOM 3259 C C . ARG A 1 402 ? 9.200 31.897 15.966 1.00 38.00 402 ARG A C 1
ATOM 3261 O O . ARG A 1 402 ? 9.537 31.598 17.099 1.00 38.00 402 ARG A O 1
ATOM 3268 N N . LEU A 1 403 ? 9.959 31.621 14.905 1.00 37.62 403 LEU A N 1
ATOM 3269 C CA . LEU A 1 403 ? 11.245 30.913 15.001 1.00 37.62 403 LEU A CA 1
ATOM 3270 C C . LEU A 1 403 ? 12.269 31.713 15.817 1.00 37.62 403 LEU A C 1
ATOM 3272 O O . LEU A 1 403 ? 12.918 31.151 16.697 1.00 37.62 403 LEU A O 1
ATOM 3276 N N . VAL A 1 404 ? 12.313 33.034 15.615 1.00 41.50 404 VAL A N 1
ATOM 3277 C CA . VAL A 1 404 ? 13.152 33.949 16.407 1.00 41.50 404 VAL A CA 1
ATOM 3278 C C . VAL A 1 404 ? 12.673 34.024 17.864 1.00 41.50 404 VAL A C 1
ATOM 3280 O O . VAL A 1 404 ? 13.488 33.976 18.785 1.00 41.50 404 VAL A O 1
ATOM 3283 N N . ALA A 1 405 ? 11.356 34.064 18.101 1.00 38.44 405 ALA A N 1
ATOM 3284 C CA . ALA A 1 405 ? 10.793 34.031 19.452 1.00 38.44 405 ALA A CA 1
ATOM 3285 C C . ALA A 1 405 ? 11.023 32.680 20.160 1.00 38.44 405 ALA A C 1
ATOM 3287 O O . ALA A 1 405 ? 11.280 32.657 21.359 1.00 38.44 405 ALA A O 1
ATOM 3288 N N . ILE A 1 406 ? 10.983 31.556 19.439 1.00 39.62 406 ILE A N 1
ATOM 3289 C CA . ILE A 1 406 ? 11.222 30.198 19.955 1.00 39.62 406 ILE A CA 1
ATOM 3290 C C . ILE A 1 406 ? 12.703 29.995 20.302 1.00 39.62 406 ILE A C 1
ATOM 3292 O O . ILE A 1 406 ? 13.004 29.380 21.323 1.00 39.62 406 ILE A O 1
ATOM 3296 N N . GLU A 1 407 ? 13.638 30.529 19.512 1.00 39.50 407 GLU A N 1
ATOM 3297 C CA . GLU A 1 407 ? 15.065 30.537 19.868 1.00 39.50 407 GLU A CA 1
ATOM 3298 C C . GLU A 1 407 ? 15.357 31.408 21.093 1.00 39.50 407 GLU A C 1
ATOM 3300 O O . GLU A 1 407 ? 16.152 31.009 21.944 1.00 39.50 407 GLU A O 1
ATOM 3305 N N . GLN A 1 408 ? 14.660 32.537 21.246 1.00 39.41 408 GLN A N 1
ATOM 3306 C CA . GLN A 1 408 ? 14.748 33.362 22.453 1.00 39.41 408 GLN A CA 1
ATOM 3307 C C . GLN A 1 408 ? 14.101 32.678 23.677 1.00 39.41 408 GLN A C 1
ATOM 3309 O O . GLN A 1 408 ? 14.654 32.745 24.775 1.00 39.41 408 GLN A O 1
ATOM 3314 N N . LEU A 1 409 ? 12.989 31.949 23.504 1.00 39.88 409 LEU A N 1
ATOM 3315 C CA . LEU A 1 409 ? 12.246 31.259 24.574 1.00 39.88 409 LEU A CA 1
ATOM 3316 C C . LEU A 1 409 ? 12.846 29.910 25.007 1.00 39.88 409 LEU A C 1
ATOM 3318 O O . LEU A 1 409 ? 12.618 29.501 26.141 1.00 39.88 409 LEU A O 1
ATOM 3322 N N . LYS A 1 410 ? 13.666 29.242 24.181 1.00 40.19 410 LYS A N 1
ATOM 3323 C CA . LYS A 1 410 ? 14.435 28.037 24.578 1.00 40.19 410 LYS A CA 1
ATOM 3324 C C . LYS A 1 410 ? 15.429 28.290 25.724 1.00 40.19 410 LYS A C 1
ATOM 3326 O O . LYS A 1 410 ? 15.971 27.336 26.277 1.00 40.19 410 LYS A O 1
ATOM 3331 N N . SER A 1 411 ? 15.666 29.555 26.075 1.00 40.62 411 SER A N 1
ATOM 3332 C CA . SER A 1 411 ? 16.487 29.971 27.215 1.00 40.62 411 SER A CA 1
ATOM 3333 C C . SER A 1 411 ? 15.711 30.105 28.538 1.00 40.62 411 SER A C 1
ATOM 3335 O O . SER A 1 411 ? 16.330 30.320 29.580 1.00 40.62 411 SER A O 1
ATOM 3337 N N . LEU A 1 412 ? 14.379 29.946 28.526 1.00 42.59 412 LEU A N 1
ATOM 3338 C CA . LEU A 1 412 ? 13.510 30.046 29.702 1.00 42.59 412 LEU A CA 1
ATOM 3339 C C . LEU A 1 412 ? 12.826 28.694 29.994 1.00 42.59 412 LEU A C 1
ATOM 3341 O O . LEU A 1 412 ? 12.443 27.986 29.061 1.00 42.59 412 LEU A O 1
ATOM 3345 N N . PRO A 1 413 ? 12.654 28.304 31.271 1.00 46.44 413 PRO A N 1
ATOM 3346 C CA . PRO A 1 413 ? 11.914 27.095 31.623 1.00 46.44 413 PRO A CA 1
ATOM 3347 C C . PRO A 1 413 ? 10.451 27.219 31.167 1.00 46.44 413 PRO A C 1
ATOM 3349 O O . PRO A 1 413 ? 9.804 28.237 31.416 1.00 46.44 413 PRO A O 1
ATOM 3352 N N . ALA A 1 414 ? 9.934 26.197 30.477 1.00 55.50 414 ALA A N 1
ATOM 3353 C CA . ALA A 1 414 ? 8.552 26.180 30.000 1.00 55.50 414 ALA A CA 1
ATOM 3354 C C . ALA A 1 414 ? 7.565 26.316 31.182 1.00 55.50 414 ALA A C 1
ATOM 3356 O O . ALA A 1 414 ? 7.778 25.676 32.214 1.00 55.50 414 ALA A O 1
ATOM 3357 N N . PRO A 1 415 ? 6.490 27.117 31.060 1.00 64.56 415 PRO A N 1
ATOM 3358 C CA . PRO A 1 415 ? 5.507 27.270 32.130 1.00 64.56 415 PRO A CA 1
ATOM 3359 C C . PRO A 1 415 ? 4.808 25.933 32.427 1.00 64.56 415 PRO A C 1
ATOM 3361 O O . PRO A 1 415 ? 4.397 25.228 31.503 1.00 64.56 415 PRO A O 1
ATOM 3364 N N . GLU A 1 416 ? 4.674 25.574 33.708 1.00 73.56 416 GLU A N 1
ATOM 3365 C CA . GLU A 1 416 ? 3.965 24.358 34.132 1.00 73.56 416 GLU A CA 1
ATOM 3366 C C . GLU A 1 416 ? 2.477 24.412 33.739 1.00 73.56 416 GLU A C 1
ATOM 3368 O O . GLU A 1 416 ? 1.830 25.457 33.838 1.00 73.56 416 GLU A O 1
ATOM 3373 N N . SER A 1 417 ? 1.939 23.275 33.282 1.00 82.25 417 SER A N 1
ATOM 3374 C CA . SER A 1 417 ? 0.514 23.115 32.960 1.00 82.25 417 SER A CA 1
ATOM 3375 C C . SER A 1 417 ? -0.341 23.225 34.222 1.00 82.25 417 SER A C 1
ATOM 3377 O O . SER A 1 417 ? 0.014 22.688 35.274 1.00 82.25 417 SER A O 1
ATOM 3379 N N . LYS A 1 418 ? -1.501 23.880 34.104 1.00 84.94 418 LYS A N 1
ATOM 3380 C CA . LYS A 1 418 ? -2.471 24.019 35.208 1.00 84.94 418 LYS A CA 1
ATOM 3381 C C . LYS A 1 418 ? -3.494 22.880 35.275 1.00 84.94 418 LYS A C 1
ATOM 3383 O O . LYS A 1 418 ? -4.343 22.881 36.164 1.00 84.94 418 LYS A O 1
ATOM 3388 N N . LEU A 1 419 ? -3.451 21.938 34.335 1.00 87.81 419 LEU A N 1
ATOM 3389 C CA . LEU A 1 419 ? -4.424 20.852 34.223 1.00 87.81 419 LEU A CA 1
ATOM 3390 C C . LEU A 1 419 ? -4.103 19.692 35.174 1.00 87.81 419 LEU A C 1
ATOM 3392 O O . LEU A 1 419 ? -2.954 19.481 35.560 1.00 87.81 419 LEU A O 1
ATOM 3396 N N . ASP A 1 420 ? -5.112 18.888 35.518 1.00 92.50 420 ASP A N 1
ATOM 3397 C CA . ASP A 1 420 ? -4.916 17.636 36.262 1.00 92.50 420 ASP A CA 1
ATOM 3398 C C . ASP A 1 420 ? -3.972 16.698 35.487 1.00 92.50 420 ASP A C 1
ATOM 3400 O O . ASP A 1 420 ? -4.075 16.568 34.265 1.00 92.50 420 ASP A O 1
ATOM 3404 N N . LYS A 1 421 ? -3.062 16.006 36.184 1.00 90.50 421 LYS A N 1
ATOM 3405 C CA . LYS A 1 421 ? -2.071 15.108 35.558 1.00 90.50 421 LYS A CA 1
ATOM 3406 C C . LYS A 1 421 ? -2.708 14.021 34.683 1.00 90.50 421 LYS A C 1
ATOM 3408 O O . LYS A 1 421 ? -2.115 13.618 33.686 1.00 90.50 421 LYS A O 1
ATOM 3413 N N . ARG A 1 422 ? -3.910 13.556 35.031 1.00 93.56 422 ARG A N 1
ATOM 3414 C CA . ARG A 1 422 ? -4.682 12.577 34.250 1.00 93.56 422 ARG A CA 1
ATOM 3415 C C . ARG A 1 422 ? -5.179 13.183 32.943 1.00 93.56 422 ARG A C 1
ATOM 3417 O O . ARG A 1 422 ? -5.111 12.524 31.911 1.00 93.56 422 ARG A O 1
ATOM 3424 N N . ILE A 1 423 ? -5.621 14.442 32.977 1.00 93.00 423 ILE A N 1
ATOM 3425 C CA . ILE A 1 423 ? -6.007 15.192 31.774 1.00 93.00 423 ILE A CA 1
ATOM 3426 C C . ILE A 1 423 ? -4.769 15.437 30.915 1.00 93.00 423 ILE A C 1
ATOM 3428 O O . ILE A 1 423 ? -4.805 15.153 29.727 1.00 93.00 423 ILE A O 1
ATOM 3432 N N . GLN A 1 424 ? -3.648 15.866 31.504 1.00 88.81 424 GLN A N 1
ATOM 3433 C CA . GLN A 1 424 ? -2.397 16.048 30.760 1.00 88.81 424 GLN A CA 1
ATOM 3434 C C . GLN A 1 424 ? -1.988 14.761 30.031 1.00 88.81 424 GLN A C 1
ATOM 3436 O O . GLN A 1 424 ? -1.690 14.805 28.840 1.00 88.81 424 GLN A O 1
ATOM 3441 N N . LYS A 1 425 ? -2.046 13.609 30.717 1.00 89.88 425 LYS A N 1
ATOM 3442 C CA . LYS A 1 425 ? -1.767 12.297 30.120 1.00 89.88 425 LYS A CA 1
ATOM 3443 C C . LYS A 1 425 ? -2.731 11.968 28.977 1.00 89.88 425 LYS A C 1
ATOM 3445 O O . LYS A 1 425 ? -2.290 11.489 27.939 1.00 89.88 425 LYS A O 1
ATOM 3450 N N . LEU A 1 426 ? -4.025 12.240 29.145 1.00 91.00 426 LEU A N 1
ATOM 3451 C CA . LEU A 1 426 ? -5.034 12.025 28.107 1.00 91.00 426 LEU A CA 1
ATOM 3452 C C . LEU A 1 426 ? -4.791 12.911 26.878 1.00 91.00 426 LEU A C 1
ATOM 3454 O O . LEU A 1 426 ? -4.810 12.404 25.762 1.00 91.00 426 LEU A O 1
ATOM 3458 N N . ILE A 1 427 ? -4.512 14.202 27.069 1.00 87.81 427 ILE A N 1
ATOM 3459 C CA . ILE A 1 427 ? -4.223 15.134 25.971 1.00 87.81 427 ILE A CA 1
ATOM 3460 C C . ILE A 1 427 ? -2.937 14.742 25.250 1.00 87.81 427 ILE A C 1
ATOM 3462 O O . ILE A 1 427 ? -2.914 14.692 24.027 1.00 87.81 427 ILE A O 1
ATOM 3466 N N . GLN A 1 428 ? -1.890 14.368 25.984 1.00 84.00 428 GLN A N 1
ATOM 3467 C CA . GLN A 1 428 ? -0.672 13.819 25.385 1.00 84.00 428 GLN A CA 1
ATOM 3468 C C . GLN A 1 428 ? -0.937 12.534 24.599 1.00 84.00 428 GLN A C 1
ATOM 3470 O O . GLN A 1 428 ? -0.256 12.286 23.614 1.00 84.00 428 GLN A O 1
ATOM 3475 N N . LEU A 1 429 ? -1.905 11.721 25.022 1.00 84.69 429 LEU A N 1
ATOM 3476 C CA . LEU A 1 429 ? -2.251 10.470 24.363 1.00 84.69 429 LEU A CA 1
ATOM 3477 C C . LEU A 1 429 ? -3.026 10.704 23.054 1.00 84.69 429 LEU A C 1
ATOM 3479 O O . LEU A 1 429 ? -2.714 10.070 22.049 1.00 84.69 429 LEU A O 1
ATOM 3483 N N . ILE A 1 430 ? -4.010 11.612 23.051 1.00 83.25 430 ILE A N 1
ATOM 3484 C CA . ILE A 1 430 ? -4.870 11.866 21.879 1.00 83.25 430 ILE A CA 1
ATOM 3485 C C . ILE A 1 430 ? -4.314 12.923 20.920 1.00 83.25 430 ILE A C 1
ATOM 3487 O O . ILE A 1 430 ? -4.695 12.912 19.758 1.00 83.25 430 ILE A O 1
ATOM 3491 N N . CYS A 1 431 ? -3.414 13.804 21.371 1.00 72.44 431 CYS A N 1
ATOM 3492 C CA . CYS A 1 431 ? -2.752 14.834 20.557 1.00 72.44 431 CYS A CA 1
ATOM 3493 C C . CYS A 1 431 ? -1.284 14.483 20.253 1.00 72.44 431 CYS A C 1
ATOM 3495 O O . CYS A 1 431 ? -0.446 15.366 20.067 1.00 72.44 431 CYS A O 1
ATOM 3497 N N . ASN A 1 432 ? -0.943 13.193 20.220 1.00 72.12 432 ASN A N 1
ATOM 3498 C CA . ASN A 1 432 ? 0.388 12.747 19.827 1.00 72.12 432 ASN A CA 1
ATOM 3499 C C . ASN A 1 432 ? 0.498 12.694 18.297 1.00 72.12 432 ASN A C 1
ATOM 3501 O O . ASN A 1 432 ? 0.066 11.724 17.675 1.00 72.12 432 ASN A O 1
ATOM 3505 N N . ILE A 1 433 ? 1.116 13.721 17.708 1.00 62.91 433 ILE A N 1
ATOM 3506 C CA . ILE A 1 433 ? 1.347 13.821 16.257 1.00 62.91 433 ILE A CA 1
ATOM 3507 C C . ILE A 1 433 ? 2.088 12.586 15.730 1.00 62.91 433 ILE A C 1
ATOM 3509 O O . ILE A 1 433 ? 1.697 12.030 14.711 1.00 62.91 433 ILE A O 1
ATOM 3513 N N . GLN A 1 434 ? 3.089 12.087 16.459 1.00 59.28 434 GLN A N 1
ATOM 3514 C CA . GLN A 1 434 ? 3.836 10.896 16.057 1.00 59.28 434 GLN A CA 1
ATOM 3515 C C . GLN A 1 434 ? 2.956 9.637 16.081 1.00 59.28 434 GLN A C 1
ATOM 3517 O O . GLN A 1 434 ? 3.056 8.804 15.188 1.00 59.28 434 GLN A O 1
ATOM 3522 N N . ALA A 1 435 ? 2.047 9.504 17.052 1.00 64.44 435 ALA A N 1
ATOM 3523 C CA . ALA A 1 435 ? 1.094 8.392 17.078 1.00 64.44 435 ALA A CA 1
ATOM 3524 C C . ALA A 1 435 ? 0.044 8.498 15.959 1.00 64.44 435 ALA A C 1
ATOM 3526 O O . ALA A 1 435 ? -0.397 7.470 15.449 1.00 64.44 435 ALA A O 1
ATOM 3527 N N . MET A 1 436 ? -0.345 9.717 15.565 1.00 63.97 436 MET A N 1
ATOM 3528 C CA . MET A 1 436 ? -1.193 9.946 14.392 1.00 63.97 436 MET A CA 1
ATOM 3529 C C . MET A 1 436 ? -0.457 9.563 13.103 1.00 63.97 436 MET A C 1
ATOM 3531 O O . MET A 1 436 ? -1.013 8.823 12.300 1.00 63.97 436 MET A O 1
ATOM 3535 N N . GLU A 1 437 ? 0.801 9.978 12.932 1.00 58.66 437 GLU A N 1
ATOM 3536 C CA . GLU A 1 437 ? 1.652 9.585 11.798 1.00 58.66 437 GLU A CA 1
ATOM 3537 C C . GLU A 1 437 ? 1.875 8.067 11.742 1.00 58.66 437 GLU A C 1
ATOM 3539 O O . GLU A 1 437 ? 1.745 7.457 10.685 1.00 58.66 437 GLU A O 1
ATOM 3544 N N . GLU A 1 438 ? 2.152 7.424 12.878 1.00 62.75 438 GLU A N 1
ATOM 3545 C CA . GLU A 1 438 ? 2.265 5.966 12.968 1.00 62.75 438 GLU A CA 1
ATOM 3546 C C . GLU A 1 438 ? 0.950 5.262 12.635 1.00 62.75 438 GLU A C 1
ATOM 3548 O O . GLU A 1 438 ? 0.973 4.233 11.967 1.00 62.75 438 GLU A O 1
ATOM 3553 N N . ALA A 1 439 ? -0.193 5.796 13.073 1.00 61.56 439 ALA A N 1
ATOM 3554 C CA . ALA A 1 439 ? -1.496 5.242 12.724 1.00 61.56 439 ALA A CA 1
ATOM 3555 C C . ALA A 1 439 ? -1.761 5.355 11.217 1.00 61.56 439 ALA A C 1
ATOM 3557 O O . ALA A 1 439 ? -2.250 4.396 10.627 1.00 61.56 439 ALA A O 1
ATOM 3558 N N . LEU A 1 440 ? -1.378 6.472 10.583 1.00 56.19 440 LEU A N 1
ATOM 3559 C CA . LEU A 1 440 ? -1.410 6.612 9.125 1.00 56.19 440 LEU A CA 1
ATOM 3560 C C . LEU A 1 440 ? -0.521 5.554 8.454 1.00 56.19 440 LEU A C 1
ATOM 3562 O O . LEU A 1 440 ? -0.979 4.857 7.554 1.00 56.19 440 LEU A O 1
ATOM 3566 N N . LEU A 1 441 ? 0.705 5.347 8.941 1.00 55.31 441 LEU A N 1
ATOM 3567 C CA . LEU A 1 441 ? 1.622 4.331 8.410 1.00 55.31 441 LEU A CA 1
ATOM 3568 C C . LEU A 1 441 ? 1.099 2.892 8.599 1.00 55.31 441 LEU A C 1
ATOM 3570 O O . LEU A 1 441 ? 1.148 2.090 7.668 1.00 55.31 441 LEU A O 1
ATOM 3574 N N . GLU A 1 442 ? 0.553 2.548 9.771 1.00 57.94 442 GLU A N 1
ATOM 3575 C CA . GLU A 1 442 ? -0.071 1.240 10.048 1.00 57.94 442 GLU A CA 1
ATOM 3576 C C . GLU A 1 442 ? -1.287 0.990 9.146 1.00 57.94 442 GLU A C 1
ATOM 3578 O O . GLU A 1 442 ? -1.529 -0.134 8.698 1.00 57.94 442 GLU A O 1
ATOM 3583 N N . MET A 1 443 ? -2.029 2.054 8.841 1.00 52.66 443 MET A N 1
ATOM 3584 C CA . MET A 1 443 ? -3.158 2.053 7.914 1.00 52.66 443 MET A CA 1
ATOM 3585 C C . MET A 1 443 ? -2.721 2.046 6.451 1.00 52.66 443 MET A C 1
ATOM 3587 O O . MET A 1 443 ? -3.574 2.113 5.563 1.00 52.66 443 MET A O 1
ATOM 3591 N N . LYS A 1 444 ? -1.410 1.903 6.198 1.00 49.06 444 LYS A N 1
ATOM 3592 C CA . LYS A 1 444 ? -0.824 1.949 4.866 1.00 49.06 444 LYS A CA 1
ATOM 3593 C C . LYS A 1 444 ? -1.248 3.243 4.183 1.00 49.06 444 LYS A C 1
ATOM 3595 O O . LYS A 1 444 ? -1.790 3.200 3.095 1.00 49.06 444 LYS A O 1
ATOM 3600 N N . PHE A 1 445 ? -1.113 4.386 4.830 1.00 40.22 445 PHE A N 1
ATOM 3601 C CA . PHE A 1 445 ? -1.430 5.684 4.254 1.00 40.22 445 PHE A CA 1
ATOM 3602 C C . PHE A 1 445 ? -0.151 6.510 4.191 1.00 40.22 445 PHE A C 1
ATOM 3604 O O . PHE A 1 445 ? 0.466 6.798 5.215 1.00 40.22 445 PHE A O 1
ATOM 3611 N N . ASP A 1 446 ? 0.250 6.894 2.980 1.00 38.97 446 ASP A N 1
ATOM 3612 C CA . ASP A 1 446 ? 1.405 7.765 2.768 1.00 38.97 446 ASP A CA 1
ATOM 3613 C C . ASP A 1 446 ? 0.912 9.193 2.526 1.00 38.97 446 ASP A C 1
ATOM 3615 O O . ASP A 1 446 ? 0.497 9.540 1.418 1.00 38.97 446 ASP A O 1
ATOM 3619 N N . ALA A 1 447 ? 0.991 10.032 3.564 1.00 35.00 447 ALA A N 1
ATOM 3620 C CA . ALA A 1 447 ? 0.605 11.445 3.512 1.00 35.00 447 ALA A CA 1
ATOM 3621 C C . ALA A 1 447 ? 1.379 12.261 2.453 1.00 35.00 447 ALA A C 1
ATOM 3623 O O . ALA A 1 447 ? 1.007 13.391 2.154 1.00 35.00 447 ALA A O 1
ATOM 3624 N N . ARG A 1 448 ? 2.453 11.704 1.871 1.00 36.53 448 ARG A N 1
ATOM 3625 C CA . ARG A 1 448 ? 3.276 12.348 0.834 1.00 36.53 448 ARG A CA 1
ATOM 3626 C C . ARG A 1 448 ? 2.935 11.904 -0.589 1.00 36.53 448 ARG A C 1
ATOM 3628 O O . ARG A 1 448 ? 3.514 12.424 -1.543 1.00 36.53 448 ARG A O 1
ATOM 3635 N N . LYS A 1 449 ? 2.043 10.926 -0.780 1.00 41.25 449 LYS A N 1
ATOM 3636 C CA . LYS A 1 449 ? 1.731 10.366 -2.106 1.00 41.25 449 LYS A CA 1
ATOM 3637 C C . LYS A 1 449 ? 0.251 10.533 -2.414 1.00 41.25 449 LYS A C 1
ATOM 3639 O O . LYS A 1 449 ? -0.532 9.623 -2.218 1.00 41.25 449 LYS A O 1
ATOM 3644 N N . ASN A 1 450 ? -0.123 11.687 -2.955 1.00 46.41 450 ASN A N 1
ATOM 3645 C CA . ASN A 1 450 ? -1.515 12.063 -3.204 1.00 46.41 450 ASN A CA 1
ATOM 3646 C C . ASN A 1 450 ? -2.173 11.273 -4.359 1.00 46.41 450 ASN A C 1
ATOM 3648 O O . ASN A 1 450 ? -2.076 11.607 -5.541 1.00 46.41 450 ASN A O 1
ATOM 3652 N N . SER A 1 451 ? -2.916 10.226 -4.004 1.00 32.22 451 SER A N 1
ATOM 3653 C CA . SER A 1 451 ? -4.044 9.694 -4.781 1.00 32.22 451 SER A CA 1
ATOM 3654 C C . SER A 1 451 ? -5.289 9.770 -3.905 1.00 32.22 451 SER A C 1
ATOM 3656 O O . SER A 1 451 ? -5.124 9.684 -2.701 1.00 32.22 451 SER A O 1
ATOM 3658 N N . LEU A 1 452 ? -6.498 9.942 -4.465 1.00 41.81 452 LEU A N 1
ATOM 3659 C CA . LEU A 1 452 ? -7.716 10.353 -3.724 1.00 41.81 452 LEU A CA 1
ATOM 3660 C C . LEU A 1 452 ? -7.957 9.651 -2.366 1.00 41.81 452 LEU A C 1
ATOM 3662 O O . LEU A 1 452 ? -8.480 10.281 -1.459 1.00 41.81 452 LEU A O 1
ATOM 3666 N N . VAL A 1 453 ? -7.530 8.394 -2.210 1.00 45.66 453 VAL A N 1
ATOM 3667 C CA . VAL A 1 453 ? -7.117 7.821 -0.916 1.00 45.66 453 VAL A CA 1
ATOM 3668 C C . VAL A 1 453 ? -5.846 7.001 -1.181 1.00 45.66 453 VAL A C 1
ATOM 3670 O O . VAL A 1 453 ? -5.902 6.005 -1.925 1.00 45.66 453 VAL A O 1
ATOM 3673 N N . PRO A 1 454 ? -4.669 7.419 -0.696 1.00 43.28 454 PRO A N 1
ATOM 3674 C CA . PRO A 1 454 ? -3.418 6.751 -0.975 1.00 43.28 454 PRO A CA 1
ATOM 3675 C C . PRO A 1 454 ? -3.200 5.599 -0.009 1.00 43.28 454 PRO A C 1
ATOM 3677 O O . PRO A 1 454 ? -2.603 5.745 1.048 1.00 43.28 454 PRO A O 1
ATOM 3680 N N . HIS A 1 455 ? -3.658 4.422 -0.416 1.00 44.16 455 HIS A N 1
ATOM 3681 C CA . HIS A 1 455 ? -3.250 3.178 0.217 1.00 44.16 455 HIS A CA 1
ATOM 3682 C C . HIS A 1 455 ? -1.862 2.731 -0.256 1.00 44.16 455 HIS A C 1
ATOM 3684 O O . HIS A 1 455 ? -1.613 2.533 -1.447 1.00 44.16 455 HIS A O 1
ATOM 3690 N N . GLU A 1 456 ? -0.989 2.454 0.692 1.00 37.88 456 GLU A N 1
ATOM 3691 C CA . GLU A 1 456 ? 0.292 1.785 0.598 1.00 37.88 456 GLU A CA 1
ATOM 3692 C C . GLU A 1 456 ? 0.065 0.265 0.614 1.00 37.88 456 GLU A C 1
ATOM 3694 O O . GLU A 1 456 ? 0.453 -0.476 1.515 1.00 37.88 456 GLU A O 1
ATOM 3699 N N . PHE A 1 457 ? -0.566 -0.261 -0.437 1.00 35.19 457 PHE A N 1
ATOM 3700 C CA . PHE A 1 457 ? -0.625 -1.716 -0.651 1.00 35.19 457 PHE A CA 1
ATOM 3701 C C . PHE A 1 457 ? 0.755 -2.329 -0.964 1.00 35.19 457 PHE A C 1
ATOM 3703 O O . PHE A 1 457 ? 0.873 -3.546 -1.152 1.00 35.19 457 PHE A O 1
ATOM 3710 N N . GLY A 1 458 ? 1.796 -1.494 -1.042 1.00 39.09 458 GLY A N 1
ATOM 3711 C CA . GLY A 1 458 ? 3.098 -1.847 -1.575 1.00 39.09 458 GLY A CA 1
ATOM 3712 C C . GLY A 1 458 ? 2.940 -2.408 -2.986 1.00 39.09 458 GLY A C 1
ATOM 3713 O O . GLY A 1 458 ? 2.439 -1.749 -3.896 1.00 39.09 458 GLY A O 1
ATOM 3714 N N . ARG A 1 459 ? 3.347 -3.662 -3.165 1.00 34.50 459 ARG A N 1
ATOM 3715 C CA . ARG A 1 459 ? 3.367 -4.362 -4.457 1.00 34.50 459 ARG A CA 1
ATOM 3716 C C . ARG A 1 459 ? 2.213 -5.368 -4.609 1.00 34.50 459 ARG A C 1
ATOM 3718 O O . ARG A 1 459 ? 2.142 -6.084 -5.604 1.00 34.50 459 ARG A O 1
ATOM 3725 N N . ASN A 1 460 ? 1.289 -5.401 -3.645 1.00 31.11 460 ASN A N 1
ATOM 3726 C CA . ASN A 1 460 ? 0.060 -6.185 -3.738 1.00 31.11 460 ASN A CA 1
ATOM 3727 C C . ASN A 1 460 ? -0.990 -5.442 -4.578 1.00 31.11 460 ASN A C 1
ATOM 3729 O O . ASN A 1 460 ? -1.032 -4.209 -4.600 1.00 31.11 460 ASN A O 1
ATOM 3733 N N . THR A 1 461 ? -1.849 -6.194 -5.269 1.00 31.11 461 THR A N 1
ATOM 3734 C CA . THR A 1 461 ? -3.095 -5.655 -5.831 1.00 31.11 461 THR A CA 1
ATOM 3735 C C . THR A 1 461 ? -3.841 -4.906 -4.725 1.00 31.11 461 THR A C 1
ATOM 3737 O O . THR A 1 461 ? -3.981 -5.487 -3.641 1.00 31.11 461 THR A O 1
ATOM 3740 N N . PRO A 1 462 ? -4.357 -3.681 -4.960 1.00 39.12 462 PRO A N 1
ATOM 3741 C CA . PRO A 1 462 ? -5.463 -3.186 -4.153 1.00 39.12 462 PRO A CA 1
ATOM 3742 C C . PRO A 1 462 ? -6.502 -4.309 -4.139 1.00 39.12 462 PRO A C 1
ATOM 3744 O O . PRO A 1 462 ? -6.912 -4.732 -5.227 1.00 39.12 462 PRO A O 1
ATOM 3747 N N . PRO A 1 463 ? -6.826 -4.894 -2.975 1.00 40.53 463 PRO A N 1
ATOM 3748 C CA . PRO A 1 463 ? -7.802 -5.963 -2.937 1.00 40.53 463 PRO A CA 1
ATOM 3749 C C . PRO A 1 463 ? -9.075 -5.412 -3.566 1.00 40.53 463 PRO A C 1
ATOM 3751 O O . PRO A 1 463 ? -9.515 -4.312 -3.221 1.00 40.53 463 PRO A O 1
ATOM 3754 N N . LEU A 1 464 ? -9.627 -6.135 -4.542 1.00 38.78 464 LEU A N 1
ATOM 3755 C CA . LEU A 1 464 ? -10.929 -5.766 -5.062 1.00 38.78 464 LEU A CA 1
ATOM 3756 C C . LEU A 1 464 ? -11.879 -5.807 -3.860 1.00 38.78 464 LEU A C 1
ATOM 3758 O O . LEU A 1 464 ? -11.887 -6.784 -3.107 1.00 38.78 464 LEU A O 1
ATOM 3762 N N . ILE A 1 465 ? -12.599 -4.711 -3.623 1.00 51.88 465 ILE A N 1
ATOM 3763 C CA . ILE A 1 465 ? -13.579 -4.645 -2.541 1.00 51.88 465 ILE A CA 1
ATOM 3764 C C . ILE A 1 465 ? -14.768 -5.497 -2.987 1.00 51.88 465 ILE A C 1
ATOM 3766 O O . ILE A 1 465 ? -15.723 -5.013 -3.587 1.00 51.88 465 ILE A O 1
ATOM 3770 N N . GLU A 1 466 ? -14.659 -6.799 -2.756 1.00 48.19 466 GLU A N 1
ATOM 3771 C CA . GLU A 1 466 ? -15.657 -7.806 -3.127 1.00 48.19 466 GLU A CA 1
ATOM 3772 C C . GLU A 1 466 ? -16.629 -8.064 -1.978 1.00 48.19 466 GLU A C 1
ATOM 3774 O O . GLU A 1 466 ? -17.717 -8.604 -2.174 1.00 48.19 466 GLU A O 1
ATOM 3779 N N . THR A 1 467 ? -16.239 -7.670 -0.764 1.00 58.72 467 THR A N 1
ATOM 3780 C CA . THR A 1 467 ? -16.997 -7.922 0.457 1.00 58.72 467 THR A CA 1
ATOM 3781 C C . THR A 1 467 ? -17.395 -6.629 1.159 1.00 58.72 467 THR A C 1
ATOM 3783 O O . THR A 1 467 ? -16.677 -5.628 1.160 1.00 58.72 467 THR A O 1
ATOM 3786 N N . ILE A 1 468 ? -18.540 -6.674 1.840 1.00 60.06 468 ILE A N 1
ATOM 3787 C CA . ILE A 1 468 ? -19.032 -5.572 2.677 1.00 60.06 468 ILE A CA 1
ATOM 3788 C C . ILE A 1 468 ? -18.059 -5.284 3.833 1.00 60.06 468 ILE A C 1
ATOM 3790 O O . ILE A 1 468 ? -17.942 -4.143 4.268 1.00 60.06 468 ILE A O 1
ATOM 3794 N N . GLN A 1 469 ? -17.343 -6.297 4.330 1.00 58.00 469 GLN A N 1
ATOM 3795 C CA . GLN A 1 469 ? -16.334 -6.143 5.379 1.00 58.00 469 GLN A CA 1
ATOM 3796 C C . GLN A 1 469 ? -15.122 -5.336 4.901 1.00 58.00 469 GLN A C 1
ATOM 3798 O O . GLN A 1 469 ? -14.649 -4.476 5.636 1.00 58.00 469 GLN A O 1
ATOM 3803 N N . GLN A 1 470 ? -14.647 -5.570 3.674 1.00 58.38 470 GLN A N 1
ATOM 3804 C CA . GLN A 1 470 ? -13.586 -4.750 3.082 1.00 58.38 470 GLN A CA 1
ATOM 3805 C C . GLN A 1 470 ? -14.070 -3.315 2.873 1.00 58.38 470 GLN A C 1
ATOM 3807 O O . GLN A 1 470 ? -13.378 -2.386 3.262 1.00 58.38 470 GLN A O 1
ATOM 3812 N N . LEU A 1 471 ? -15.292 -3.123 2.363 1.00 61.97 471 LEU A N 1
ATOM 3813 C CA . LEU A 1 471 ? -15.853 -1.782 2.184 1.00 61.97 471 LEU A CA 1
ATOM 3814 C C . LEU A 1 471 ? -15.968 -1.018 3.512 1.00 61.97 471 LEU A C 1
ATOM 3816 O O . LEU A 1 471 ? -15.648 0.163 3.570 1.00 61.97 471 LEU A O 1
ATOM 3820 N N . LYS A 1 472 ? -16.402 -1.699 4.580 1.00 62.31 472 LYS A N 1
ATOM 3821 C CA . LYS A 1 472 ? -16.439 -1.156 5.947 1.00 62.31 472 LYS A CA 1
ATOM 3822 C C . LYS A 1 472 ? -15.078 -0.659 6.402 1.00 62.31 472 LYS A C 1
ATOM 3824 O O . LYS A 1 472 ? -14.982 0.447 6.915 1.00 62.31 472 LYS A O 1
ATOM 3829 N N . HIS A 1 473 ? -14.046 -1.466 6.186 1.00 63.78 473 HIS A N 1
ATOM 3830 C CA . HIS A 1 473 ? -12.686 -1.109 6.561 1.00 63.78 473 HIS A CA 1
ATOM 3831 C C . HIS A 1 473 ? -12.199 0.154 5.835 1.00 63.78 473 HIS A C 1
ATOM 3833 O O . HIS A 1 473 ? -11.595 1.020 6.458 1.00 63.78 473 HIS A O 1
ATOM 3839 N N . GLU A 1 474 ? -12.517 0.289 4.546 1.00 61.34 474 GLU A N 1
ATOM 3840 C CA . GLU A 1 474 ? -12.132 1.463 3.753 1.00 61.34 474 GLU A CA 1
ATOM 3841 C C . GLU A 1 474 ? -12.877 2.739 4.162 1.00 61.34 474 GLU A C 1
ATOM 3843 O O . GLU A 1 474 ? -12.308 3.829 4.190 1.00 61.34 474 GLU A O 1
ATOM 3848 N N . ILE A 1 475 ? -14.150 2.609 4.532 1.00 65.12 475 ILE A N 1
ATOM 3849 C CA . ILE A 1 475 ? -14.931 3.713 5.096 1.00 65.12 475 ILE A CA 1
ATOM 3850 C C . ILE A 1 475 ? -14.357 4.149 6.450 1.00 65.12 475 ILE A C 1
ATOM 3852 O O . ILE A 1 475 ? -14.152 5.341 6.664 1.00 65.12 475 ILE A O 1
ATOM 3856 N N . GLU A 1 476 ? -14.059 3.199 7.343 1.00 65.25 476 GLU A N 1
ATOM 3857 C CA . GLU A 1 476 ? -13.430 3.490 8.640 1.00 65.25 476 GLU A CA 1
ATOM 3858 C C . GLU A 1 476 ? -12.083 4.208 8.455 1.00 65.25 476 GLU A C 1
ATOM 3860 O O . GLU A 1 476 ? -11.737 5.098 9.233 1.00 65.25 476 GLU A O 1
ATOM 3865 N N . LEU A 1 477 ? -11.332 3.858 7.405 1.00 66.25 477 LEU A N 1
ATOM 3866 C CA . LEU A 1 477 ? -10.079 4.522 7.069 1.00 66.25 477 LEU A CA 1
ATOM 3867 C C . LEU A 1 477 ? -10.291 5.987 6.677 1.00 66.25 477 LEU A C 1
ATOM 3869 O O . LEU A 1 477 ? -9.626 6.860 7.231 1.00 66.25 477 LEU A O 1
ATOM 3873 N N . LEU A 1 478 ? -11.241 6.263 5.783 1.00 64.75 478 LEU A N 1
ATOM 3874 C CA . LEU A 1 478 ? -11.610 7.625 5.388 1.00 64.75 478 LEU A CA 1
ATOM 3875 C C . LEU A 1 478 ? -12.051 8.486 6.578 1.00 64.75 478 LEU A C 1
ATOM 3877 O O . LEU A 1 478 ? -11.609 9.625 6.711 1.00 64.75 478 LEU A O 1
ATOM 3881 N N . GLU A 1 479 ? -12.879 7.934 7.465 1.00 65.19 479 GLU A N 1
ATOM 3882 C CA . GLU A 1 479 ? -13.334 8.630 8.674 1.00 65.19 479 GLU A CA 1
ATOM 3883 C C . GLU A 1 479 ? -12.164 8.949 9.623 1.00 65.19 479 GLU A C 1
ATOM 3885 O O . GLU A 1 479 ? -12.125 10.017 10.235 1.00 65.19 479 GLU A O 1
ATOM 3890 N N . THR A 1 480 ? -11.176 8.058 9.750 1.00 66.19 480 THR A N 1
ATOM 3891 C CA . THR A 1 480 ? -9.972 8.340 10.545 1.00 66.19 480 THR A CA 1
ATOM 3892 C C . THR A 1 480 ? -9.095 9.422 9.917 1.00 66.19 480 THR A C 1
ATOM 3894 O O . THR A 1 480 ? -8.570 10.254 10.655 1.00 66.19 480 THR A O 1
ATOM 3897 N N . LEU A 1 481 ? -8.964 9.464 8.589 1.00 63.66 481 LEU A N 1
ATOM 3898 C CA . LEU A 1 481 ? -8.206 10.512 7.898 1.00 63.66 481 LEU A CA 1
ATOM 3899 C C . LEU A 1 481 ? -8.813 11.900 8.110 1.00 63.66 481 LEU A C 1
ATOM 3901 O O . LEU A 1 481 ? -8.090 12.814 8.500 1.00 63.66 481 LEU A O 1
ATOM 3905 N N . ASP A 1 482 ? -10.133 12.024 7.951 1.00 62.62 482 ASP A N 1
ATOM 3906 C CA . ASP A 1 482 ? -10.880 13.259 8.236 1.00 62.62 482 ASP A CA 1
ATOM 3907 C C . ASP A 1 482 ? -10.638 13.728 9.681 1.00 62.62 482 ASP A C 1
ATOM 3909 O O . ASP A 1 482 ? -10.304 14.883 9.942 1.00 62.62 482 ASP A O 1
ATOM 3913 N N . ASN A 1 483 ? -10.708 12.806 10.648 1.00 64.50 483 ASN A N 1
ATOM 3914 C CA . ASN A 1 483 ? -10.453 13.136 12.051 1.00 64.50 483 ASN A CA 1
ATOM 3915 C C . ASN A 1 483 ? -9.004 13.574 12.325 1.00 64.50 483 ASN A C 1
ATOM 3917 O O . ASN A 1 483 ? -8.790 14.435 13.182 1.00 64.50 483 ASN A O 1
ATOM 3921 N N . ILE A 1 484 ? -8.019 13.009 11.622 1.00 65.81 484 ILE A N 1
ATOM 3922 C CA . ILE A 1 484 ? -6.613 13.420 11.731 1.00 65.81 484 ILE A CA 1
ATOM 3923 C C . ILE A 1 484 ? -6.414 14.813 11.119 1.00 65.81 484 ILE A C 1
ATOM 3925 O O . ILE A 1 484 ? -5.760 15.652 11.735 1.00 65.81 484 ILE A O 1
ATOM 3929 N N . GLU A 1 485 ? -7.011 15.103 9.963 1.00 62.34 485 GLU A N 1
ATOM 3930 C CA . GLU A 1 485 ? -6.961 16.431 9.336 1.00 62.34 485 GLU A CA 1
ATOM 3931 C C . GLU A 1 485 ? -7.595 17.510 10.226 1.00 62.34 485 GLU A C 1
ATOM 3933 O O . GLU A 1 485 ? -7.021 18.585 10.438 1.00 62.34 485 GLU A O 1
ATOM 3938 N N . ILE A 1 486 ? -8.747 17.199 10.824 1.00 63.97 486 ILE A N 1
ATOM 3939 C CA . ILE A 1 486 ? -9.402 18.051 11.820 1.00 63.97 486 ILE A CA 1
ATOM 3940 C C . ILE A 1 486 ? -8.477 18.291 13.012 1.00 63.97 486 ILE A C 1
ATOM 3942 O O . ILE A 1 486 ? -8.356 19.432 13.472 1.00 63.97 486 ILE A O 1
ATOM 3946 N N . ALA A 1 487 ? -7.813 17.245 13.512 1.00 62.31 487 ALA A N 1
ATOM 3947 C CA . ALA A 1 487 ? -6.861 17.376 14.606 1.00 62.31 487 ALA A CA 1
ATOM 3948 C C . ALA A 1 487 ? -5.704 18.311 14.215 1.00 62.31 487 ALA A C 1
ATOM 3950 O O . ALA A 1 487 ? -5.447 19.272 14.932 1.00 62.31 487 ALA A O 1
ATOM 3951 N N . PHE A 1 488 ? -5.078 18.128 13.048 1.00 62.75 488 PHE A N 1
ATOM 3952 C CA . PHE A 1 488 ? -4.016 19.017 12.552 1.00 62.75 488 PHE A CA 1
ATOM 3953 C C . PHE A 1 488 ? -4.467 20.471 12.399 1.00 62.75 488 PHE A C 1
ATOM 3955 O O . PHE A 1 488 ? -3.764 21.389 12.826 1.00 62.75 488 PHE A O 1
ATOM 3962 N N . THR A 1 489 ? -5.649 20.691 11.827 1.00 60.38 489 THR A N 1
ATOM 3963 C CA . THR A 1 489 ? -6.230 22.031 11.674 1.00 60.38 489 THR A CA 1
ATOM 3964 C C . THR A 1 489 ? -6.456 22.688 13.032 1.00 60.38 489 THR A C 1
ATOM 3966 O O . THR A 1 489 ? -6.145 23.863 13.212 1.00 60.38 489 THR A O 1
ATOM 3969 N N . THR A 1 490 ? -6.933 21.916 14.010 1.00 59.44 490 THR A N 1
ATOM 3970 C CA . THR A 1 490 ? -7.141 22.374 15.389 1.00 59.44 490 THR A CA 1
ATOM 3971 C C . THR A 1 490 ? -5.811 22.789 16.029 1.00 59.44 490 THR A C 1
ATOM 3973 O O . THR A 1 490 ? -5.706 23.910 16.529 1.00 59.44 490 THR A O 1
ATOM 3976 N N . LEU A 1 491 ? -4.772 21.952 15.903 1.00 61.00 491 LEU A N 1
ATOM 3977 C CA . LEU A 1 491 ? -3.434 22.172 16.472 1.00 61.00 491 LEU A CA 1
ATOM 3978 C C . LEU A 1 491 ? -2.686 23.380 15.865 1.00 61.00 491 LEU A C 1
ATOM 3980 O O . LEU A 1 491 ? -1.849 23.974 16.544 1.00 61.00 491 LEU A O 1
ATOM 3984 N N . ASN A 1 492 ? -2.976 23.765 14.615 1.00 55.16 492 ASN A N 1
ATOM 3985 C CA . ASN A 1 492 ? -2.237 24.801 13.871 1.00 55.16 492 ASN A CA 1
ATOM 3986 C C . ASN A 1 492 ? -2.787 26.238 14.010 1.00 55.16 492 ASN A C 1
ATOM 3988 O O . ASN A 1 492 ? -2.224 27.169 13.427 1.00 55.16 492 ASN A O 1
ATOM 3992 N N . THR A 1 493 ? -3.859 26.460 14.776 1.00 47.75 493 THR A N 1
ATOM 3993 C CA . THR A 1 493 ? -4.439 27.806 14.966 1.00 47.75 493 THR A CA 1
ATOM 3994 C C . THR A 1 493 ? -3.614 28.679 15.931 1.00 47.75 493 THR A C 1
ATOM 3996 O O . THR A 1 493 ? -3.014 28.179 16.880 1.00 47.75 493 THR A O 1
ATOM 3999 N N . ASP A 1 494 ? -3.526 29.987 15.640 1.00 46.09 494 ASP A N 1
ATOM 4000 C CA . ASP A 1 494 ? -2.609 30.978 16.239 1.00 46.09 494 ASP A CA 1
ATOM 4001 C C . ASP A 1 494 ? -2.356 30.809 17.751 1.00 46.09 494 ASP A C 1
ATOM 4003 O O . ASP A 1 494 ? -3.230 31.031 18.590 1.00 46.09 494 ASP A O 1
ATOM 4007 N N . THR A 1 495 ? -1.110 30.475 18.113 1.00 47.25 495 THR A N 1
ATOM 4008 C CA . THR A 1 495 ? -0.685 30.376 19.514 1.00 47.25 495 THR A CA 1
ATOM 4009 C C . THR A 1 495 ? -0.528 31.775 20.089 1.00 47.25 495 THR A C 1
ATOM 4011 O O . THR A 1 495 ? 0.448 32.473 19.797 1.00 47.25 495 THR A O 1
ATOM 4014 N N . THR A 1 496 ? -1.439 32.169 20.968 1.00 46.03 496 THR A N 1
ATOM 4015 C CA . THR A 1 496 ? -1.185 33.244 21.923 1.00 46.03 496 THR A CA 1
ATOM 4016 C C . THR A 1 496 ? -0.001 32.854 22.809 1.00 46.03 496 THR A C 1
ATOM 4018 O O . THR A 1 496 ? 0.025 31.806 23.457 1.00 46.03 496 THR A O 1
ATOM 4021 N N . ILE A 1 497 ? 1.027 33.697 22.784 1.00 53.19 497 ILE A N 1
ATOM 4022 C CA . ILE A 1 497 ? 2.310 33.504 23.459 1.00 53.19 497 ILE A CA 1
ATOM 4023 C C . ILE A 1 497 ? 2.093 33.718 24.965 1.00 53.19 497 ILE A C 1
ATOM 4025 O O . ILE A 1 497 ? 2.211 34.846 25.425 1.00 53.19 497 ILE A O 1
ATOM 4029 N N . CYS A 1 498 ? 1.696 32.678 25.715 1.00 54.78 498 CYS A N 1
ATOM 4030 C CA . CYS A 1 498 ? 1.821 32.638 27.189 1.00 54.78 498 CYS A CA 1
ATOM 4031 C C . CYS A 1 498 ? 1.405 31.319 27.883 1.00 54.78 498 CYS A C 1
ATOM 4033 O O . CYS A 1 498 ? 1.567 31.223 29.098 1.00 54.78 498 CYS A O 1
ATOM 4035 N N . LEU A 1 499 ? 0.841 30.327 27.182 1.00 61.47 499 LEU A N 1
ATOM 4036 C CA . LEU A 1 499 ? 0.293 29.103 27.795 1.00 61.47 499 LEU A CA 1
ATOM 4037 C C . LEU A 1 499 ? 1.172 27.869 27.542 1.00 61.47 499 LEU A C 1
ATOM 4039 O O . LEU A 1 499 ? 1.908 27.814 26.557 1.00 61.47 499 LEU A O 1
ATOM 4043 N N . ASN A 1 500 ? 1.080 26.872 28.431 1.00 70.12 500 ASN A N 1
ATOM 4044 C CA . ASN A 1 500 ? 1.672 25.554 28.204 1.00 70.12 500 ASN A CA 1
ATOM 4045 C C . ASN A 1 500 ? 1.028 24.906 26.954 1.00 70.12 500 ASN A C 1
ATOM 4047 O O . ASN A 1 500 ? -0.192 25.005 26.804 1.00 70.12 500 ASN A O 1
ATOM 4051 N N . PRO A 1 501 ? 1.790 24.221 26.077 1.00 69.31 501 PRO A N 1
ATOM 4052 C CA . PRO A 1 501 ? 1.243 23.596 24.867 1.00 69.31 501 PRO A CA 1
ATOM 4053 C C . PRO A 1 501 ? 0.079 22.625 25.121 1.00 69.31 501 PRO A C 1
ATOM 4055 O O . PRO A 1 501 ? -0.872 22.589 24.349 1.00 69.31 501 PRO A O 1
ATOM 4058 N N . ILE A 1 502 ? 0.112 21.874 26.228 1.00 76.12 502 ILE A N 1
ATOM 4059 C CA . ILE A 1 502 ? -0.962 20.937 26.602 1.00 76.12 502 ILE A CA 1
ATOM 4060 C C . ILE A 1 502 ? -2.248 21.700 26.933 1.00 76.12 502 ILE A C 1
ATOM 4062 O O . ILE A 1 502 ? -3.334 21.288 26.530 1.00 76.12 502 ILE A O 1
ATOM 4066 N N . ASP A 1 503 ? -2.117 22.830 27.630 1.00 82.38 503 ASP A N 1
ATOM 4067 C CA . ASP A 1 503 ? -3.246 23.677 28.017 1.00 82.38 503 ASP A CA 1
ATOM 4068 C C . ASP A 1 503 ? -3.876 24.329 26.778 1.00 82.38 503 ASP A C 1
ATOM 4070 O O . ASP A 1 503 ? -5.097 24.408 26.677 1.00 82.38 503 ASP A O 1
ATOM 4074 N N . GLN A 1 504 ? -3.058 24.727 25.797 1.00 75.94 504 GLN A N 1
ATOM 4075 C CA . GLN A 1 504 ? -3.551 25.239 24.514 1.00 75.94 504 GLN A CA 1
ATOM 4076 C C . GLN A 1 504 ? -4.352 24.185 23.748 1.00 75.94 504 GLN A C 1
ATOM 4078 O O . GLN A 1 504 ? -5.452 24.479 23.282 1.00 75.94 504 GLN A O 1
ATOM 4083 N N . TYR A 1 505 ? -3.835 22.958 23.650 1.00 78.81 505 TYR A N 1
ATOM 4084 C CA . TYR A 1 505 ? -4.550 21.872 22.980 1.00 78.81 505 TYR A CA 1
ATOM 4085 C C . TYR A 1 505 ? -5.865 21.541 23.679 1.00 78.81 505 TYR A C 1
ATOM 4087 O O . TYR A 1 505 ? -6.877 21.353 23.013 1.00 78.81 505 TYR A O 1
ATOM 4095 N N . TYR A 1 506 ? -5.876 21.525 25.012 1.00 86.88 506 TYR A N 1
ATOM 4096 C CA . TYR A 1 506 ? -7.091 21.299 25.787 1.00 86.88 506 TYR A CA 1
ATOM 4097 C C . TYR A 1 506 ? -8.169 22.364 25.518 1.00 86.88 506 TYR A C 1
ATOM 4099 O O . TYR A 1 506 ? -9.318 22.011 25.258 1.00 86.88 506 TYR A O 1
ATOM 4107 N N . GLU A 1 507 ? -7.807 23.651 25.505 1.00 84.88 507 GLU A N 1
ATOM 4108 C CA . GLU A 1 507 ? -8.745 24.746 25.201 1.00 84.88 507 GLU A CA 1
ATOM 4109 C C . GLU A 1 507 ? -9.313 24.649 23.775 1.00 84.88 507 GLU A C 1
ATOM 4111 O O . GLU A 1 507 ? -10.503 24.873 23.543 1.00 84.88 507 GLU A O 1
ATOM 4116 N N . GLN A 1 508 ? -8.487 24.251 22.803 1.00 80.44 508 GLN A N 1
ATOM 4117 C CA . GLN A 1 508 ? -8.917 24.086 21.413 1.00 80.44 508 GLN A CA 1
ATOM 4118 C C . GLN A 1 508 ? -9.938 22.953 21.220 1.00 80.44 508 GLN A C 1
ATOM 4120 O O . GLN A 1 508 ? -10.743 23.020 20.287 1.00 80.44 508 GLN A O 1
ATOM 4125 N N . LEU A 1 509 ? -9.958 21.945 22.102 1.00 83.50 509 LEU A N 1
ATOM 4126 C CA . LEU A 1 509 ? -10.958 20.876 22.054 1.00 83.50 509 LEU A CA 1
ATOM 4127 C C . LEU A 1 509 ? -12.372 21.367 22.385 1.00 83.50 509 LEU A C 1
ATOM 4129 O O . LEU A 1 509 ? -13.315 20.637 22.099 1.00 83.50 509 LEU A O 1
ATOM 4133 N N . LYS A 1 510 ? -12.554 22.559 22.980 1.00 87.31 510 LYS A N 1
ATOM 4134 C CA . LYS A 1 510 ? -13.883 23.092 23.368 1.00 87.31 510 LYS A CA 1
ATOM 4135 C C . LYS A 1 510 ? -14.732 22.061 24.130 1.00 87.31 510 LYS A C 1
ATOM 4137 O O . LYS A 1 510 ? -15.933 21.889 23.907 1.00 87.31 510 LYS A O 1
ATOM 4142 N N . CYS A 1 511 ? -14.051 21.305 24.986 1.00 90.19 511 CYS A N 1
ATOM 4143 C CA . CYS A 1 511 ? -14.586 20.143 25.670 1.00 90.19 511 CYS A CA 1
ATOM 4144 C C . CYS A 1 511 ? -13.979 20.072 27.066 1.00 90.19 511 CYS A C 1
ATOM 4146 O O . CYS A 1 511 ? -12.771 19.900 27.224 1.00 90.19 511 CYS A O 1
ATOM 4148 N N . LYS A 1 512 ? -14.824 20.189 28.088 1.00 93.50 512 LYS A N 1
ATOM 4149 C CA . LYS A 1 512 ? -14.400 20.135 29.483 1.00 93.50 512 LYS A CA 1
ATOM 4150 C C . LYS A 1 512 ? -14.362 18.691 29.960 1.00 93.50 512 LYS A C 1
ATOM 4152 O O . LYS A 1 512 ? -15.298 17.924 29.734 1.00 93.50 512 LYS A O 1
ATOM 4157 N N . LEU A 1 513 ? -13.273 18.332 30.630 1.00 94.75 513 LEU A N 1
ATOM 4158 C CA . LEU A 1 513 ? -13.039 16.999 31.170 1.00 94.75 513 LEU A CA 1
ATOM 4159 C C . LEU A 1 513 ? -12.892 17.078 32.687 1.00 94.75 513 LEU A C 1
ATOM 4161 O O . LEU A 1 513 ? -12.030 17.792 33.198 1.00 94.75 513 LEU A O 1
ATOM 4165 N N . TYR A 1 514 ? -13.708 16.308 33.401 1.00 95.31 514 TYR A N 1
ATOM 4166 C CA . TYR A 1 514 ? -13.664 16.213 34.858 1.00 95.31 514 TYR A CA 1
ATOM 4167 C C . TYR A 1 514 ? -13.279 14.787 35.252 1.00 95.31 514 TYR A C 1
ATOM 4169 O O . TYR A 1 514 ? -14.069 13.867 35.025 1.00 95.31 514 TYR A O 1
ATOM 4177 N N . PRO A 1 515 ? -12.072 14.559 35.792 1.00 96.19 515 PRO A N 1
ATOM 4178 C CA . PRO A 1 515 ? -11.683 13.244 36.274 1.00 96.19 515 PRO A CA 1
ATOM 4179 C C . PRO A 1 515 ? -12.610 12.794 37.405 1.00 96.19 515 PRO A C 1
ATOM 4181 O O . PRO A 1 515 ? -12.906 13.575 38.304 1.00 96.19 515 PRO A O 1
ATOM 4184 N N . ILE A 1 516 ? -13.045 11.540 37.351 1.00 96.12 516 ILE A N 1
ATOM 4185 C CA . ILE A 1 516 ? -13.884 10.914 38.375 1.00 96.12 516 ILE A CA 1
ATOM 4186 C C . ILE A 1 516 ? -12.996 10.054 39.275 1.00 96.12 516 ILE A C 1
ATOM 4188 O O . ILE A 1 516 ? -12.175 9.263 38.793 1.00 96.12 516 ILE A O 1
ATOM 4192 N N . GLU A 1 517 ? -13.171 10.187 40.585 1.00 94.56 517 GLU A N 1
ATOM 4193 C CA . GLU A 1 517 ? -12.408 9.431 41.570 1.00 94.56 517 GLU A CA 1
ATOM 4194 C C . GLU A 1 517 ? -12.959 8.016 41.788 1.00 94.56 517 GLU A C 1
ATOM 4196 O O . GLU A 1 517 ? -14.161 7.767 41.739 1.00 94.56 517 GLU A O 1
ATOM 4201 N N . LYS A 1 518 ? -12.070 7.065 42.111 1.00 92.81 518 LYS A N 1
ATOM 4202 C CA . LYS A 1 518 ? -12.430 5.638 42.264 1.00 92.81 518 LYS A CA 1
ATOM 4203 C C . LYS A 1 518 ? -13.462 5.348 43.359 1.00 92.81 518 LYS A C 1
ATOM 4205 O O . LYS A 1 518 ? -14.081 4.290 43.346 1.00 92.81 518 LYS A O 1
ATOM 4210 N N . HIS A 1 519 ? -13.577 6.244 44.335 1.00 93.25 519 HIS A N 1
ATOM 4211 C CA . HIS A 1 519 ? -14.485 6.102 45.471 1.00 93.25 519 HIS A CA 1
ATOM 4212 C C . HIS A 1 519 ? -15.875 6.686 45.197 1.00 93.25 519 HIS A C 1
ATOM 4214 O O . HIS A 1 519 ? -16.763 6.519 46.026 1.00 93.25 519 HIS A O 1
ATOM 4220 N N . GLU A 1 520 ? -16.067 7.378 44.072 1.00 94.25 520 GLU A N 1
ATOM 4221 C CA . GLU A 1 520 ? -17.373 7.910 43.706 1.00 94.25 520 GLU A CA 1
ATOM 4222 C C . GLU A 1 520 ? -18.303 6.785 43.239 1.00 94.25 520 GLU A C 1
ATOM 4224 O O . GLU A 1 520 ? -17.903 5.894 42.484 1.00 94.25 520 GLU A O 1
ATOM 4229 N N . ASP A 1 521 ? -19.578 6.860 43.628 1.00 93.31 521 ASP A N 1
ATOM 4230 C CA . ASP A 1 521 ? -20.591 5.861 43.264 1.00 93.31 521 ASP A CA 1
ATOM 4231 C C . ASP A 1 521 ? -20.708 5.682 41.745 1.00 93.31 521 ASP A C 1
ATOM 4233 O O . ASP A 1 521 ? -20.908 4.570 41.251 1.00 93.31 521 ASP A O 1
ATOM 4237 N N . ILE A 1 522 ? -20.522 6.768 40.988 1.00 92.31 522 ILE A N 1
ATOM 4238 C CA . ILE A 1 522 ? -20.551 6.739 39.526 1.00 92.31 522 ILE A CA 1
ATOM 4239 C C . ILE A 1 522 ? -19.381 5.936 38.941 1.00 92.31 522 ILE A C 1
ATOM 4241 O O . ILE A 1 522 ? -19.575 5.221 37.959 1.00 92.31 522 ILE A O 1
ATOM 4245 N N . TYR A 1 523 ? -18.193 5.972 39.558 1.00 95.31 523 TYR A N 1
ATOM 4246 C CA . TYR A 1 523 ? -17.059 5.147 39.133 1.00 95.31 523 TYR A CA 1
ATOM 4247 C C . TYR A 1 523 ? -17.383 3.667 39.314 1.00 95.31 523 TYR A C 1
ATOM 4249 O O . TYR A 1 523 ? -17.226 2.875 38.386 1.00 95.31 523 TYR A O 1
ATOM 4257 N N . ILE A 1 524 ? -17.887 3.307 40.496 1.00 94.44 524 ILE A N 1
ATOM 4258 C CA . ILE A 1 524 ? -18.257 1.930 40.843 1.00 94.44 524 ILE A CA 1
ATOM 4259 C C . ILE A 1 524 ? -19.365 1.426 39.910 1.00 94.44 524 ILE A C 1
ATOM 4261 O O . ILE A 1 524 ? -19.335 0.278 39.462 1.00 94.44 524 ILE A O 1
ATOM 4265 N N . LEU A 1 525 ? -20.337 2.283 39.583 1.00 93.81 525 LEU A N 1
ATOM 4266 C CA . LEU A 1 525 ? -21.412 1.954 38.654 1.00 93.81 525 LEU A CA 1
ATOM 4267 C C . LEU A 1 525 ? -20.886 1.707 37.236 1.00 93.81 525 LEU A C 1
ATOM 4269 O O . LEU A 1 525 ? -21.284 0.721 36.613 1.00 93.81 525 LEU A O 1
ATOM 4273 N N . ILE A 1 526 ? -19.986 2.559 36.735 1.00 94.88 526 ILE A N 1
ATOM 4274 C CA . ILE A 1 526 ? -19.383 2.401 35.405 1.00 94.88 526 ILE A CA 1
ATOM 4275 C C . ILE A 1 526 ? -18.496 1.153 35.355 1.00 94.88 526 ILE A C 1
ATOM 4277 O O . ILE A 1 526 ? -18.588 0.401 34.387 1.00 94.88 526 ILE A O 1
ATOM 4281 N N . ASP A 1 527 ? -17.702 0.880 36.392 1.00 94.69 527 ASP A N 1
ATOM 4282 C CA . ASP A 1 527 ? -16.897 -0.344 36.480 1.00 94.69 527 ASP A CA 1
ATOM 4283 C C . ASP A 1 527 ? -17.785 -1.592 36.476 1.00 94.69 527 ASP A C 1
ATOM 4285 O O . ASP A 1 527 ? -17.605 -2.505 35.668 1.00 94.69 527 ASP A O 1
ATOM 4289 N N . LYS A 1 528 ? -18.855 -1.592 37.278 1.00 93.31 528 LYS A N 1
ATOM 4290 C CA . LYS A 1 528 ? -19.848 -2.667 37.251 1.00 93.31 528 LYS A CA 1
ATOM 4291 C C . LYS A 1 528 ? -20.490 -2.811 35.871 1.00 93.31 528 LYS A C 1
ATOM 4293 O O . LYS A 1 528 ? -20.678 -3.941 35.413 1.00 93.31 528 LYS A O 1
ATOM 4298 N N . TYR A 1 529 ? -20.837 -1.712 35.199 1.00 94.75 529 TYR A N 1
ATOM 4299 C CA . TYR A 1 529 ? -21.417 -1.759 33.857 1.00 94.75 529 TYR A CA 1
ATOM 4300 C C . TYR A 1 529 ? -20.423 -2.338 32.844 1.00 94.75 529 TYR A C 1
ATOM 4302 O O . TYR A 1 529 ? -20.791 -3.222 32.070 1.00 94.75 529 TYR A O 1
ATOM 4310 N N . LEU A 1 530 ? -19.154 -1.930 32.913 1.00 94.31 530 LEU A N 1
ATOM 4311 C CA . LEU A 1 530 ? -18.077 -2.434 32.067 1.00 94.31 530 LEU A CA 1
ATOM 4312 C C . LEU A 1 530 ? -17.907 -3.950 32.216 1.00 94.31 530 LEU A C 1
ATOM 4314 O O . LEU A 1 530 ? -17.932 -4.664 31.210 1.00 94.31 530 LEU A O 1
ATOM 4318 N N . GLN A 1 531 ? -17.776 -4.436 33.454 1.00 92.38 531 GLN A N 1
ATOM 4319 C CA . GLN A 1 531 ? -17.524 -5.850 33.741 1.00 92.38 531 GLN A CA 1
ATOM 4320 C C . GLN A 1 531 ? -18.758 -6.727 33.474 1.00 92.38 531 GLN A C 1
ATOM 4322 O O . GLN A 1 531 ? -18.639 -7.818 32.922 1.00 92.38 531 GLN A O 1
ATOM 4327 N N . SER A 1 532 ? -19.961 -6.260 33.827 1.00 91.94 532 SER A N 1
ATOM 4328 C CA . SER A 1 532 ? -21.197 -7.046 33.661 1.00 91.94 532 SER A CA 1
ATOM 4329 C C . SER A 1 532 ? -21.686 -7.149 32.215 1.00 91.94 532 SER A C 1
ATOM 4331 O O . SER A 1 532 ? -22.415 -8.085 31.890 1.00 91.94 532 SER A O 1
ATOM 4333 N N . THR A 1 533 ? -21.280 -6.219 31.346 1.00 92.94 533 THR A N 1
ATOM 4334 C CA . THR A 1 533 ? -21.632 -6.220 29.913 1.00 92.94 533 THR A CA 1
ATOM 4335 C C . THR A 1 533 ? -20.480 -6.643 29.006 1.00 92.94 533 THR A C 1
ATOM 4337 O O . THR A 1 533 ? -20.508 -6.460 27.785 1.00 92.94 533 THR A O 1
ATOM 4340 N N . TYR A 1 534 ? -19.468 -7.272 29.597 1.00 91.19 534 TYR A N 1
ATOM 4341 C CA . TYR A 1 534 ? -18.416 -7.945 28.863 1.00 91.19 534 TYR A CA 1
ATOM 4342 C C . TYR A 1 534 ? -18.961 -9.233 28.220 1.00 91.19 534 TYR A C 1
ATOM 4344 O O . TYR A 1 534 ? -19.538 -10.089 28.893 1.00 91.19 534 TYR A O 1
ATOM 4352 N N . ALA A 1 535 ? -18.804 -9.391 26.904 1.00 86.38 535 ALA A N 1
ATOM 4353 C CA . ALA A 1 535 ? -19.377 -10.518 26.177 1.00 86.38 535 ALA A CA 1
ATOM 4354 C C . ALA A 1 535 ? -18.544 -11.788 26.385 1.00 86.38 535 ALA A C 1
ATOM 4356 O O . ALA A 1 535 ? -17.327 -11.794 26.201 1.00 86.38 535 ALA A O 1
ATOM 4357 N N . SER A 1 536 ? -19.216 -12.903 26.676 1.00 84.94 536 SER A N 1
ATOM 4358 C CA . SER A 1 536 ? -18.576 -14.207 26.901 1.00 84.94 536 SER A CA 1
ATOM 4359 C C . SER A 1 536 ? -17.806 -14.742 25.689 1.00 84.94 536 SER A C 1
ATOM 4361 O O . SER A 1 536 ? -16.955 -15.614 25.849 1.00 84.94 536 SER A O 1
ATOM 4363 N N . THR A 1 537 ? -18.079 -14.218 24.492 1.00 84.62 537 THR A N 1
ATOM 4364 C CA . THR A 1 537 ? -17.410 -14.561 23.231 1.00 84.62 537 THR A CA 1
ATOM 4365 C C . THR A 1 537 ? -16.073 -13.845 23.023 1.00 84.62 537 THR A C 1
ATOM 4367 O O . THR A 1 537 ? -15.321 -14.242 22.140 1.00 84.62 537 THR A O 1
ATOM 4370 N N . HIS A 1 538 ? -15.744 -12.809 23.802 1.00 84.25 538 HIS A N 1
ATOM 4371 C CA . HIS A 1 538 ? -14.568 -11.956 23.573 1.00 84.25 538 HIS A CA 1
ATOM 4372 C C . HIS A 1 538 ? -13.352 -12.284 24.456 1.00 84.25 538 HIS A C 1
ATOM 4374 O O . HIS A 1 538 ? -12.532 -11.417 24.695 1.00 84.25 538 HIS A O 1
ATOM 4380 N N . GLN A 1 539 ? -13.154 -13.539 24.874 1.00 84.06 539 GLN A N 1
ATOM 4381 C CA . GLN A 1 539 ? -12.172 -13.970 25.899 1.00 84.06 539 GLN A CA 1
ATOM 4382 C C . GLN A 1 539 ? -10.675 -13.719 25.599 1.00 84.06 539 GLN A C 1
ATOM 4384 O O . GLN A 1 539 ? -9.813 -14.135 26.371 1.00 84.06 539 GLN A O 1
ATOM 4389 N N . GLN A 1 540 ? -10.343 -13.078 24.479 1.00 84.69 540 GLN A N 1
ATOM 4390 C CA . GLN A 1 540 ? -8.969 -12.843 24.029 1.00 84.69 540 GLN A CA 1
ATOM 4391 C C . GLN A 1 540 ? -8.240 -11.753 24.831 1.00 84.69 540 GLN A C 1
ATOM 4393 O O . GLN A 1 540 ? -7.013 -11.706 24.806 1.00 84.69 540 GLN A O 1
ATOM 4398 N N . TYR A 1 541 ? -8.967 -10.882 25.538 1.00 88.81 541 TYR A N 1
ATOM 4399 C CA . TYR A 1 541 ? -8.394 -9.787 26.326 1.00 88.81 541 TYR A CA 1
ATOM 4400 C C . TYR A 1 541 ? -9.186 -9.537 27.610 1.00 88.81 541 TYR A C 1
ATOM 4402 O O . TYR A 1 541 ? -10.279 -10.060 27.791 1.00 88.81 541 TYR A O 1
ATOM 4410 N N . LYS A 1 542 ? -8.653 -8.713 28.513 1.00 89.69 542 LYS A N 1
ATOM 4411 C CA . LYS A 1 542 ? -9.382 -8.195 29.679 1.00 89.69 542 LYS A CA 1
ATOM 4412 C C . LYS A 1 542 ? -9.412 -6.676 29.624 1.00 89.69 542 LYS A C 1
ATOM 4414 O O . LYS A 1 542 ? -8.554 -6.071 28.987 1.00 89.69 542 LYS A O 1
ATOM 4419 N N . MET A 1 543 ? -10.410 -6.081 30.267 1.00 92.38 543 MET A N 1
ATOM 4420 C CA . MET A 1 543 ? -10.559 -4.631 30.349 1.00 92.38 543 MET A CA 1
ATOM 4421 C C . MET A 1 543 ? -10.426 -4.181 31.798 1.00 92.38 543 MET A C 1
ATOM 4423 O O . MET A 1 543 ? -11.141 -4.673 32.671 1.00 92.38 543 MET A O 1
ATOM 4427 N N . GLU A 1 544 ? -9.533 -3.224 32.022 1.00 92.44 544 GLU A N 1
ATOM 4428 C CA . GLU A 1 544 ? -9.303 -2.594 33.318 1.00 92.44 544 GLU A CA 1
ATOM 4429 C C . GLU A 1 544 ? -9.423 -1.079 33.156 1.00 92.44 544 GLU A C 1
ATOM 4431 O O . GLU A 1 544 ? -8.890 -0.499 32.208 1.00 92.44 544 GLU A O 1
ATOM 4436 N N . ILE A 1 545 ? -10.154 -0.435 34.066 1.00 94.75 545 ILE A N 1
ATOM 4437 C CA . ILE A 1 545 ? -10.340 1.015 34.033 1.00 94.75 545 ILE A CA 1
ATOM 4438 C C . ILE A 1 545 ? -9.101 1.695 34.608 1.00 94.75 545 ILE A C 1
ATOM 4440 O O . ILE A 1 545 ? -8.830 1.619 35.808 1.00 94.75 545 ILE A O 1
ATOM 4444 N N . GLU A 1 546 ? -8.393 2.435 33.760 1.00 94.06 546 GLU A N 1
ATOM 4445 C CA . GLU A 1 546 ? -7.295 3.293 34.199 1.00 94.06 546 GLU A CA 1
ATOM 4446 C C . GLU A 1 546 ? -7.833 4.597 34.812 1.00 94.06 546 GLU A C 1
ATOM 4448 O O . GLU A 1 546 ? -7.597 4.895 35.988 1.00 94.06 546 GLU A O 1
ATOM 4453 N N . HIS A 1 547 ? -8.625 5.341 34.036 1.00 95.31 547 HIS A N 1
ATOM 4454 C CA . HIS A 1 547 ? -9.228 6.617 34.418 1.00 95.31 547 HIS A CA 1
ATOM 4455 C C . HIS A 1 547 ? -10.639 6.745 33.832 1.00 95.31 547 HIS A C 1
ATOM 4457 O O . HIS A 1 547 ? -10.918 6.209 32.761 1.00 95.31 547 HIS A O 1
ATOM 4463 N N . ILE A 1 548 ? -11.513 7.485 34.519 1.00 96.75 548 ILE A N 1
ATOM 4464 C CA . ILE A 1 548 ? -12.826 7.890 34.008 1.00 96.75 548 ILE A CA 1
ATOM 4465 C C . ILE A 1 548 ? -12.862 9.414 33.990 1.00 96.75 548 ILE A C 1
ATOM 4467 O O . ILE A 1 548 ? -12.454 10.059 34.957 1.00 96.75 548 ILE A O 1
ATOM 4471 N N . PHE A 1 549 ? -13.357 9.978 32.895 1.00 96.62 549 PHE A N 1
ATOM 4472 C CA . PHE A 1 549 ? -13.562 11.411 32.748 1.00 96.62 549 PHE A CA 1
ATOM 4473 C C . PHE A 1 549 ? -15.029 11.659 32.416 1.00 96.62 549 PHE A C 1
ATOM 4475 O O . PHE A 1 549 ? -15.552 11.089 31.458 1.00 96.62 549 PHE A O 1
ATOM 4482 N N . LYS A 1 550 ? -15.690 12.525 33.183 1.00 95.69 550 LYS A N 1
ATOM 4483 C CA . LYS A 1 550 ? -16.948 13.130 32.756 1.00 95.69 550 LYS A CA 1
ATOM 4484 C C . LYS A 1 550 ? -16.630 14.138 31.657 1.00 95.69 550 LYS A C 1
ATOM 4486 O O . LYS A 1 550 ? -15.774 15.004 31.839 1.00 95.69 550 LYS A O 1
ATOM 4491 N N . VAL A 1 551 ? -17.328 14.006 30.537 1.00 94.56 551 VAL A N 1
ATOM 4492 C CA . VAL A 1 551 ? -17.137 14.819 29.337 1.00 94.56 551 VAL A CA 1
ATOM 4493 C C . VAL A 1 551 ? -18.286 15.812 29.230 1.00 94.56 551 VAL A C 1
ATOM 4495 O O . VAL A 1 551 ? -19.447 15.423 29.321 1.00 94.56 551 VAL A O 1
ATOM 4498 N N . GLU A 1 552 ? -17.966 17.088 29.045 1.00 93.62 552 GLU A N 1
ATOM 4499 C CA . GLU A 1 552 ? -18.944 18.145 28.801 1.00 93.62 552 GLU A CA 1
ATOM 4500 C C . GLU A 1 552 ? -18.499 18.970 27.592 1.00 93.62 552 GLU A C 1
ATOM 4502 O O . GLU A 1 552 ? -17.568 19.773 27.672 1.00 93.62 552 GLU A O 1
ATOM 4507 N N . ARG A 1 553 ? -19.152 18.738 26.450 1.00 91.75 553 ARG A N 1
ATOM 4508 C CA . ARG A 1 553 ? -18.901 19.477 25.211 1.00 91.75 553 ARG A CA 1
ATOM 4509 C C . ARG A 1 553 ? -19.739 20.742 25.135 1.00 91.75 553 ARG A C 1
ATOM 4511 O O . ARG A 1 553 ? -20.927 20.747 25.472 1.00 91.75 553 ARG A O 1
ATOM 4518 N N . ASP A 1 554 ? -19.135 21.791 24.591 1.00 84.00 554 ASP A N 1
ATOM 4519 C CA . ASP A 1 554 ? -19.834 23.043 24.337 1.00 84.00 554 ASP A CA 1
ATOM 4520 C C . ASP A 1 554 ? -21.023 22.824 23.383 1.00 84.00 554 ASP A C 1
ATOM 4522 O O . ASP A 1 554 ? -20.917 22.153 22.355 1.00 84.00 554 ASP A O 1
ATOM 4526 N N . ASN A 1 555 ? -22.170 23.422 23.715 1.00 82.94 555 ASN A N 1
ATOM 4527 C CA . ASN A 1 555 ? -23.425 23.403 22.946 1.00 82.94 555 ASN A CA 1
ATOM 4528 C C . ASN A 1 555 ? -24.123 22.034 22.783 1.00 82.94 555 ASN A C 1
ATOM 4530 O O . ASN A 1 555 ? -25.243 21.997 22.271 1.00 82.94 555 ASN A O 1
ATOM 4534 N N . GLU A 1 556 ? -23.550 20.924 23.259 1.00 87.44 556 GLU A N 1
ATOM 4535 C CA . GLU A 1 556 ? -24.156 19.590 23.104 1.00 87.44 556 GLU A CA 1
ATOM 4536 C C . GLU A 1 556 ? -25.463 19.457 23.900 1.00 87.44 556 GLU A C 1
ATOM 4538 O O . GLU A 1 556 ? -26.478 19.018 23.362 1.00 87.44 556 GLU A O 1
ATOM 4543 N N . ASN A 1 557 ? -25.494 19.978 25.132 1.00 86.06 557 ASN A N 1
ATOM 4544 C CA . ASN A 1 557 ? -26.704 20.020 25.963 1.00 86.06 557 ASN A CA 1
ATOM 4545 C C . ASN A 1 557 ? -27.848 20.833 25.331 1.00 86.06 557 ASN A C 1
ATOM 4547 O O . ASN A 1 557 ? -29.015 20.546 25.576 1.00 86.06 557 ASN A O 1
ATOM 4551 N N . GLN A 1 558 ? -27.526 21.856 24.531 1.00 87.44 558 GLN A N 1
ATOM 4552 C CA . GLN A 1 558 ? -28.528 22.675 23.838 1.00 87.44 558 GLN A CA 1
ATOM 4553 C C . GLN A 1 558 ? -29.049 21.983 22.572 1.00 87.44 558 GLN A C 1
ATOM 4555 O O . GLN A 1 558 ? -30.212 22.149 22.210 1.00 87.44 558 GLN A O 1
ATOM 4560 N N . ALA A 1 559 ? -28.193 21.212 21.896 1.00 88.19 559 ALA A N 1
ATOM 4561 C CA . ALA A 1 559 ? -28.550 20.455 20.700 1.00 88.19 559 ALA A CA 1
ATOM 4562 C C . ALA A 1 559 ? -29.295 19.144 21.015 1.00 88.19 559 ALA A C 1
ATOM 4564 O O . ALA A 1 559 ? -30.000 18.618 20.148 1.00 88.19 559 ALA A O 1
ATOM 4565 N N . PHE A 1 560 ? -29.148 18.615 22.234 1.00 91.56 560 PHE A N 1
ATOM 4566 C CA . PHE A 1 560 ? -29.758 17.358 22.653 1.00 91.56 560 PHE A CA 1
ATOM 4567 C C . PHE A 1 560 ? -31.290 17.440 22.660 1.00 91.56 560 PHE A C 1
ATOM 4569 O O . PHE A 1 560 ? -31.898 18.261 23.348 1.00 91.56 560 PHE A O 1
ATOM 4576 N N . LYS A 1 561 ? -31.930 16.545 21.901 1.00 91.06 561 LYS A N 1
ATOM 4577 C CA . LYS A 1 561 ? -33.390 16.422 21.831 1.00 91.06 561 LYS A CA 1
ATOM 4578 C C . LYS A 1 561 ? -33.831 15.164 22.560 1.00 91.06 561 LYS A C 1
ATOM 4580 O O . LYS A 1 561 ? -33.577 14.055 22.095 1.00 91.06 561 LYS A O 1
ATOM 4585 N N . ASP A 1 562 ? -34.535 15.344 23.671 1.00 91.31 562 ASP A N 1
ATOM 4586 C CA . ASP A 1 562 ? -35.127 14.227 24.400 1.00 91.31 562 ASP A CA 1
ATOM 4587 C C . ASP A 1 562 ? -36.388 13.731 23.679 1.00 91.31 562 ASP A C 1
ATOM 4589 O O . ASP A 1 562 ? -37.446 14.359 23.715 1.00 91.31 562 ASP A O 1
ATOM 4593 N N . VAL A 1 563 ? -36.255 12.595 22.999 1.00 91.69 563 VAL A N 1
ATOM 4594 C CA . VAL A 1 563 ? -37.354 11.881 22.331 1.00 91.69 563 VAL A CA 1
ATOM 4595 C C . VAL A 1 563 ? -37.856 10.682 23.150 1.00 91.69 563 VAL A C 1
ATOM 4597 O O . VAL A 1 563 ? -38.592 9.842 22.632 1.00 91.69 563 VAL A O 1
ATOM 4600 N N . GLY A 1 564 ? -37.473 10.588 24.428 1.00 91.62 564 GLY A N 1
ATOM 4601 C CA . GLY A 1 564 ? -37.777 9.470 25.317 1.00 91.62 564 GLY A CA 1
ATOM 4602 C C . GLY A 1 564 ? -36.846 8.266 25.133 1.00 91.62 564 GLY A C 1
ATOM 4603 O O . GLY A 1 564 ? -35.961 8.260 24.280 1.00 91.62 564 GLY A O 1
ATOM 4604 N N . ASN A 1 565 ? -37.049 7.225 25.952 1.00 92.56 565 ASN A N 1
ATOM 4605 C CA . ASN A 1 565 ? -36.237 5.995 25.961 1.00 92.56 565 ASN A CA 1
ATOM 4606 C C . ASN A 1 565 ? -34.721 6.281 25.976 1.00 92.56 565 ASN A C 1
ATOM 4608 O O . ASN A 1 565 ? -33.971 5.871 25.086 1.00 92.56 565 ASN A O 1
ATOM 4612 N N . LYS A 1 566 ? -34.288 7.061 26.969 1.00 94.38 566 LYS A N 1
ATOM 4613 C CA . LYS A 1 566 ? -32.887 7.442 27.123 1.00 94.38 566 LYS A CA 1
ATOM 4614 C C . LYS A 1 566 ? -32.087 6.283 27.692 1.00 94.38 566 LYS A C 1
ATOM 4616 O O . LYS A 1 566 ? -32.481 5.687 28.694 1.00 94.38 566 LYS A O 1
ATOM 4621 N N . MET A 1 567 ? -30.970 5.979 27.049 1.00 93.56 567 MET A N 1
ATOM 4622 C CA . MET A 1 567 ? -30.063 4.909 27.441 1.00 93.56 567 MET A CA 1
ATOM 4623 C C . MET A 1 567 ? -28.631 5.421 27.483 1.00 93.56 567 MET A C 1
ATOM 4625 O O . MET A 1 567 ? -28.259 6.303 26.715 1.00 93.56 567 MET A O 1
ATOM 4629 N N . LEU A 1 568 ? -27.829 4.827 28.360 1.00 94.88 568 LEU A N 1
ATOM 4630 C CA . LEU A 1 568 ? -26.398 5.071 28.424 1.00 94.88 568 LEU A CA 1
ATOM 4631 C C . LEU A 1 568 ? -25.672 3.935 27.691 1.00 94.88 568 LEU A C 1
ATOM 4633 O O . LEU A 1 568 ? -25.677 2.786 28.143 1.00 94.88 568 LEU A O 1
ATOM 4637 N N . LEU A 1 569 ? -25.106 4.238 26.523 1.00 96.62 569 LEU A N 1
ATOM 4638 C CA . LEU A 1 569 ? -24.580 3.231 25.600 1.00 96.62 569 LEU A CA 1
ATOM 4639 C C . LEU A 1 569 ? -23.102 3.459 25.278 1.00 96.62 569 LEU A C 1
ATOM 4641 O O . LEU A 1 569 ? -22.612 4.587 25.266 1.00 96.62 569 LEU A O 1
ATOM 4645 N N . TRP A 1 570 ? -22.402 2.365 24.992 1.00 97.56 570 TRP A N 1
ATOM 4646 C CA . TRP A 1 570 ? -20.983 2.355 24.672 1.00 97.56 570 TRP A CA 1
ATOM 4647 C C . TRP A 1 570 ? -20.732 2.696 23.207 1.00 97.56 570 TRP A C 1
ATOM 4649 O O . TRP A 1 570 ? -21.348 2.110 22.311 1.00 97.56 570 TRP A O 1
ATOM 4659 N N . HIS A 1 571 ? -19.730 3.528 22.953 1.00 96.19 571 HIS A N 1
ATOM 4660 C CA . HIS A 1 571 ? -19.181 3.785 21.626 1.00 96.19 571 HIS A CA 1
ATOM 4661 C C . HIS A 1 571 ? -17.654 3.689 21.681 1.00 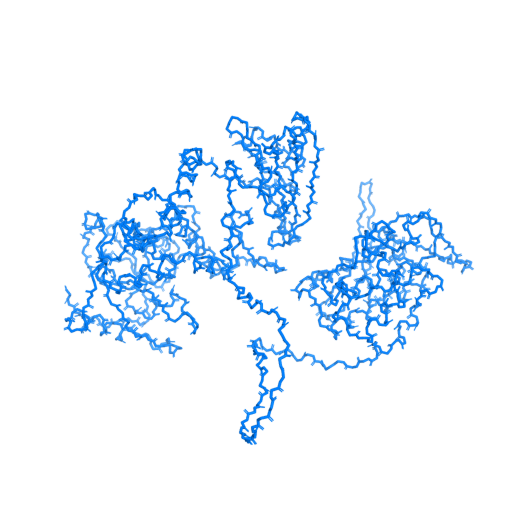96.19 571 HIS A C 1
ATOM 4663 O O . HIS A 1 571 ? -17.012 4.360 22.482 1.00 96.19 571 HIS A O 1
ATOM 4669 N N . GLY A 1 572 ? -17.063 2.828 20.857 1.00 92.75 572 GLY A N 1
ATOM 4670 C CA . GLY A 1 572 ? -15.612 2.675 20.776 1.00 92.75 572 GLY A CA 1
ATOM 4671 C C . GLY A 1 572 ? -15.096 3.178 19.442 1.00 92.75 572 GLY A C 1
ATOM 4672 O O . GLY A 1 572 ? -15.782 3.074 18.429 1.00 92.75 572 GLY A O 1
ATOM 4673 N N . SER A 1 573 ? -13.885 3.720 19.455 1.00 90.25 573 SER A N 1
ATOM 4674 C CA . SER A 1 573 ? -13.203 4.226 18.268 1.00 90.25 573 SER A CA 1
ATOM 4675 C C . SER A 1 573 ? -11.689 4.162 18.480 1.00 90.25 573 SER A C 1
ATOM 4677 O O . SER A 1 573 ? -11.214 4.048 19.614 1.00 90.25 573 SER A O 1
ATOM 4679 N N . ARG A 1 574 ? -10.915 4.263 17.395 1.00 86.25 574 ARG A N 1
ATOM 4680 C CA . ARG A 1 574 ? -9.455 4.415 17.448 1.00 86.25 574 ARG A CA 1
ATOM 4681 C C . ARG A 1 574 ? -9.071 5.656 18.244 1.00 86.25 574 ARG A C 1
ATOM 4683 O O . ARG A 1 574 ? -9.742 6.685 18.156 1.00 86.25 574 ARG A O 1
ATOM 4690 N N . LEU A 1 575 ? -7.951 5.565 18.957 1.00 85.56 575 LEU A N 1
ATOM 4691 C CA . LEU A 1 575 ? -7.415 6.629 19.807 1.00 85.56 575 LEU A CA 1
ATOM 4692 C C . LEU A 1 575 ? -7.220 7.959 19.055 1.00 85.56 575 LEU A C 1
ATOM 4694 O O . LEU A 1 575 ? -7.560 9.015 19.578 1.00 85.56 575 LEU A O 1
ATOM 4698 N N . THR A 1 576 ? -6.750 7.896 17.808 1.00 79.62 576 THR A N 1
ATOM 4699 C CA . THR A 1 576 ? -6.511 9.059 16.936 1.00 79.62 576 THR A CA 1
ATOM 4700 C C . THR A 1 576 ? -7.775 9.852 16.611 1.00 79.62 576 THR A C 1
ATOM 4702 O O . THR A 1 576 ? -7.702 11.056 16.386 1.00 79.62 576 THR A O 1
ATOM 4705 N N . ASN A 1 577 ? -8.949 9.216 16.639 1.00 84.81 577 ASN A N 1
ATOM 4706 C CA . ASN A 1 577 ? -10.210 9.884 16.321 1.00 84.81 577 ASN A CA 1
ATOM 4707 C C . ASN A 1 577 ? -10.726 10.742 17.491 1.00 84.81 577 ASN A C 1
ATOM 4709 O O . ASN A 1 577 ? -11.574 11.609 17.289 1.00 84.81 577 ASN A O 1
ATOM 4713 N N . PHE A 1 578 ? -10.241 10.524 18.721 1.00 88.81 578 PHE A N 1
ATOM 4714 C CA . PHE A 1 578 ? -10.802 11.173 19.910 1.00 88.81 578 PHE A CA 1
ATOM 4715 C C . PHE A 1 578 ? -10.570 12.683 19.955 1.00 88.81 578 PHE A C 1
ATOM 4717 O O . PHE A 1 578 ? -11.413 13.383 20.507 1.00 88.81 578 PHE A O 1
ATOM 4724 N N . ALA A 1 579 ? -9.511 13.208 19.333 1.00 84.12 579 ALA A N 1
ATOM 4725 C CA . ALA A 1 579 ? -9.335 14.656 19.201 1.00 84.12 579 ALA A CA 1
ATOM 4726 C C . ALA A 1 579 ? -10.468 15.287 18.360 1.00 84.12 579 ALA A C 1
ATOM 4728 O O . ALA A 1 579 ? -11.081 16.279 18.764 1.00 84.12 579 ALA A O 1
ATOM 4729 N N . GLY A 1 580 ? -10.820 14.663 17.229 1.00 82.62 580 GLY A N 1
ATOM 4730 C CA . GLY A 1 580 ? -11.947 15.070 16.383 1.00 82.62 580 GLY A CA 1
ATOM 4731 C C . GLY A 1 580 ? -13.304 14.890 17.072 1.00 82.62 580 GLY A C 1
ATOM 4732 O O . GLY A 1 580 ? -14.157 15.775 17.016 1.00 82.62 580 GLY A O 1
ATOM 4733 N N . ILE A 1 581 ? -13.497 13.774 17.782 1.00 89.19 581 ILE A N 1
ATOM 4734 C CA . ILE A 1 581 ? -14.743 13.502 18.516 1.00 89.19 581 ILE A CA 1
ATOM 4735 C C . ILE A 1 581 ? -14.925 14.483 19.683 1.00 89.19 581 ILE A C 1
ATOM 4737 O O . ILE A 1 581 ? -16.022 14.997 19.883 1.00 89.19 581 ILE A O 1
ATOM 4741 N N . MET A 1 582 ? -13.871 14.794 20.440 1.00 88.94 582 MET A N 1
ATOM 4742 C CA . MET A 1 582 ? -13.959 15.756 21.543 1.00 88.94 582 MET A CA 1
ATOM 4743 C C . MET A 1 582 ? -14.214 17.179 21.051 1.00 88.94 582 MET A C 1
ATOM 4745 O O . MET A 1 582 ? -14.957 17.894 21.712 1.00 88.94 582 MET A O 1
ATOM 4749 N N . SER A 1 583 ? -13.668 17.570 19.894 1.00 85.00 583 SER A N 1
ATOM 4750 C CA . SER A 1 583 ? -13.817 18.921 19.325 1.00 85.00 583 SER A CA 1
ATOM 4751 C C . SER A 1 583 ? -15.121 19.146 18.564 1.00 85.00 583 SER A C 1
ATOM 4753 O O . SER A 1 583 ? -15.767 20.184 18.734 1.00 85.00 583 SER A O 1
ATOM 4755 N N . GLN A 1 584 ? -15.584 18.166 17.791 1.00 85.12 584 GLN A N 1
ATOM 4756 C CA . GLN A 1 584 ? -16.756 18.313 16.918 1.00 85.12 584 GLN A CA 1
ATOM 4757 C C . GLN A 1 584 ? -17.940 17.412 17.282 1.00 85.12 584 GLN A C 1
ATOM 4759 O O . GLN A 1 584 ? -19.046 17.643 16.796 1.00 85.12 584 GLN A O 1
ATOM 4764 N N . GLY A 1 585 ? -17.747 16.438 18.169 1.00 89.69 585 GLY A N 1
ATOM 4765 C CA . GLY A 1 585 ? -18.759 15.453 18.533 1.00 89.69 585 GLY A CA 1
ATOM 4766 C C . GLY A 1 585 ? -18.774 14.265 17.577 1.00 89.69 585 GLY A C 1
ATOM 4767 O O . GLY A 1 585 ? -18.020 14.202 16.602 1.00 89.69 585 GLY A O 1
ATOM 4768 N N . LEU A 1 586 ? -19.649 13.302 17.866 1.00 91.12 586 LEU A N 1
ATOM 4769 C CA . LEU A 1 586 ? -19.891 12.165 16.982 1.00 91.12 586 LEU A CA 1
ATOM 4770 C C . LEU A 1 586 ? -20.645 12.633 15.730 1.00 91.12 586 LEU A C 1
ATOM 4772 O O . LEU A 1 586 ? -21.695 13.268 15.832 1.00 91.12 586 LEU A O 1
ATOM 4776 N N . ARG A 1 587 ? -20.122 12.303 14.545 1.00 89.12 587 ARG A N 1
ATOM 4777 C CA . ARG A 1 587 ? -20.683 12.727 13.254 1.00 89.12 587 ARG A CA 1
ATOM 4778 C C . ARG A 1 587 ? -21.271 11.545 12.495 1.00 89.12 587 ARG A C 1
ATOM 4780 O O . ARG A 1 587 ? -20.782 10.423 12.584 1.00 89.12 587 ARG A O 1
ATOM 4787 N N . ILE A 1 588 ? -22.333 11.813 11.742 1.00 86.50 588 ILE A N 1
ATOM 4788 C CA . ILE A 1 588 ? -22.854 10.865 10.757 1.00 86.50 588 ILE A CA 1
ATOM 4789 C C . ILE A 1 588 ? -21.962 10.949 9.520 1.00 86.50 588 ILE A C 1
ATOM 4791 O O . ILE A 1 588 ? -21.526 12.034 9.139 1.00 86.50 588 ILE A O 1
ATOM 4795 N N . ALA A 1 589 ? -21.730 9.805 8.886 1.00 74.00 589 ALA A N 1
ATOM 4796 C CA . ALA A 1 589 ? -21.018 9.728 7.623 1.00 74.00 589 ALA A CA 1
ATOM 4797 C C . ALA A 1 589 ? -21.599 10.680 6.557 1.00 74.00 589 ALA A C 1
ATOM 4799 O O . ALA A 1 589 ? -22.827 10.810 6.453 1.00 74.00 589 ALA A O 1
ATOM 4800 N N . PRO A 1 590 ? -20.748 11.306 5.728 1.00 73.81 590 PRO A N 1
ATOM 4801 C CA . PRO A 1 590 ? -21.173 12.329 4.780 1.00 73.81 590 PRO A CA 1
ATOM 4802 C C . PRO A 1 590 ? -22.047 11.736 3.651 1.00 73.81 590 PRO A C 1
ATOM 4804 O O . PRO A 1 590 ? -22.007 10.519 3.419 1.00 73.81 590 PRO A O 1
ATOM 4807 N N . PRO A 1 591 ? -22.886 12.534 2.956 1.00 73.81 591 PRO A N 1
ATOM 4808 C CA . PRO A 1 591 ? -23.853 12.051 1.958 1.00 73.81 591 PRO A CA 1
ATOM 4809 C C . PRO A 1 591 ? -23.246 11.211 0.826 1.00 73.81 591 PRO A C 1
ATOM 4811 O O . PRO A 1 591 ? -23.895 10.289 0.331 1.00 73.81 591 PRO A O 1
ATOM 4814 N N . GLU A 1 592 ? -21.988 11.465 0.491 1.00 71.69 592 GLU A N 1
ATOM 4815 C CA . GLU A 1 592 ? -21.230 10.877 -0.612 1.00 71.69 592 GLU A CA 1
ATOM 4816 C C . GLU A 1 592 ? -20.709 9.473 -0.268 1.00 71.69 592 GLU A C 1
ATOM 4818 O O . GLU A 1 592 ? -20.483 8.659 -1.163 1.00 71.69 592 GLU A O 1
ATOM 4823 N N . ALA A 1 593 ? -20.568 9.149 1.026 1.00 68.88 593 ALA A N 1
ATOM 4824 C CA . ALA A 1 593 ? -20.097 7.838 1.469 1.00 68.88 593 ALA A CA 1
ATOM 4825 C C . ALA A 1 593 ? -21.060 6.708 1.032 1.00 68.88 593 ALA A C 1
ATOM 4827 O O . ALA A 1 593 ? -22.284 6.879 1.070 1.00 68.88 593 ALA A O 1
ATOM 4828 N N . PRO A 1 594 ? -20.575 5.520 0.647 1.00 70.12 594 PRO A N 1
ATOM 4829 C CA . PRO A 1 594 ? -21.453 4.428 0.246 1.00 70.12 594 PRO A CA 1
ATOM 4830 C C . PRO A 1 594 ? -22.212 3.845 1.449 1.00 70.12 594 PRO A C 1
ATOM 4832 O O . PRO A 1 594 ? -21.640 3.522 2.486 1.00 70.12 594 PRO A O 1
ATOM 4835 N N . VAL A 1 595 ? -23.526 3.657 1.303 1.00 76.88 595 VAL A N 1
ATOM 4836 C CA . VAL A 1 595 ? -24.392 3.129 2.379 1.00 76.88 595 VAL A CA 1
ATOM 4837 C C . VAL A 1 595 ? -24.145 1.633 2.636 1.00 76.88 595 VAL A C 1
ATOM 4839 O O . VAL A 1 595 ? -24.374 1.142 3.736 1.00 76.88 595 VAL A O 1
ATOM 4842 N N . THR A 1 596 ? -23.633 0.905 1.640 1.00 67.12 596 THR A N 1
ATOM 4843 C CA . THR A 1 596 ? -23.425 -0.554 1.655 1.00 67.12 596 THR A CA 1
ATOM 4844 C C . THR A 1 596 ? -22.406 -1.046 2.686 1.00 67.12 596 THR A C 1
ATOM 4846 O O . THR A 1 596 ? -22.317 -2.251 2.906 1.00 67.12 596 THR A O 1
ATOM 4849 N N . GLY A 1 597 ? -21.662 -0.143 3.334 1.00 67.44 597 GLY A N 1
ATOM 4850 C CA . GLY A 1 597 ? -20.785 -0.447 4.465 1.00 67.44 597 GLY A CA 1
ATOM 4851 C C . GLY A 1 597 ? -21.446 -0.301 5.839 1.00 67.44 597 GLY A C 1
ATOM 4852 O O . GLY A 1 597 ? -20.849 -0.663 6.839 1.00 67.44 597 GLY A O 1
ATOM 4853 N N . TYR A 1 598 ? -22.687 0.158 5.952 1.00 79.62 598 TYR A N 1
ATOM 4854 C CA . TYR A 1 598 ? -23.321 0.376 7.253 1.00 79.62 598 TYR A CA 1
ATOM 4855 C C . TYR A 1 598 ? -24.461 -0.617 7.473 1.00 79.62 598 TYR A C 1
ATOM 4857 O O . TYR A 1 598 ? -25.376 -0.696 6.662 1.00 79.62 598 TYR A O 1
ATOM 4865 N N . MET A 1 599 ? -24.423 -1.369 8.583 1.00 82.88 599 MET A N 1
ATOM 4866 C CA . MET A 1 599 ? -25.358 -2.483 8.842 1.00 82.88 599 MET A CA 1
ATOM 4867 C C . MET A 1 599 ? -26.834 -2.065 8.772 1.00 82.88 599 MET A C 1
ATOM 4869 O O . MET A 1 599 ? -27.667 -2.864 8.351 1.00 82.88 599 MET A O 1
ATOM 4873 N N . PHE A 1 600 ? -27.132 -0.829 9.178 1.00 88.31 600 PHE A N 1
ATOM 4874 C CA . PHE A 1 600 ? -28.470 -0.244 9.157 1.00 88.31 600 PHE A CA 1
ATOM 4875 C C . PHE A 1 600 ? -28.516 1.102 8.415 1.00 88.31 600 PHE A C 1
ATOM 4877 O O . PHE A 1 600 ? -29.392 1.932 8.649 1.00 88.31 600 PHE A O 1
ATOM 4884 N N . GLY A 1 601 ? -27.550 1.345 7.525 1.00 86.00 601 GLY A N 1
ATOM 4885 C CA . GLY A 1 601 ? -27.359 2.637 6.870 1.00 86.00 601 GLY A CA 1
ATOM 4886 C C . GLY A 1 601 ? -26.620 3.671 7.724 1.00 86.00 601 GLY A C 1
ATOM 4887 O O . GLY A 1 601 ? -26.138 3.379 8.818 1.00 86.00 601 GLY A O 1
ATOM 4888 N N . LYS A 1 602 ? -26.467 4.886 7.200 1.00 87.00 602 LYS A N 1
ATOM 4889 C CA . LYS A 1 602 ? -25.655 5.929 7.844 1.00 87.00 602 LYS A CA 1
ATOM 4890 C C . LYS A 1 602 ? -26.314 6.410 9.135 1.00 87.00 602 LYS A C 1
ATOM 4892 O O . LYS A 1 602 ? -27.499 6.732 9.144 1.00 87.00 602 LYS A O 1
ATOM 4897 N N . GLY A 1 603 ? -25.535 6.483 10.207 1.00 89.81 603 GLY A N 1
ATOM 4898 C CA . GLY A 1 603 ? -25.997 6.927 11.518 1.00 89.81 603 GLY A CA 1
ATOM 4899 C C . GLY A 1 603 ? -24.919 6.745 12.579 1.00 89.81 603 GLY A C 1
ATOM 4900 O O . GLY A 1 603 ? -23.830 6.257 12.285 1.00 89.81 603 GLY A O 1
ATOM 4901 N N . LEU A 1 604 ? -25.235 7.128 13.815 1.00 92.00 604 LEU A N 1
ATOM 4902 C CA . LEU A 1 604 ? -24.376 6.878 14.968 1.00 92.00 604 LEU A CA 1
ATOM 4903 C C . LEU A 1 604 ? -24.653 5.481 15.532 1.00 92.00 604 LEU A C 1
ATOM 4905 O O . LEU A 1 604 ? -25.803 5.127 15.795 1.00 92.00 604 LEU A O 1
ATOM 4909 N N . TYR A 1 605 ? -23.595 4.696 15.719 1.00 93.00 605 TYR A N 1
ATOM 4910 C CA . TYR A 1 605 ? -23.679 3.318 16.194 1.00 93.00 605 TYR A CA 1
ATOM 4911 C C . TYR A 1 605 ? -23.242 3.214 17.653 1.00 93.00 605 TYR A C 1
ATOM 4913 O O . TYR A 1 605 ? -22.173 3.693 18.035 1.00 93.00 605 TYR A O 1
ATOM 4921 N N . PHE A 1 606 ? -24.064 2.531 18.447 1.00 96.38 606 PHE A N 1
ATOM 4922 C CA . PHE A 1 606 ? -23.854 2.316 19.874 1.00 96.38 606 PHE A CA 1
ATOM 4923 C C . PHE A 1 606 ? -24.105 0.850 20.242 1.00 96.38 606 PHE A C 1
ATOM 4925 O O . PHE A 1 606 ? -24.817 0.133 19.532 1.00 96.38 606 PHE A O 1
ATOM 4932 N N . ALA A 1 607 ? -23.543 0.406 21.366 1.00 95.75 607 ALA A N 1
ATOM 4933 C CA . ALA A 1 607 ? -23.794 -0.917 21.925 1.00 95.75 607 ALA A CA 1
ATOM 4934 C C . ALA A 1 607 ? -24.113 -0.856 23.422 1.00 95.75 607 ALA A C 1
ATOM 4936 O O . ALA A 1 607 ? -23.598 -0.026 24.163 1.00 95.75 607 ALA A O 1
ATOM 4937 N N . ASP A 1 608 ? -24.929 -1.796 23.872 1.00 94.56 608 ASP A N 1
ATOM 4938 C CA . ASP A 1 608 ? -25.208 -2.087 25.280 1.00 94.56 608 ASP A CA 1
ATOM 4939 C C . ASP A 1 608 ? -24.175 -3.049 25.906 1.00 94.56 608 ASP A C 1
ATOM 4941 O O . ASP A 1 608 ? -24.170 -3.259 27.115 1.00 94.56 608 ASP A O 1
ATOM 4945 N N . MET A 1 609 ? -23.274 -3.608 25.089 1.00 94.31 609 MET A N 1
ATOM 4946 C CA . MET A 1 609 ? -22.191 -4.506 25.498 1.00 94.31 609 MET A CA 1
ATOM 4947 C C . MET A 1 609 ? -20.828 -3.812 25.395 1.00 94.31 609 MET A C 1
ATOM 4949 O O . MET A 1 609 ? -20.400 -3.463 24.292 1.00 94.31 609 MET A O 1
ATOM 4953 N N . SER A 1 610 ? -20.112 -3.676 26.516 1.00 94.44 610 SER A N 1
ATOM 4954 C CA . SER A 1 610 ? -18.829 -2.956 26.602 1.00 94.44 610 SER A CA 1
ATOM 4955 C C . SER A 1 610 ? -17.781 -3.486 25.617 1.00 94.44 610 SER A C 1
ATOM 4957 O O . SER A 1 610 ? -17.259 -2.750 24.782 1.00 94.44 610 SER A O 1
ATOM 4959 N N . SER A 1 611 ? -17.539 -4.798 25.643 1.00 92.56 611 SER A N 1
ATOM 4960 C CA . SER A 1 611 ? -16.552 -5.469 24.781 1.00 92.56 611 SER A CA 1
ATOM 4961 C C . SER A 1 611 ? -16.865 -5.370 23.279 1.00 92.56 611 SER A C 1
ATOM 4963 O O . SER A 1 611 ? -15.960 -5.442 22.452 1.00 92.56 611 SER A O 1
ATOM 4965 N N . LYS A 1 612 ? -18.140 -5.188 22.896 1.00 92.19 612 LYS A N 1
ATOM 4966 C CA . LYS A 1 612 ? -18.522 -5.012 21.486 1.00 92.19 612 LYS A CA 1
ATOM 4967 C C . LYS A 1 612 ? -18.020 -3.670 20.963 1.00 92.19 612 LYS A C 1
ATOM 4969 O O . LYS A 1 612 ? -17.459 -3.629 19.874 1.00 92.19 612 LYS A O 1
ATOM 4974 N N . SER A 1 613 ? -18.177 -2.611 21.754 1.00 93.75 613 SER A N 1
ATOM 4975 C CA . SER A 1 613 ? -17.636 -1.289 21.435 1.00 93.75 613 SER A CA 1
ATOM 4976 C C . SER A 1 613 ? -16.114 -1.245 21.597 1.00 93.75 613 SER A C 1
ATOM 4978 O O . SER A 1 613 ? -15.438 -0.686 20.744 1.00 93.75 613 SER A O 1
ATOM 4980 N N . ALA A 1 614 ? -15.543 -1.905 22.610 1.00 92.62 614 ALA A N 1
ATOM 4981 C CA . ALA A 1 614 ? -14.095 -1.909 22.847 1.00 92.62 614 ALA A CA 1
ATOM 4982 C C . ALA A 1 614 ? -13.266 -2.499 21.688 1.00 92.62 614 ALA A C 1
ATOM 4984 O O . ALA A 1 614 ? -12.135 -2.073 21.461 1.00 92.62 614 ALA A O 1
ATOM 4985 N N . ASN A 1 615 ? -13.825 -3.428 20.904 1.00 88.75 615 ASN A N 1
ATOM 4986 C CA . ASN A 1 615 ? -13.151 -3.963 19.714 1.00 88.75 615 ASN A CA 1
ATOM 4987 C C . ASN A 1 615 ? -12.838 -2.882 18.660 1.00 88.75 615 ASN A C 1
ATOM 4989 O O . ASN A 1 615 ? -11.874 -3.029 17.914 1.00 88.75 615 ASN A O 1
ATOM 4993 N N . TYR A 1 616 ? -13.595 -1.780 18.632 1.00 87.94 616 TYR A N 1
ATOM 4994 C CA . TYR A 1 616 ? -13.356 -0.648 17.727 1.00 87.94 616 TYR A CA 1
ATOM 4995 C C . TYR A 1 616 ? -12.194 0.255 18.172 1.00 87.94 616 TYR A C 1
ATOM 4997 O O . TYR A 1 616 ? -11.805 1.164 17.440 1.00 87.94 616 TYR A O 1
ATOM 5005 N N . CYS A 1 617 ? -11.607 0.010 19.348 1.00 87.75 617 CYS A N 1
ATOM 5006 C CA . CYS A 1 617 ? -10.410 0.716 19.807 1.00 87.75 617 CYS A CA 1
ATOM 5007 C C . CYS A 1 617 ? -9.116 0.170 19.188 1.00 87.75 617 CYS A C 1
ATOM 5009 O O . CYS A 1 617 ? -8.105 0.866 19.218 1.00 87.75 617 CYS A O 1
ATOM 5011 N N . TYR A 1 618 ? -9.142 -1.052 18.638 1.00 83.44 618 TYR A N 1
ATOM 5012 C CA . TYR A 1 618 ? -7.985 -1.744 18.052 1.00 83.44 618 TYR A CA 1
ATOM 5013 C C . TYR A 1 618 ? -6.721 -1.779 18.954 1.00 83.44 618 TYR A C 1
ATOM 5015 O O . TYR A 1 618 ? -5.633 -1.428 18.490 1.00 83.44 618 TYR A O 1
ATOM 5023 N N . PRO A 1 619 ? -6.814 -2.198 20.236 1.00 80.31 619 PRO A N 1
ATOM 5024 C CA . PRO A 1 619 ? -5.640 -2.282 21.106 1.00 80.31 619 PRO A CA 1
ATOM 5025 C C . PRO A 1 619 ? -4.676 -3.389 20.648 1.00 80.31 619 PRO A C 1
ATOM 5027 O O . PRO A 1 619 ? -5.094 -4.431 20.141 1.00 80.31 619 PRO A O 1
ATOM 5030 N N . THR A 1 620 ? -3.377 -3.197 20.881 1.00 79.19 620 THR A N 1
ATOM 5031 C CA . THR A 1 620 ? -2.329 -4.203 20.621 1.00 79.19 620 THR A CA 1
ATOM 5032 C C . THR A 1 620 ? -1.517 -4.477 21.891 1.00 79.19 620 THR A C 1
ATOM 5034 O O . THR A 1 620 ? -1.540 -3.662 22.813 1.00 79.19 620 THR A O 1
ATOM 5037 N N . PRO A 1 621 ? -0.754 -5.585 21.979 1.00 77.38 621 PRO A N 1
ATOM 5038 C CA . PRO A 1 621 ? 0.090 -5.845 23.150 1.00 77.38 621 PRO A CA 1
ATOM 5039 C C . PRO A 1 621 ? 1.103 -4.728 23.450 1.00 77.38 621 PRO A C 1
ATOM 5041 O O . PRO A 1 621 ? 1.430 -4.499 24.610 1.00 77.38 621 PRO A O 1
ATOM 5044 N N . SER A 1 622 ? 1.582 -4.023 22.419 1.00 76.94 622 SER A N 1
ATOM 5045 C CA . SER A 1 622 ? 2.488 -2.874 22.543 1.00 76.94 622 SER A CA 1
ATOM 5046 C C . SER A 1 622 ? 1.770 -1.539 22.773 1.00 76.94 622 SER A C 1
ATOM 5048 O O . SER A 1 622 ? 2.347 -0.648 23.387 1.00 76.94 622 SER A O 1
ATOM 5050 N N . LYS A 1 623 ? 0.529 -1.389 22.288 1.00 80.94 623 LYS A N 1
ATOM 5051 C CA . LYS A 1 623 ? -0.337 -0.209 22.474 1.00 80.94 623 LYS A CA 1
ATOM 5052 C C . LYS A 1 623 ? -1.625 -0.661 23.173 1.00 80.94 623 LYS A C 1
ATOM 5054 O O . LYS A 1 623 ? -2.653 -0.873 22.532 1.00 80.94 623 LYS A O 1
ATOM 5059 N N . ASN A 1 624 ? -1.535 -0.879 24.485 1.00 86.94 624 ASN A N 1
ATOM 5060 C CA . ASN A 1 624 ? -2.572 -1.532 25.294 1.00 86.94 624 ASN A CA 1
ATOM 5061 C C . ASN A 1 624 ? -3.573 -0.565 25.960 1.00 86.94 624 ASN A C 1
ATOM 5063 O O . ASN A 1 624 ? -4.488 -1.020 26.644 1.00 86.94 624 ASN A O 1
ATOM 5067 N N . THR A 1 625 ? -3.431 0.745 25.754 1.00 89.12 625 THR A N 1
ATOM 5068 C CA . THR A 1 625 ? -4.385 1.762 26.220 1.00 89.12 625 THR A CA 1
ATOM 5069 C C . THR A 1 625 ? -5.368 2.115 25.104 1.00 89.12 625 THR A C 1
ATOM 5071 O O . THR A 1 625 ? -4.960 2.423 23.987 1.00 89.12 625 THR A O 1
ATOM 5074 N N . GLY A 1 626 ? -6.665 2.116 25.413 1.00 91.38 626 GLY A N 1
ATOM 5075 C CA . GLY A 1 626 ? -7.732 2.539 24.504 1.00 91.38 626 GLY A CA 1
ATOM 5076 C C . GLY A 1 626 ? -8.749 3.433 25.210 1.00 91.38 626 GLY A C 1
ATOM 5077 O O . GLY A 1 626 ? -8.819 3.451 26.438 1.00 91.38 626 GLY A O 1
ATOM 5078 N N . LEU A 1 627 ? -9.542 4.170 24.430 1.00 93.94 627 LEU A N 1
ATOM 5079 C CA . LEU A 1 627 ? -10.622 5.018 24.932 1.00 93.94 627 LEU A CA 1
ATOM 5080 C C . LEU A 1 627 ? -11.969 4.494 24.430 1.00 93.94 627 LEU A C 1
ATOM 5082 O O . LEU A 1 627 ? -12.131 4.209 23.245 1.00 93.94 627 LEU A O 1
ATOM 5086 N N . VAL A 1 628 ? -12.942 4.399 25.334 1.00 95.31 628 VAL A N 1
ATOM 5087 C CA . VAL A 1 628 ? -14.330 4.040 25.026 1.00 95.31 628 VAL A CA 1
ATOM 5088 C C . VAL A 1 628 ? -15.227 5.131 25.600 1.00 95.31 628 VAL A C 1
ATOM 5090 O O . VAL A 1 628 ? -15.064 5.524 26.754 1.00 95.31 628 VAL A O 1
ATOM 5093 N N . LEU A 1 629 ? -16.163 5.627 24.796 1.00 96.06 629 LEU A N 1
ATOM 5094 C CA . LEU A 1 629 ? -17.170 6.593 25.212 1.00 96.06 629 LEU A CA 1
ATOM 5095 C C . LEU A 1 629 ? -18.388 5.891 25.794 1.00 96.06 629 LEU A C 1
ATOM 5097 O O . LEU A 1 629 ? -18.801 4.822 25.339 1.00 96.06 629 LEU A O 1
ATOM 5101 N N . LEU A 1 630 ? -18.983 6.560 26.769 1.00 95.75 630 LEU A N 1
ATOM 5102 C CA . LEU A 1 630 ? -20.257 6.205 27.355 1.00 95.75 630 LEU A CA 1
ATOM 5103 C C . LEU A 1 630 ? -21.182 7.412 27.184 1.00 95.75 630 LEU A C 1
ATOM 5105 O O . LEU A 1 630 ? -20.938 8.465 27.769 1.00 95.75 630 LEU A O 1
ATOM 5109 N N . THR A 1 631 ? -22.189 7.280 26.323 1.00 94.94 631 THR A N 1
ATOM 5110 C CA . THR A 1 631 ? -22.971 8.413 25.808 1.00 94.94 631 THR A CA 1
ATOM 5111 C C . THR A 1 631 ? -24.446 8.254 26.153 1.00 94.94 631 THR A C 1
ATOM 5113 O O . THR A 1 631 ? -25.002 7.162 26.027 1.00 94.94 631 THR A O 1
ATOM 5116 N N . GLU A 1 632 ? -25.088 9.344 26.582 1.00 94.81 632 GLU A N 1
ATOM 5117 C CA . GLU A 1 632 ? -26.544 9.403 26.732 1.00 94.81 632 GLU A CA 1
ATOM 5118 C C . GLU A 1 632 ? -27.193 9.516 25.348 1.00 94.81 632 GLU A C 1
ATOM 5120 O O . GLU A 1 632 ? -26.948 10.461 24.601 1.00 94.81 632 GLU A O 1
ATOM 5125 N N . VAL A 1 633 ? -28.027 8.539 24.999 1.00 95.44 633 VAL A N 1
ATOM 5126 C CA . VAL A 1 633 ? -28.692 8.454 23.697 1.00 95.44 633 VAL A CA 1
ATOM 5127 C C . VAL A 1 633 ? -30.200 8.382 23.908 1.00 95.44 633 VAL A C 1
ATOM 5129 O O . VAL A 1 633 ? -30.705 7.446 24.529 1.00 95.44 633 VAL A O 1
ATOM 5132 N N . ALA A 1 634 ? -30.935 9.358 23.372 1.00 95.69 634 ALA A N 1
ATOM 5133 C CA . ALA A 1 634 ? -32.395 9.338 23.343 1.00 95.69 634 ALA A CA 1
ATOM 5134 C C . ALA A 1 634 ? -32.881 8.493 22.157 1.00 95.69 634 ALA A C 1
ATOM 5136 O O . ALA A 1 634 ? -32.939 8.964 21.022 1.00 95.69 634 ALA A O 1
ATOM 5137 N N . LEU A 1 635 ? -33.204 7.222 22.407 1.00 94.44 635 LEU A N 1
ATOM 5138 C CA . LEU A 1 635 ? -33.583 6.289 21.343 1.00 94.44 635 LEU A CA 1
ATOM 5139 C C . LEU A 1 635 ? -35.018 6.503 20.847 1.00 94.44 635 LEU A C 1
ATOM 5141 O O . LEU A 1 635 ? -35.342 6.131 19.718 1.00 94.44 635 LEU A O 1
ATOM 5145 N N . GLY A 1 636 ? -35.894 7.062 21.682 1.00 94.94 636 GLY A N 1
ATOM 5146 C CA . GLY A 1 636 ? -37.322 7.171 21.405 1.00 94.94 636 GLY A CA 1
ATOM 5147 C C . GLY A 1 636 ? -37.937 5.827 21.017 1.00 94.94 636 GLY A C 1
ATOM 5148 O O . GLY A 1 636 ? -37.625 4.783 21.604 1.00 94.94 636 GLY A O 1
ATOM 5149 N N . LYS A 1 637 ? -38.823 5.844 20.016 1.00 94.50 637 LYS A N 1
ATOM 5150 C CA . LYS A 1 637 ? -39.413 4.623 19.462 1.00 94.50 637 LYS A CA 1
ATOM 5151 C C . LYS A 1 637 ? -38.464 4.007 18.431 1.00 94.50 637 LYS A C 1
ATOM 5153 O O . LYS A 1 637 ? -38.158 4.630 17.414 1.00 94.50 637 LYS A O 1
ATOM 5158 N N . CYS A 1 638 ? -38.018 2.783 18.698 1.00 93.00 638 CYS A N 1
ATOM 5159 C CA . CYS A 1 638 ? -37.056 2.077 17.858 1.00 93.00 638 CYS A CA 1
ATOM 5160 C C . CYS A 1 638 ? -37.743 1.299 16.724 1.00 93.00 638 CYS A C 1
ATOM 5162 O O . CYS A 1 638 ? -38.755 0.632 16.941 1.00 93.00 638 CYS A O 1
ATOM 5164 N N . HIS A 1 639 ? -37.140 1.324 15.538 1.00 93.69 639 HIS A N 1
ATOM 5165 C CA . HIS A 1 639 ? -37.377 0.369 14.464 1.00 93.69 639 HIS A CA 1
ATOM 5166 C C . HIS A 1 639 ? -36.555 -0.895 14.733 1.00 93.69 639 HIS A C 1
ATOM 5168 O O . HIS A 1 639 ? -35.327 -0.862 14.657 1.00 93.69 639 HIS A O 1
ATOM 5174 N N . GLU A 1 640 ? -37.205 -1.999 15.087 1.00 92.94 640 GLU A N 1
ATOM 5175 C CA . GLU A 1 640 ? -36.508 -3.250 15.388 1.00 92.94 640 GLU A CA 1
ATOM 5176 C C . GLU A 1 640 ? -36.245 -4.064 14.117 1.00 92.94 640 GLU A C 1
ATOM 5178 O O . GLU A 1 640 ? -37.162 -4.334 13.344 1.00 92.94 640 GLU A O 1
ATOM 5183 N N . LEU A 1 641 ? -34.990 -4.471 13.913 1.00 89.94 641 LEU A N 1
ATOM 5184 C CA . LEU A 1 641 ? -34.552 -5.218 12.733 1.00 89.94 641 LEU A CA 1
ATOM 5185 C C . LEU A 1 641 ? -33.799 -6.491 13.136 1.00 89.94 641 LEU A C 1
ATOM 5187 O O . LEU A 1 641 ? -32.897 -6.457 13.974 1.00 89.94 641 LEU A O 1
ATOM 5191 N N . PHE A 1 642 ? -34.147 -7.614 12.502 1.00 88.00 642 PHE A N 1
ATOM 5192 C CA . PHE A 1 642 ? -33.504 -8.923 12.709 1.00 88.00 642 PHE A CA 1
ATOM 5193 C C . PHE A 1 642 ? -32.336 -9.187 11.748 1.00 88.00 642 PHE A C 1
ATOM 5195 O O . PHE A 1 642 ? -31.465 -10.010 12.026 1.00 88.00 642 PHE A O 1
ATOM 5202 N N . HIS A 1 643 ? -32.316 -8.497 10.609 1.00 86.19 643 HIS A N 1
ATOM 5203 C CA . HIS A 1 643 ? -31.316 -8.657 9.558 1.00 86.19 643 HIS A CA 1
ATOM 5204 C C . HIS A 1 643 ? -30.752 -7.297 9.166 1.00 86.19 643 HIS A C 1
ATOM 5206 O O . HIS A 1 643 ? -31.428 -6.283 9.322 1.00 86.19 643 HIS A O 1
ATOM 5212 N N . ALA A 1 644 ? -29.515 -7.286 8.664 1.00 84.69 644 ALA A N 1
ATOM 5213 C CA . ALA A 1 644 ? -28.898 -6.073 8.144 1.00 84.69 644 ALA A CA 1
ATOM 5214 C C . ALA A 1 644 ? -29.750 -5.489 7.005 1.00 84.69 644 ALA A C 1
ATOM 5216 O O . ALA A 1 644 ? -30.173 -6.219 6.109 1.00 84.69 644 ALA A O 1
ATOM 5217 N N . ASP A 1 645 ? -29.964 -4.178 7.045 1.00 84.19 645 ASP A N 1
ATOM 5218 C CA . ASP A 1 645 ? -30.709 -3.433 6.037 1.00 84.19 645 ASP A CA 1
ATOM 5219 C C . ASP A 1 645 ? -30.041 -2.075 5.827 1.00 84.19 645 ASP A C 1
ATOM 5221 O O . ASP A 1 645 ? -30.158 -1.165 6.646 1.00 84.19 645 ASP A O 1
ATOM 5225 N N . ASN A 1 646 ? -29.368 -1.912 4.692 1.00 79.12 646 ASN A N 1
ATOM 5226 C CA . ASN A 1 646 ? -28.664 -0.678 4.352 1.00 79.12 646 ASN A CA 1
ATOM 5227 C C . ASN A 1 646 ? -29.612 0.544 4.298 1.00 79.12 646 ASN A C 1
ATOM 5229 O O . ASN A 1 646 ? -29.173 1.682 4.459 1.00 79.12 646 ASN A O 1
ATOM 5233 N N . ASN A 1 647 ? -30.920 0.338 4.124 1.00 81.31 647 ASN A N 1
ATOM 5234 C CA . ASN A 1 647 ? -31.923 1.401 4.148 1.00 81.31 647 ASN A CA 1
ATOM 5235 C C . ASN A 1 647 ? -32.576 1.608 5.522 1.00 81.31 647 ASN A C 1
ATOM 5237 O O . ASN A 1 647 ? -33.464 2.451 5.625 1.00 81.31 647 ASN A O 1
ATOM 5241 N N . GLY A 1 648 ? -32.118 0.924 6.576 1.00 76.38 648 GLY A N 1
ATOM 5242 C CA . GLY A 1 648 ? -32.706 0.995 7.920 1.00 76.38 648 GLY A CA 1
ATOM 5243 C C . GLY A 1 648 ? -32.790 2.414 8.497 1.00 76.38 648 GLY A C 1
ATOM 5244 O O . GLY A 1 648 ? -33.729 2.728 9.224 1.00 76.38 648 GLY A O 1
ATOM 5245 N N . HIS A 1 649 ? -31.864 3.296 8.111 1.00 78.25 649 HIS A N 1
ATOM 5246 C CA . HIS A 1 649 ? -31.855 4.722 8.457 1.00 78.25 649 HIS A CA 1
ATOM 5247 C C . HIS A 1 649 ? -33.079 5.507 7.943 1.00 78.25 649 HIS A C 1
ATOM 5249 O O . HIS A 1 649 ? -33.359 6.598 8.440 1.00 78.25 649 HIS A O 1
ATOM 5255 N N . ARG A 1 650 ? -33.821 4.987 6.954 1.00 84.00 650 ARG A N 1
ATOM 5256 C CA . ARG A 1 650 ? -35.071 5.588 6.468 1.00 84.00 650 ARG A CA 1
ATOM 5257 C C . ARG A 1 650 ? -36.211 5.212 7.406 1.00 84.00 650 ARG A C 1
ATOM 5259 O O . ARG A 1 650 ? -36.914 4.225 7.204 1.00 84.00 650 ARG A O 1
ATOM 5266 N N . LEU A 1 651 ? -36.367 6.013 8.451 1.00 85.56 651 LEU A N 1
ATOM 5267 C CA . LEU A 1 651 ? -37.385 5.812 9.472 1.00 85.56 651 LEU A CA 1
ATOM 5268 C C . LEU A 1 651 ? -38.779 6.176 8.943 1.00 85.56 651 LEU A C 1
ATOM 5270 O O . LEU A 1 651 ? -38.969 7.224 8.325 1.00 85.56 651 LEU A O 1
ATOM 5274 N N . SER A 1 652 ? -39.764 5.316 9.207 1.00 82.94 652 SER A N 1
ATOM 5275 C CA . SER A 1 652 ? -41.176 5.658 9.026 1.00 82.94 652 SER A CA 1
ATOM 5276 C C . SER A 1 652 ? -41.613 6.699 10.057 1.00 82.94 652 SER A C 1
ATOM 5278 O O . SER A 1 652 ? -41.012 6.823 11.126 1.00 82.94 652 SER A O 1
ATOM 5280 N N . GLU A 1 653 ? -42.702 7.406 9.767 1.00 82.56 653 GLU A N 1
ATOM 5281 C CA . GLU A 1 653 ? -43.234 8.453 10.638 1.00 82.56 653 GLU A CA 1
ATOM 5282 C C . GLU A 1 653 ? -43.442 7.955 12.087 1.00 82.56 653 GLU A C 1
ATOM 5284 O O . GLU A 1 653 ? -44.026 6.895 12.329 1.00 82.56 653 GLU A O 1
ATOM 5289 N N . GLY A 1 654 ? -42.909 8.703 13.059 1.00 84.25 654 GLY A N 1
ATOM 5290 C CA . GLY A 1 654 ? -42.996 8.391 14.492 1.00 84.25 654 GLY A CA 1
ATOM 5291 C C . GLY A 1 654 ? -41.918 7.453 15.060 1.00 84.25 654 GLY A C 1
ATOM 5292 O O . GLY A 1 654 ? -41.986 7.133 16.249 1.00 84.25 654 GLY A O 1
ATOM 5293 N N . LEU A 1 655 ? -40.939 7.007 14.264 1.00 91.00 655 LEU A N 1
ATOM 5294 C CA . LEU A 1 655 ? -39.742 6.301 14.749 1.00 91.00 655 LEU A CA 1
ATOM 5295 C C . LEU A 1 655 ? -38.550 7.261 14.852 1.00 91.00 655 LEU A C 1
ATOM 5297 O O . LEU A 1 655 ? -38.394 8.145 14.012 1.00 91.00 655 LEU A O 1
ATOM 5301 N N . SER A 1 656 ? -37.702 7.061 15.864 1.00 92.69 656 SER A N 1
ATOM 5302 C CA . SER A 1 656 ? -36.565 7.951 16.164 1.00 92.69 656 SER A CA 1
ATOM 5303 C C . SER A 1 656 ? -35.201 7.268 16.043 1.00 92.69 656 SER A C 1
ATOM 5305 O O . SER A 1 656 ? -34.186 7.948 15.932 1.00 92.69 656 SER A O 1
ATOM 5307 N N . SER A 1 657 ? -35.152 5.933 16.072 1.00 94.81 657 SER A N 1
ATOM 5308 C CA . SER A 1 657 ? -33.902 5.166 16.001 1.00 94.81 657 SER A CA 1
ATOM 5309 C C . SER A 1 657 ? -34.117 3.768 15.426 1.00 94.81 657 SER A C 1
ATOM 5311 O O . SER A 1 657 ? -35.251 3.325 15.249 1.00 94.81 657 SER A O 1
ATOM 5313 N N . VAL A 1 658 ? -33.021 3.058 15.155 1.00 94.62 658 VAL A N 1
ATOM 5314 C CA . VAL A 1 658 ? -33.011 1.660 14.708 1.00 94.62 658 VAL A CA 1
ATOM 5315 C C . VAL A 1 658 ? -32.357 0.790 15.776 1.00 94.62 658 VAL A C 1
ATOM 5317 O O . VAL A 1 658 ? -31.324 1.158 16.333 1.00 94.62 658 VAL A O 1
ATOM 5320 N N . LYS A 1 659 ? -32.930 -0.386 16.038 1.00 94.38 659 LYS A N 1
ATOM 5321 C CA . LYS A 1 659 ? -32.403 -1.378 16.975 1.00 94.38 659 LYS A CA 1
ATOM 5322 C C . LYS A 1 659 ? -32.198 -2.712 16.265 1.00 94.38 659 LYS A C 1
ATOM 5324 O O . LYS A 1 659 ? -33.155 -3.419 15.959 1.00 94.38 659 LYS A O 1
ATOM 5329 N N . GLY A 1 660 ? -30.937 -3.074 16.042 1.00 93.31 660 GLY A N 1
ATOM 5330 C CA . GLY A 1 660 ? -30.574 -4.416 15.592 1.00 93.31 660 GLY A CA 1
ATOM 5331 C C . GLY A 1 660 ? -30.732 -5.423 16.730 1.00 93.31 660 GLY A C 1
ATOM 5332 O O . GLY A 1 660 ? -30.054 -5.306 17.751 1.00 93.31 660 GLY A O 1
ATOM 5333 N N . LEU A 1 661 ? -31.619 -6.402 16.571 1.00 90.75 661 LEU A N 1
ATOM 5334 C CA . LEU A 1 661 ? -31.900 -7.400 17.601 1.00 90.75 661 LEU A CA 1
ATOM 5335 C C . LEU A 1 661 ? -30.801 -8.472 17.636 1.00 90.75 661 LEU A C 1
ATOM 5337 O O . LEU A 1 661 ? -30.674 -9.291 16.727 1.00 90.75 661 LEU A O 1
ATOM 5341 N N . GLY A 1 662 ? -29.992 -8.455 18.698 1.00 88.50 662 GLY A N 1
ATOM 5342 C CA . GLY A 1 662 ? -28.983 -9.478 18.978 1.00 88.50 662 GLY A CA 1
ATOM 5343 C C . GLY A 1 662 ? -29.559 -10.694 19.711 1.00 88.50 662 GLY A C 1
ATOM 5344 O O . GLY A 1 662 ? -30.579 -10.600 20.388 1.00 88.50 662 GLY A O 1
ATOM 5345 N N . SER A 1 663 ? -28.874 -11.838 19.621 1.00 87.56 663 SER A N 1
ATOM 5346 C CA . SER A 1 663 ? -29.236 -13.056 20.367 1.00 87.56 663 SER A CA 1
ATOM 5347 C C . SER A 1 663 ? -28.942 -12.964 21.868 1.00 87.56 663 SER A C 1
ATOM 5349 O O . SER A 1 663 ? -29.515 -13.711 22.658 1.00 87.56 663 SER A O 1
ATOM 5351 N N . ILE A 1 664 ? -28.041 -12.061 22.260 1.00 87.50 664 ILE A N 1
ATOM 5352 C CA . ILE A 1 664 ? -27.617 -11.816 23.638 1.00 87.50 664 ILE A CA 1
ATOM 5353 C C . ILE A 1 664 ? -27.704 -10.310 23.882 1.00 87.50 664 ILE A C 1
ATOM 5355 O O . ILE A 1 664 ? -27.191 -9.529 23.080 1.00 87.50 664 ILE A O 1
ATOM 5359 N N . ALA A 1 665 ? -28.330 -9.924 24.990 1.00 89.94 665 ALA A N 1
ATOM 5360 C CA . ALA A 1 665 ? -28.419 -8.547 25.461 1.00 89.94 665 ALA A CA 1
ATOM 5361 C C . ALA A 1 665 ? -28.441 -8.524 27.001 1.00 89.94 665 ALA A C 1
ATOM 5363 O O . ALA A 1 665 ? -28.820 -9.530 27.620 1.00 89.94 665 ALA A O 1
ATOM 5364 N N . PRO A 1 666 ? -28.068 -7.403 27.642 1.00 89.88 666 PRO A N 1
ATOM 5365 C CA . PRO A 1 666 ? -28.221 -7.237 29.080 1.00 89.88 666 PRO A CA 1
ATOM 5366 C C . PRO A 1 666 ? -29.677 -7.431 29.522 1.00 89.88 666 PRO A C 1
ATOM 5368 O O . PRO A 1 666 ? -30.625 -7.006 28.860 1.00 89.88 666 PRO A O 1
ATOM 5371 N N . ASN A 1 667 ? -29.871 -8.065 30.679 1.00 87.12 667 ASN A N 1
ATOM 5372 C CA . ASN A 1 667 ? -31.208 -8.255 31.231 1.00 87.12 667 ASN A CA 1
ATOM 5373 C C . ASN A 1 667 ? -31.757 -6.921 31.755 1.00 87.12 667 ASN A C 1
ATOM 5375 O O . ASN A 1 667 ? -31.271 -6.405 32.760 1.00 87.12 667 ASN A O 1
ATOM 5379 N N . LEU A 1 668 ? -32.817 -6.409 31.123 1.00 83.19 668 LEU A N 1
ATOM 5380 C CA . LEU A 1 668 ? -33.470 -5.147 31.496 1.00 83.19 668 LEU A CA 1
ATOM 5381 C C . LEU A 1 668 ? -33.981 -5.114 32.945 1.00 83.19 668 LEU A C 1
ATOM 5383 O O . LEU A 1 668 ? -34.120 -4.035 33.509 1.00 83.19 668 LEU A O 1
ATOM 5387 N N . LYS A 1 669 ? -34.215 -6.267 33.589 1.00 84.44 669 LYS A N 1
ATOM 5388 C CA . LYS A 1 669 ? -34.562 -6.314 35.024 1.00 84.44 669 LYS A CA 1
ATOM 5389 C C . LYS A 1 669 ? -33.431 -5.822 35.930 1.00 84.44 669 LYS A C 1
ATOM 5391 O O . LYS A 1 669 ? -33.698 -5.401 37.047 1.00 84.44 669 LYS A O 1
ATOM 5396 N N . ASN A 1 670 ? -32.193 -5.877 35.446 1.00 85.62 670 ASN A N 1
ATOM 5397 C CA . ASN A 1 670 ? -31.009 -5.400 36.152 1.00 85.62 670 ASN A CA 1
ATOM 5398 C C . ASN A 1 670 ? -30.655 -3.952 35.773 1.00 85.62 670 ASN A C 1
ATOM 5400 O O . ASN A 1 670 ? -29.597 -3.471 36.176 1.00 85.62 670 ASN A O 1
ATOM 5404 N N . ALA A 1 671 ? -31.492 -3.274 34.977 1.00 84.88 671 ALA A N 1
ATOM 5405 C CA . ALA A 1 671 ? -31.257 -1.892 34.589 1.00 84.88 671 ALA A CA 1
ATOM 5406 C C . ALA A 1 671 ? -31.304 -0.971 35.816 1.00 84.88 671 ALA A C 1
ATOM 5408 O O . ALA A 1 671 ? -32.178 -1.089 36.676 1.00 84.88 671 ALA A O 1
ATOM 5409 N N . VAL A 1 672 ? -30.358 -0.039 35.871 1.00 86.06 672 VAL A N 1
ATOM 5410 C CA . VAL A 1 672 ? -30.223 0.949 36.943 1.00 86.06 672 VAL A CA 1
ATOM 5411 C C . VAL A 1 672 ? -30.471 2.331 36.343 1.00 86.06 672 VAL A C 1
ATOM 5413 O O . VAL A 1 672 ? -30.058 2.595 35.215 1.00 86.06 672 VAL A O 1
ATOM 5416 N N . LYS A 1 673 ? -31.168 3.202 37.079 1.00 79.62 673 LYS A N 1
ATOM 5417 C CA . LYS A 1 673 ? -31.268 4.625 36.730 1.00 79.62 673 LYS A CA 1
ATOM 5418 C C . LYS A 1 673 ? -30.021 5.339 37.243 1.00 79.62 673 LYS A C 1
ATOM 5420 O O . LYS A 1 673 ? -29.627 5.084 38.380 1.00 79.62 673 LYS A O 1
ATOM 5425 N N . TRP A 1 674 ? -29.430 6.186 36.410 1.00 71.44 674 TRP A N 1
ATOM 5426 C CA . TRP A 1 674 ? -28.253 6.987 36.738 1.00 71.44 674 TRP A CA 1
ATOM 5427 C C . TRP A 1 674 ? -28.621 8.457 36.911 1.00 71.44 674 TRP A C 1
ATOM 5429 O O . TRP A 1 674 ? -29.648 8.878 36.324 1.00 71.44 674 TRP A O 1
#

Foldseek 3Di:
DVLLVPDDDQQAWHWDDWDDDPPDIGTDIDDAPQAFQLVVLVVPVAADLVLLLLVLLLLLVSLVVCVVVQKFQLADDRNQWGQHPVRHTHGHDSVPMDRQADPPVRDGHFDQDQDYQFLLAAPVSVVSDTHGRQLSVLSSSLQRSLCNGRVDGQWRHCDPVTPSNVCVVVVNQCDPPRVPDDPLSSVLSNQSNDNDSVSHDGSVRSCPRPSSVDDDPPDDPDDDDDDDDDDDDDDDDDDDDDDDDDDDDDDDDPPPPDPPDPDPQPQDDLDADAVVPVVCRVFKHFDDDDPDTLWWKWWDDDPVVLATKIKIWTWIATPPAQWIWIKIFMDGQQDGTDIDIGTDGNPPVVSVVVSQVVVCVQAVDGSVVCVVGDGDPPGIDTDDDDSDPVPPVVCNVVVVVVVVVVVVCVVDDFDDAPDDPVLLVLLCQQLVPVVLVVVCVVQQADPSGDDPGRHNPPSDRPPDCPDLVSLLSVLLVVLLVVLLVVSVVLLPPDDDPDHHSSNSLVVSLQKDKDWDDCPDPVNVVVVCLQVVLADPVLPPDDDDDPTDIDIDHPCPVVVDDQLAPKDWWKAFAASNNVSVCSRPNDDWDDPPRDLSNPQQGIDDDTHSHNNVRNVNHVADPVRHDGDMDTDIDRQHAEDEDAGGDSNNVVDDPRGRYYDHDDPDHDDCVPDDDD